Protein AF-0000000067831156 (afdb_homodimer)

Radius of gyration: 24.81 Å; Cα contacts (8 Å, |Δi|>4): 1187; chains: 2; bounding box: 51×74×68 Å

Solvent-accessible surface area (backbone atoms only — not comparable to full-atom values): 31066 Å² total; per-residue (Å²): 129,91,54,73,69,39,41,56,49,45,49,37,29,65,74,57,22,30,55,61,64,22,11,60,74,66,71,50,51,47,65,54,45,53,48,42,46,50,47,49,22,57,74,65,71,41,67,35,61,41,82,51,98,86,30,43,42,70,29,74,58,21,50,55,46,46,48,52,42,52,50,48,51,41,44,59,65,26,41,50,45,71,66,54,65,56,50,100,61,75,52,56,47,76,44,34,35,30,25,41,52,52,57,36,24,53,44,47,24,37,53,48,22,54,43,28,72,77,41,70,48,34,30,45,32,43,37,59,41,77,46,80,61,54,52,59,72,64,79,31,57,32,35,47,34,69,54,80,76,62,54,82,63,52,46,71,42,80,44,44,53,36,25,31,32,35,28,25,13,64,71,28,32,75,76,70,53,75,62,86,49,78,77,49,51,64,81,40,45,25,42,46,64,36,75,89,69,47,61,40,71,81,68,54,53,51,61,78,74,42,79,79,74,35,66,46,37,24,22,69,35,58,57,20,44,50,34,15,17,45,58,27,43,20,32,30,73,39,44,41,48,49,46,72,76,38,88,53,46,39,78,41,55,61,88,76,40,75,43,78,45,47,31,23,40,33,29,44,59,73,47,52,76,28,56,48,48,38,53,51,51,50,50,51,43,50,46,41,56,74,39,36,58,60,25,59,46,135,127,91,54,71,69,41,41,56,50,45,50,37,30,66,74,58,22,30,54,61,63,22,11,60,73,66,73,49,51,47,66,54,44,52,49,42,46,50,48,48,22,57,75,65,72,42,67,35,60,42,82,50,99,84,30,45,40,70,30,74,57,21,52,54,46,46,47,52,42,51,49,48,52,41,42,58,67,27,41,51,45,71,66,55,63,54,52,99,60,77,52,55,46,78,44,34,35,31,23,39,53,52,57,37,24,54,44,48,24,37,53,48,23,54,44,28,71,76,39,70,48,34,29,45,33,43,36,60,40,76,44,79,60,56,53,59,74,64,79,30,57,32,35,46,33,70,53,80,74,62,54,83,64,52,45,72,44,79,44,44,54,35,26,31,31,36,28,26,11,64,72,30,33,73,76,71,52,75,60,86,50,76,77,49,52,63,80,41,44,25,41,46,65,37,74,89,68,46,62,38,70,81,68,54,53,53,62,78,75,43,80,81,75,36,67,45,37,24,21,69,34,58,57,20,45,51,34,14,17,44,57,27,45,21,33,29,74,40,43,41,50,50,47,72,76,37,86,52,47,39,77,40,53,61,86,77,40,74,43,77,46,47,30,24,40,35,30,42,59,72,46,51,77,27,57,48,49,40,51,52,51,49,51,51,42,50,46,41,56,73,39,36,59,60,25,58,45,134

Nearest PDB structures (foldseek):
  3szp-assembly1_A-2  TM=6.060E-01  e=1.513E-19  Vibrio cholerae
  3t1b-assembly1_A  TM=5.863E-01  e=1.112E-18  Vibrio cholerae
  6g1d-assembly1_D  TM=5.502E-01  e=1.345E-17  Corynebacterium glutamicum
  2esn-assembly1_C  TM=6.326E-01  e=1.843E-16  Pseudomonas aeruginosa
  7d98-assembly1_Q  TM=5.222E-01  e=3.657E-16  Cupriavidus necator

Organism: Methylorubrum extorquens (strain ATCC 14718 / DSM 1338 / JCM 2805 / NCIMB 9133 / AM1) (NCBI:txid272630)

Structure (mmCIF, N/CA/C/O backbone):
data_AF-0000000067831156-model_v1
#
loop_
_entity.id
_entity.type
_entity.pdbx_description
1 polymer 'Transcriptional regulator, LysR family'
#
loop_
_atom_site.group_PDB
_atom_site.id
_atom_site.type_symbol
_atom_site.label_atom_id
_atom_site.label_alt_id
_atom_site.label_comp_id
_atom_site.label_asym_id
_atom_site.label_entity_id
_atom_site.label_seq_id
_atom_site.pdbx_PDB_ins_code
_atom_site.Cartn_x
_atom_site.Cartn_y
_atom_site.Cartn_z
_atom_site.occupancy
_atom_site.B_iso_or_equiv
_atom_site.auth_seq_id
_atom_site.auth_comp_id
_atom_site.auth_asym_id
_atom_site.auth_atom_id
_atom_site.pdbx_PDB_model_num
ATOM 1 N N . MET A 1 1 ? 10.484 8.875 42.75 1 37.94 1 MET A N 1
ATOM 2 C CA . MET A 1 1 ? 9.758 9.93 42.031 1 37.94 1 MET A CA 1
ATOM 3 C C . MET A 1 1 ? 9.758 9.664 40.531 1 37.94 1 MET A C 1
ATOM 5 O O . MET A 1 1 ? 10.773 9.281 39.969 1 37.94 1 MET A O 1
ATOM 9 N N . PHE A 1 2 ? 8.602 9.383 40.031 1 47.5 2 PHE A N 1
ATOM 10 C CA . PHE A 1 2 ? 8.406 9.188 38.625 1 47.5 2 PHE A CA 1
ATOM 11 C C . PHE A 1 2 ? 8.922 10.391 37.844 1 47.5 2 PHE A C 1
ATOM 13 O O . PHE A 1 2 ? 8.586 11.531 38.156 1 47.5 2 PHE A O 1
ATOM 20 N N . ASP A 1 3 ? 10.102 10.297 37.219 1 56.25 3 ASP A N 1
ATOM 21 C CA . ASP A 1 3 ? 10.656 11.344 36.344 1 56.25 3 ASP A CA 1
ATOM 22 C C . ASP A 1 3 ? 10.023 11.289 34.938 1 56.25 3 ASP A C 1
ATOM 24 O O . ASP A 1 3 ? 10.117 10.281 34.25 1 56.25 3 ASP A O 1
ATOM 28 N N . TRP A 1 4 ? 9.328 12.328 34.688 1 58.19 4 TRP A N 1
ATOM 29 C CA . TRP A 1 4 ? 8.586 12.461 33.438 1 58.19 4 TRP A CA 1
ATOM 30 C C . TRP A 1 4 ? 9.5 12.297 32.25 1 58.19 4 TRP A C 1
ATOM 32 O O . TRP A 1 4 ? 9.07 11.82 31.188 1 58.19 4 TRP A O 1
ATOM 42 N N . ASN A 1 5 ? 10.727 12.602 32.469 1 64.38 5 ASN A N 1
ATOM 43 C CA . ASN A 1 5 ? 11.695 12.438 31.375 1 64.38 5 ASN A CA 1
ATOM 44 C C . ASN A 1 5 ? 11.898 10.961 31.031 1 64.38 5 ASN A C 1
ATOM 46 O O . ASN A 1 5 ? 12.18 10.625 29.875 1 64.38 5 ASN A O 1
ATOM 50 N N . ASP A 1 6 ? 11.633 10.203 32.062 1 75.62 6 ASP A N 1
ATOM 51 C CA . ASP A 1 6 ? 11.812 8.773 31.828 1 75.62 6 ASP A CA 1
ATOM 52 C C . ASP A 1 6 ? 10.742 8.227 30.891 1 75.62 6 ASP A C 1
ATOM 54 O O . ASP A 1 6 ? 10.977 7.254 30.172 1 75.62 6 ASP A O 1
ATOM 58 N N . LEU A 1 7 ? 9.648 8.891 30.812 1 75.75 7 LEU A N 1
ATOM 59 C CA . LEU A 1 7 ? 8.562 8.453 29.953 1 75.75 7 LEU A CA 1
ATOM 60 C C . LEU A 1 7 ? 8.922 8.656 28.484 1 75.75 7 LEU A C 1
ATOM 62 O O . LEU A 1 7 ? 8.531 7.859 27.625 1 75.75 7 LEU A O 1
ATOM 66 N N . THR A 1 8 ? 9.695 9.695 28.281 1 77.81 8 THR A N 1
ATOM 67 C CA . THR A 1 8 ? 10.148 9.938 26.922 1 77.81 8 THR A CA 1
ATOM 68 C C . THR A 1 8 ? 11.047 8.797 26.438 1 77.81 8 THR A C 1
ATOM 70 O O . THR A 1 8 ? 10.938 8.359 25.297 1 77.81 8 THR A O 1
ATOM 73 N N . PHE A 1 9 ? 11.906 8.328 27.328 1 83 9 PHE A N 1
ATOM 74 C CA . PHE A 1 9 ? 12.781 7.207 27.016 1 83 9 PHE A CA 1
ATOM 75 C C . PHE A 1 9 ? 11.969 5.941 26.781 1 83 9 PHE A C 1
ATOM 77 O O . PHE A 1 9 ? 12.234 5.199 25.828 1 83 9 PHE A O 1
ATOM 84 N N . PHE A 1 10 ? 11 5.723 27.641 1 85.69 10 PHE A N 1
ATOM 85 C CA . PHE A 1 10 ? 10.102 4.574 27.547 1 85.69 10 PHE A CA 1
ATOM 86 C C . PHE A 1 10 ? 9.383 4.574 26.203 1 85.69 10 PHE A C 1
ATOM 88 O O . PHE A 1 10 ? 9.375 3.566 25.484 1 85.69 10 PHE A O 1
ATOM 95 N N . LEU A 1 11 ? 8.859 5.707 25.922 1 81.19 11 LEU A N 1
ATOM 96 C CA . LEU A 1 11 ? 8.07 5.828 24.703 1 81.19 11 LEU A CA 1
ATOM 97 C C . LEU A 1 11 ? 8.922 5.551 23.469 1 81.19 11 LEU A C 1
ATOM 99 O O . LEU A 1 11 ? 8.516 4.805 22.578 1 81.19 11 LEU A O 1
ATOM 103 N N . GLU A 1 12 ? 10.086 6.09 23.422 1 80 12 GLU A N 1
ATOM 104 C CA . GLU A 1 12 ? 10.961 5.934 22.25 1 80 12 GLU A CA 1
ATOM 105 C C . GLU A 1 12 ? 11.43 4.488 22.109 1 80 12 GLU A C 1
ATOM 107 O O . GLU A 1 12 ? 11.477 3.955 21 1 80 12 GLU A O 1
ATOM 112 N N . LEU A 1 13 ? 11.711 3.906 23.234 1 86 13 LEU A N 1
ATOM 113 C CA . LEU A 1 13 ? 12.117 2.506 23.156 1 86 13 LEU A CA 1
ATOM 114 C C . LEU A 1 13 ? 10.945 1.622 22.734 1 86 13 LEU A C 1
ATOM 116 O O . LEU A 1 13 ? 11.125 0.675 21.969 1 86 13 LEU A O 1
ATOM 120 N N . ALA A 1 14 ? 9.82 1.888 23.266 1 83.44 14 ALA A N 1
ATOM 121 C CA . ALA A 1 14 ? 8.633 1.117 22.922 1 83.44 14 ALA A CA 1
ATOM 122 C C . ALA A 1 14 ? 8.312 1.226 21.438 1 83.44 14 ALA A C 1
ATOM 124 O O . ALA A 1 14 ? 7.934 0.238 20.812 1 83.44 14 ALA A O 1
ATOM 125 N N . ARG A 1 15 ? 8.469 2.391 20.969 1 74.69 15 ARG A N 1
ATOM 126 C CA . ARG A 1 15 ? 8.156 2.678 19.578 1 74.69 15 ARG A CA 1
ATOM 127 C C . ARG A 1 15 ? 9.148 1.993 18.641 1 74.69 15 ARG A C 1
ATOM 129 O O . ARG A 1 15 ? 8.766 1.483 17.578 1 74.69 15 ARG A O 1
ATOM 136 N N . HIS A 1 16 ? 10.367 1.982 19 1 73.62 16 HIS A N 1
ATOM 137 C CA . HIS A 1 16 ? 11.43 1.53 18.109 1 73.62 16 HIS A CA 1
ATOM 138 C C . HIS A 1 16 ? 11.789 0.072 18.375 1 73.62 16 HIS A C 1
ATOM 140 O O . HIS A 1 16 ? 12.32 -0.608 17.5 1 73.62 16 HIS A O 1
ATOM 146 N N . GLY A 1 17 ? 11.469 -0.408 19.609 1 77.81 17 GLY A N 1
ATOM 147 C CA . GLY A 1 17 ? 11.711 -1.787 20 1 77.81 17 GLY A CA 1
ATOM 148 C C . GLY A 1 17 ? 13.18 -2.123 20.125 1 77.81 17 GLY A C 1
ATOM 149 O O . GLY A 1 17 ? 13.547 -3.273 20.375 1 77.81 17 GLY A O 1
ATOM 150 N N . ARG A 1 18 ? 14.102 -1.123 19.719 1 83.69 18 ARG A N 1
ATOM 151 C CA . ARG A 1 18 ? 15.539 -1.302 19.812 1 83.69 18 ARG A CA 1
ATOM 152 C C . ARG A 1 18 ? 16.188 -0.103 20.5 1 83.69 18 ARG A C 1
ATOM 154 O O . ARG A 1 18 ? 15.711 1.024 20.391 1 83.69 18 ARG A O 1
ATOM 161 N N . LEU A 1 19 ? 17.344 -0.341 21.141 1 85.75 19 LEU A N 1
ATOM 162 C CA . LEU A 1 19 ? 18 0.695 21.922 1 85.75 19 LEU A CA 1
ATOM 163 C C . LEU A 1 19 ? 18.625 1.753 21.016 1 85.75 19 LEU A C 1
ATOM 165 O O . LEU A 1 19 ? 18.469 2.953 21.25 1 85.75 19 LEU A O 1
ATOM 169 N N . MET A 1 20 ? 19.203 1.301 19.938 1 81.5 20 MET A N 1
ATOM 170 C CA . MET A 1 20 ? 19.984 2.232 19.125 1 81.5 20 MET A CA 1
ATOM 171 C C . MET A 1 20 ? 19.078 3.254 18.453 1 81.5 20 MET A C 1
ATOM 173 O O . MET A 1 20 ? 19.312 4.457 18.547 1 81.5 20 MET A O 1
ATOM 177 N N . PRO A 1 21 ? 18.031 2.846 17.844 1 79.31 21 PRO A N 1
ATOM 178 C CA . PRO A 1 21 ? 17.156 3.854 17.234 1 79.31 21 PRO A CA 1
ATOM 179 C C . PRO A 1 21 ? 16.516 4.773 18.266 1 79.31 21 PRO A C 1
ATOM 181 O O . PRO A 1 21 ? 16.359 5.973 18.016 1 79.31 21 PRO A O 1
ATOM 184 N N . ALA A 1 22 ? 16.188 4.242 19.312 1 81.38 22 ALA A N 1
ATOM 185 C CA . ALA A 1 22 ? 15.633 5.055 20.391 1 81.38 22 ALA A CA 1
ATOM 186 C C . ALA A 1 22 ? 16.641 6.082 20.891 1 81.38 22 ALA A C 1
ATOM 188 O O . ALA A 1 22 ? 16.312 7.254 21.078 1 81.38 22 ALA A O 1
ATOM 189 N N . ALA A 1 23 ? 17.844 5.66 21.031 1 85.44 23 ALA A N 1
ATOM 190 C CA . ALA A 1 23 ? 18.906 6.531 21.5 1 85.44 23 ALA A CA 1
ATOM 191 C C . ALA A 1 23 ? 19.172 7.656 20.5 1 85.44 23 ALA A C 1
ATOM 193 O O . ALA A 1 23 ? 19.359 8.812 20.891 1 85.44 23 ALA A O 1
ATOM 194 N N . ARG A 1 24 ? 19.172 7.312 19.312 1 76.94 24 ARG A N 1
ATOM 195 C CA . ARG A 1 24 ? 19.391 8.297 18.266 1 76.94 24 ARG A CA 1
ATOM 196 C C . ARG A 1 24 ? 18.312 9.375 18.281 1 76.94 24 ARG A C 1
ATOM 198 O O . ARG A 1 24 ? 18.609 10.57 18.188 1 76.94 24 ARG A O 1
ATOM 205 N N . ARG A 1 25 ? 17.188 8.961 18.531 1 72.19 25 ARG A N 1
ATOM 206 C CA . ARG A 1 25 ? 16.047 9.883 18.562 1 72.19 25 ARG A CA 1
ATOM 207 C C . ARG A 1 25 ? 16.109 10.789 19.781 1 72.19 25 ARG A C 1
ATOM 209 O O . ARG A 1 25 ? 15.734 11.961 19.719 1 72.19 25 ARG A O 1
ATOM 216 N N . LEU A 1 26 ? 16.625 10.273 20.75 1 74.31 26 LEU A N 1
ATOM 217 C CA . LEU A 1 26 ? 16.656 10.984 22.016 1 74.31 26 LEU A CA 1
ATOM 218 C C . LEU A 1 26 ? 17.969 11.727 22.188 1 74.31 26 LEU A C 1
ATOM 220 O O . LEU A 1 26 ? 18.156 12.477 23.141 1 74.31 26 LEU A O 1
ATOM 224 N N . LYS A 1 27 ? 18.812 11.516 21.109 1 77.19 27 LYS A N 1
ATOM 225 C CA . LYS A 1 27 ? 20.125 12.148 21.109 1 77.19 27 LYS A CA 1
ATOM 226 C C . LYS A 1 27 ? 20.891 11.82 22.391 1 77.19 27 LYS A C 1
ATOM 228 O O . LYS A 1 27 ? 21.469 12.711 23.031 1 77.19 27 LYS A O 1
ATOM 233 N N . VAL A 1 28 ? 20.844 10.555 22.797 1 82.06 28 VAL A N 1
ATOM 234 C CA . VAL A 1 28 ? 21.578 10.039 23.953 1 82.06 28 VAL A CA 1
ATOM 235 C C . VAL A 1 28 ? 22.234 8.711 23.594 1 82.06 28 VAL A C 1
ATOM 237 O O . VAL A 1 28 ? 22.078 8.219 22.469 1 82.06 28 VAL A O 1
ATOM 240 N N . ASP A 1 29 ? 23.062 8.25 24.453 1 84.38 29 ASP A N 1
ATOM 241 C CA . ASP A 1 29 ? 23.703 6.957 24.234 1 84.38 29 ASP A CA 1
ATOM 242 C C . ASP A 1 29 ? 22.766 5.809 24.594 1 84.38 29 ASP A C 1
ATOM 244 O O . ASP A 1 29 ? 21.859 5.973 25.422 1 84.38 29 ASP A O 1
ATOM 248 N N . ASN A 1 30 ? 23.031 4.68 24 1 89.19 30 ASN A N 1
ATOM 249 C CA . ASN A 1 30 ? 22.266 3.469 24.266 1 89.19 30 ASN A CA 1
ATOM 250 C C . ASN A 1 30 ? 22.234 3.146 25.766 1 89.19 30 ASN A C 1
ATOM 252 O O . ASN A 1 30 ? 21.219 2.715 26.297 1 89.19 30 ASN A O 1
ATOM 256 N N . THR A 1 31 ? 23.359 3.357 26.359 1 89.44 31 THR A N 1
ATOM 257 C CA . THR A 1 31 ? 23.469 3.049 27.781 1 89.44 31 THR A CA 1
ATOM 258 C C . THR A 1 31 ? 22.547 3.934 28.594 1 89.44 31 THR A C 1
ATOM 260 O O . THR A 1 31 ? 21.969 3.486 29.594 1 89.44 31 THR A O 1
ATOM 263 N N . THR A 1 32 ? 22.422 5.129 28.141 1 85.44 32 THR A N 1
ATOM 264 C CA . THR A 1 32 ? 21.516 6.059 28.812 1 85.44 32 THR A CA 1
ATOM 265 C C . THR A 1 32 ? 20.078 5.582 28.703 1 85.44 32 THR A C 1
ATOM 267 O O . THR A 1 32 ? 19.328 5.602 29.672 1 85.44 32 THR A O 1
ATOM 270 N N . VAL A 1 33 ? 19.75 5.164 27.531 1 88.5 33 VAL A N 1
ATOM 271 C CA . VAL A 1 33 ? 18.391 4.68 27.312 1 88.5 33 VAL A CA 1
ATOM 272 C C . VAL A 1 33 ? 18.125 3.479 28.219 1 88.5 33 VAL A C 1
ATOM 274 O O . VAL A 1 33 ? 17.109 3.434 28.906 1 88.5 33 VAL A O 1
ATOM 277 N N . SER A 1 34 ? 19.047 2.553 28.234 1 90.5 34 SER A N 1
ATOM 278 C CA . SER A 1 34 ? 18.891 1.336 29.016 1 90.5 34 SER A CA 1
ATOM 279 C C . SER A 1 34 ? 18.797 1.653 30.516 1 90.5 34 SER A C 1
ATOM 281 O O . SER A 1 34 ? 17.969 1.079 31.219 1 90.5 34 SER A O 1
ATOM 283 N N . ARG A 1 35 ? 19.625 2.486 30.953 1 87.38 35 ARG A N 1
ATOM 284 C CA . ARG A 1 35 ? 19.641 2.869 32.344 1 87.38 35 ARG A CA 1
ATOM 285 C C . ARG A 1 35 ? 18.344 3.535 32.781 1 87.38 35 ARG A C 1
ATOM 287 O O . ARG A 1 35 ? 17.781 3.219 33.812 1 87.38 35 ARG A O 1
ATOM 294 N N . ARG A 1 36 ? 17.922 4.457 31.938 1 86.25 36 ARG A N 1
ATOM 295 C CA . ARG A 1 36 ? 16.703 5.188 32.25 1 86.25 36 ARG A CA 1
ATOM 296 C C . ARG A 1 36 ? 15.492 4.254 32.25 1 86.25 36 ARG A C 1
ATOM 298 O O . ARG A 1 36 ? 14.594 4.41 33.062 1 86.25 36 ARG A O 1
ATOM 305 N N . ILE A 1 37 ? 15.508 3.316 31.344 1 89.5 37 ILE A N 1
ATOM 306 C CA . ILE A 1 37 ? 14.438 2.328 31.312 1 89.5 37 ILE A CA 1
ATOM 307 C C . ILE A 1 37 ? 14.477 1.478 32.562 1 89.5 37 ILE A C 1
ATOM 309 O O . ILE A 1 37 ? 13.438 1.228 33.188 1 89.5 37 ILE A O 1
ATOM 313 N N . ALA A 1 38 ? 15.656 1.069 32.938 1 88.38 38 ALA A N 1
ATOM 314 C CA . ALA A 1 38 ? 15.82 0.282 34.156 1 88.38 38 ALA A CA 1
ATOM 315 C C . ALA A 1 38 ? 15.359 1.063 35.406 1 88.38 38 ALA A C 1
ATOM 317 O O . ALA A 1 38 ? 14.719 0.505 36.281 1 88.38 38 ALA A O 1
ATOM 318 N N . GLU A 1 39 ? 15.703 2.273 35.406 1 83.31 39 GLU A N 1
ATOM 319 C CA . GLU A 1 39 ? 15.289 3.139 36.5 1 83.31 39 GLU A CA 1
ATOM 320 C C . GLU A 1 39 ? 13.766 3.271 36.562 1 83.31 39 GLU A C 1
ATOM 322 O O . GLU A 1 39 ? 13.172 3.227 37.625 1 83.31 39 GLU A O 1
ATOM 327 N N . LEU A 1 40 ? 13.18 3.498 35.438 1 84.06 40 LEU A N 1
ATOM 328 C CA . LEU A 1 40 ? 11.727 3.598 35.344 1 84.06 40 LEU A CA 1
ATOM 329 C C . LEU A 1 40 ? 11.062 2.318 35.844 1 84.06 40 LEU A C 1
ATOM 331 O O . LEU A 1 40 ? 10.117 2.373 36.625 1 84.06 40 LEU A O 1
ATOM 335 N N . GLU A 1 41 ? 11.594 1.194 35.406 1 87.81 41 GLU A N 1
ATOM 336 C CA . GLU A 1 41 ? 11.062 -0.102 35.812 1 87.81 41 GLU A CA 1
ATOM 337 C C . GLU A 1 41 ? 11.242 -0.327 37.312 1 87.81 41 GLU A C 1
ATOM 339 O O . GLU A 1 41 ? 10.344 -0.835 37.969 1 87.81 41 GLU A O 1
ATOM 344 N N . ARG A 1 42 ? 12.359 0.049 37.812 1 84.12 42 ARG A N 1
ATOM 345 C CA . ARG A 1 42 ? 12.625 -0.045 39.25 1 84.12 42 ARG A CA 1
ATOM 346 C C . ARG A 1 42 ? 11.672 0.844 40.031 1 84.12 42 ARG A C 1
ATOM 348 O O . ARG A 1 42 ? 11.117 0.416 41.062 1 84.12 42 ARG A O 1
ATOM 355 N N . GLY A 1 43 ? 11.562 2.033 39.594 1 78.19 43 GLY A N 1
ATOM 356 C CA . GLY A 1 43 ? 10.664 2.969 40.25 1 78.19 43 GLY A CA 1
ATOM 357 C C . GLY A 1 43 ? 9.227 2.488 40.312 1 78.19 43 GLY A C 1
ATOM 358 O O . GLY A 1 43 ? 8.508 2.756 41.25 1 78.19 43 GLY A O 1
ATOM 359 N N . LEU A 1 44 ? 8.836 1.813 39.219 1 78.44 44 LEU A N 1
ATOM 360 C CA . LEU A 1 44 ? 7.473 1.312 39.125 1 78.44 44 LEU A CA 1
ATOM 361 C C . LEU A 1 44 ? 7.367 -0.105 39.688 1 78.44 44 LEU A C 1
ATOM 363 O O . LEU A 1 44 ? 6.27 -0.653 39.781 1 78.44 44 LEU A O 1
ATOM 367 N N . ASP A 1 45 ? 8.461 -0.594 40.031 1 82.44 45 ASP A N 1
ATOM 368 C CA . ASP A 1 45 ? 8.562 -1.969 40.531 1 82.44 45 ASP A CA 1
ATOM 369 C C . ASP A 1 45 ? 7.875 -2.939 39.562 1 82.44 45 ASP A C 1
ATOM 371 O O . ASP A 1 45 ? 7.098 -3.795 40 1 82.44 45 ASP A O 1
ATOM 375 N N . THR A 1 46 ? 8.023 -2.707 38.344 1 83.06 46 THR A N 1
ATOM 376 C CA . THR A 1 46 ? 7.41 -3.512 37.281 1 83.06 46 THR A CA 1
ATOM 377 C C . THR A 1 46 ? 8.289 -3.525 36.031 1 83.06 46 THR A C 1
ATOM 379 O O . THR A 1 46 ? 8.922 -2.521 35.719 1 83.06 46 THR A O 1
ATOM 382 N N . LYS A 1 47 ? 8.336 -4.668 35.375 1 88.75 47 LYS A N 1
ATOM 383 C CA . LYS A 1 47 ? 9.023 -4.746 34.094 1 88.75 47 LYS A CA 1
ATOM 384 C C . LYS A 1 47 ? 8.109 -4.273 32.969 1 88.75 47 LYS A C 1
ATOM 386 O O . LYS A 1 47 ? 6.953 -4.688 32.875 1 88.75 47 LYS A O 1
ATOM 391 N N . LEU A 1 48 ? 8.68 -3.338 32.219 1 88.81 48 LEU A N 1
ATOM 392 C CA . LEU A 1 48 ? 7.91 -2.754 31.125 1 88.81 48 LEU A CA 1
ATOM 393 C C . LEU A 1 48 ? 8.305 -3.373 29.781 1 88.81 48 LEU A C 1
ATOM 395 O O . LEU A 1 48 ? 7.523 -3.35 28.828 1 88.81 48 LEU A O 1
ATOM 399 N N . PHE A 1 49 ? 9.531 -3.812 29.719 1 90.12 49 PHE A N 1
ATOM 400 C CA . PHE A 1 49 ? 10.055 -4.422 28.5 1 90.12 49 PHE A CA 1
ATOM 401 C C . PHE A 1 49 ? 10.586 -5.82 28.781 1 90.12 49 PHE A C 1
ATOM 403 O O . PHE A 1 49 ? 11.062 -6.102 29.875 1 90.12 49 PHE A O 1
ATOM 410 N N . GLN A 1 50 ? 10.367 -6.66 27.766 1 85.56 50 GLN A N 1
ATOM 411 C CA . GLN A 1 50 ? 11.055 -7.945 27.734 1 85.56 50 GLN A CA 1
ATOM 412 C C . GLN A 1 50 ? 12.125 -7.957 26.641 1 85.56 50 GLN A C 1
ATOM 414 O O . GLN A 1 50 ? 11.867 -7.555 25.5 1 85.56 50 GLN A O 1
ATOM 419 N N . ARG A 1 51 ? 13.328 -8.234 27.031 1 81.31 51 ARG A N 1
ATOM 420 C CA . ARG A 1 51 ? 14.43 -8.297 26.078 1 81.31 51 ARG A CA 1
ATOM 421 C C . ARG A 1 51 ? 14.359 -9.586 25.25 1 81.31 51 ARG A C 1
ATOM 423 O O . ARG A 1 51 ? 14.164 -10.664 25.812 1 81.31 51 ARG A O 1
ATOM 430 N N . CYS A 1 52 ? 14.289 -9.422 24.031 1 73.62 52 CYS A N 1
ATOM 431 C CA . CYS A 1 52 ? 14.328 -10.547 23.094 1 73.62 52 CYS A CA 1
ATOM 432 C C . CYS A 1 52 ? 15.562 -10.461 22.203 1 73.62 52 CYS A C 1
ATOM 434 O O . CYS A 1 52 ? 16.359 -9.523 22.312 1 73.62 52 CYS A O 1
ATOM 436 N N . SER A 1 53 ? 15.844 -11.484 21.344 1 66.88 53 SER A N 1
ATOM 437 C CA . SER A 1 53 ? 17.016 -11.531 20.484 1 66.88 53 SER A CA 1
ATOM 438 C C . SER A 1 53 ? 17.062 -10.344 19.531 1 66.88 53 SER A C 1
ATOM 440 O O . SER A 1 53 ? 18.141 -9.836 19.203 1 66.88 53 SER A O 1
ATOM 442 N N . ASP A 1 54 ? 15.93 -9.898 19.281 1 62.53 54 ASP A N 1
ATOM 443 C CA . ASP A 1 54 ? 15.906 -8.875 18.234 1 62.53 54 ASP A CA 1
ATOM 444 C C . ASP A 1 54 ? 15.492 -7.52 18.812 1 62.53 54 ASP A C 1
ATOM 446 O O . ASP A 1 54 ? 15.164 -6.598 18.062 1 62.53 54 ASP A O 1
ATOM 450 N N . GLY A 1 55 ? 15.508 -7.426 20.109 1 78.31 55 GLY A N 1
ATOM 451 C CA . GLY A 1 55 ? 15.18 -6.121 20.656 1 78.31 55 GLY A CA 1
ATOM 452 C C . GLY A 1 55 ? 14.32 -6.203 21.906 1 78.31 55 GLY A C 1
ATOM 453 O O . GLY A 1 55 ? 14.516 -7.086 22.75 1 78.31 55 GLY A O 1
ATOM 454 N N . PHE A 1 56 ? 13.617 -5.16 22.125 1 84.19 56 PHE A N 1
ATOM 455 C CA . PHE A 1 56 ? 12.766 -5.004 23.297 1 84.19 56 PHE A CA 1
ATOM 456 C C . PHE A 1 56 ? 11.297 -5.094 22.922 1 84.19 56 PHE A C 1
ATOM 458 O O . PHE A 1 56 ? 10.867 -4.496 21.922 1 84.19 56 PHE A O 1
ATOM 465 N N . LEU A 1 57 ? 10.602 -5.938 23.609 1 80.94 57 LEU A N 1
ATOM 466 C CA . LEU A 1 57 ? 9.156 -6.016 23.469 1 80.94 57 LEU A CA 1
ATOM 467 C C . LEU A 1 57 ? 8.461 -5.539 24.734 1 80.94 57 LEU A C 1
ATOM 469 O O . LEU A 1 57 ? 8.938 -5.809 25.844 1 80.94 57 LEU A O 1
ATOM 473 N N . LEU A 1 58 ? 7.324 -4.891 24.578 1 81.12 58 LEU A N 1
ATOM 474 C CA . LEU A 1 58 ? 6.551 -4.418 25.719 1 81.12 58 LEU A CA 1
ATOM 475 C C . LEU A 1 58 ? 5.922 -5.586 26.469 1 81.12 58 LEU A C 1
ATOM 477 O O . LEU A 1 58 ? 5.43 -6.535 25.859 1 81.12 58 LEU A O 1
ATOM 481 N N . THR A 1 59 ? 6.043 -5.484 27.844 1 79.81 59 THR A N 1
ATOM 482 C CA . THR A 1 59 ? 5.238 -6.344 28.703 1 79.81 59 THR A CA 1
ATOM 483 C C . THR A 1 59 ? 3.793 -5.855 28.75 1 79.81 59 THR A C 1
ATOM 485 O O . THR A 1 59 ? 3.455 -4.836 28.141 1 79.81 59 THR A O 1
ATOM 488 N N . GLU A 1 60 ? 2.967 -6.609 29.453 1 71.25 60 GLU A N 1
ATOM 489 C CA . GLU A 1 60 ? 1.6 -6.148 29.672 1 71.25 60 GLU A CA 1
ATOM 490 C C . GLU A 1 60 ? 1.582 -4.785 30.359 1 71.25 60 GLU A C 1
ATOM 492 O O . GLU A 1 60 ? 0.836 -3.891 29.969 1 71.25 60 GLU A O 1
ATOM 497 N N . ALA A 1 61 ? 2.354 -4.746 31.297 1 76.88 61 ALA A N 1
ATOM 498 C CA . ALA A 1 61 ? 2.484 -3.477 32 1 76.88 61 ALA A CA 1
ATOM 499 C C . ALA A 1 61 ? 3.061 -2.395 31.109 1 76.88 61 ALA A C 1
ATOM 501 O O . ALA A 1 61 ? 2.656 -1.232 31.172 1 76.88 61 ALA A O 1
ATOM 502 N N . GLY A 1 62 ? 3.992 -2.828 30.281 1 80.31 62 GLY A N 1
ATOM 503 C CA . GLY A 1 62 ? 4.547 -1.902 29.297 1 80.31 62 GLY A CA 1
ATOM 504 C C . GLY A 1 62 ? 3.508 -1.341 28.359 1 80.31 62 GLY A C 1
ATOM 505 O O . GLY A 1 62 ? 3.508 -0.143 28.062 1 80.31 62 GLY A O 1
ATOM 506 N N . HIS A 1 63 ? 2.666 -2.148 27.969 1 75.62 63 HIS A N 1
ATOM 507 C CA . HIS A 1 63 ? 1.6 -1.711 27.078 1 75.62 63 HIS A CA 1
ATOM 508 C C . HIS A 1 63 ? 0.667 -0.726 27.766 1 75.62 63 HIS A C 1
ATOM 510 O O . HIS A 1 63 ? 0.259 0.275 27.172 1 75.62 63 HIS A O 1
ATOM 516 N N . LYS A 1 64 ? 0.406 -0.989 29.031 1 68.81 64 LYS A N 1
ATOM 517 C CA . LYS A 1 64 ? -0.439 -0.084 29.797 1 68.81 64 LYS A CA 1
ATOM 518 C C . LYS A 1 64 ? 0.227 1.278 29.969 1 68.81 64 LYS A C 1
ATOM 520 O O . LYS A 1 64 ? -0.414 2.316 29.797 1 68.81 64 LYS A O 1
ATOM 525 N N . LEU A 1 65 ? 1.494 1.251 30.312 1 75.38 65 LEU A N 1
ATOM 526 C CA . LEU A 1 65 ? 2.211 2.51 30.484 1 75.38 65 LEU A CA 1
ATOM 527 C C . LEU A 1 65 ? 2.338 3.25 29.156 1 75.38 65 LEU A C 1
ATOM 529 O O . LEU A 1 65 ? 2.318 4.484 29.125 1 75.38 65 LEU A O 1
ATOM 533 N N . PHE A 1 66 ? 2.5 2.4 28.188 1 76.31 66 PHE A N 1
ATOM 534 C CA . PHE A 1 66 ? 2.643 3.006 26.875 1 76.31 66 PHE A CA 1
ATOM 535 C C . PHE A 1 66 ? 1.433 3.871 26.531 1 76.31 66 PHE A C 1
ATOM 537 O O . PHE A 1 66 ? 1.581 5.008 26.078 1 76.31 66 PHE A O 1
ATOM 544 N N . VAL A 1 67 ? 0.335 3.457 26.906 1 62.56 67 VAL A N 1
ATOM 545 C CA . VAL A 1 67 ? -0.909 4.176 26.656 1 62.56 67 VAL A CA 1
ATOM 546 C C . VAL A 1 67 ? -0.93 5.473 27.453 1 62.56 67 VAL A C 1
ATOM 548 O O . VAL A 1 67 ? -1.245 6.539 26.922 1 62.56 67 VAL A O 1
ATOM 551 N N . ILE A 1 68 ? -0.512 5.355 28.625 1 62.97 68 ILE A N 1
ATOM 552 C CA . ILE A 1 68 ? -0.505 6.496 29.531 1 62.97 68 ILE A CA 1
ATOM 553 C C . ILE A 1 68 ? 0.563 7.496 29.094 1 62.97 68 ILE A C 1
ATOM 555 O O . ILE A 1 68 ? 0.305 8.695 29.016 1 62.97 68 ILE A O 1
ATOM 559 N N . ALA A 1 69 ? 1.73 6.988 28.844 1 70.88 69 ALA A N 1
ATOM 560 C CA . ALA A 1 69 ? 2.859 7.84 28.484 1 70.88 69 ALA A CA 1
ATOM 561 C C . ALA A 1 69 ? 2.588 8.578 27.172 1 70.88 69 ALA A C 1
ATOM 563 O O . ALA A 1 69 ? 2.928 9.758 27.031 1 70.88 69 ALA A O 1
ATOM 564 N N . GLU A 1 70 ? 2.035 7.836 26.359 1 63.19 70 GLU A N 1
ATOM 565 C CA . GLU A 1 70 ? 1.676 8.453 25.094 1 63.19 70 GLU A CA 1
ATOM 566 C C . GLU A 1 70 ? 0.684 9.594 25.281 1 63.19 70 GLU A C 1
ATOM 568 O O . GLU A 1 70 ? 0.818 10.648 24.672 1 63.19 70 GLU A O 1
ATOM 573 N N . ALA A 1 71 ? -0.229 9.477 26.172 1 59.03 71 ALA A N 1
ATOM 574 C CA . ALA A 1 71 ? -1.211 10.508 26.5 1 59.03 71 ALA A CA 1
ATOM 575 C C . ALA A 1 71 ? -0.539 11.727 27.125 1 59.03 71 ALA A C 1
ATOM 577 O O . ALA A 1 71 ? -0.887 12.867 26.797 1 59.03 71 ALA A O 1
ATOM 578 N N . ILE A 1 72 ? 0.364 11.453 27.906 1 58.03 72 ILE A N 1
ATOM 579 C CA . ILE A 1 72 ? 1.095 12.523 28.578 1 58.03 72 ILE A CA 1
ATOM 580 C C . ILE A 1 72 ? 1.917 13.305 27.547 1 58.03 72 ILE A C 1
ATOM 582 O O . ILE A 1 72 ? 1.906 14.539 27.547 1 58.03 72 ILE A O 1
ATOM 586 N N . GLU A 1 73 ? 2.549 12.555 26.766 1 59.59 73 GLU A N 1
ATOM 587 C CA . GLU A 1 73 ? 3.359 13.211 25.734 1 59.59 73 GLU A CA 1
ATOM 588 C C . GLU A 1 73 ? 2.504 14.102 24.844 1 59.59 73 GLU A C 1
ATOM 590 O O . GLU A 1 73 ? 2.885 15.234 24.531 1 59.59 73 GLU A O 1
ATOM 595 N N . GLN A 1 74 ? 1.488 13.625 24.656 1 55 74 GLN A N 1
ATOM 596 C CA . GLN A 1 74 ? 0.558 14.367 23.812 1 55 74 GLN A CA 1
ATOM 597 C C . GLN A 1 74 ? 0.079 15.641 24.5 1 55 74 GLN A C 1
ATOM 599 O O . GLN A 1 74 ? 0.002 16.703 23.875 1 55 74 GLN A O 1
ATOM 604 N N . LYS A 1 75 ? -0.234 15.484 25.719 1 54.47 75 LYS A N 1
ATOM 605 C CA . LYS A 1 75 ? -0.662 16.656 26.5 1 54.47 75 LYS A CA 1
ATOM 606 C C . LYS A 1 75 ? 0.468 17.672 26.625 1 54.47 75 LYS A C 1
ATOM 608 O O . LYS A 1 75 ? 0.235 18.875 26.562 1 54.47 75 LYS A O 1
ATOM 613 N N . MET A 1 76 ? 1.604 17.188 26.766 1 54.38 76 MET A N 1
ATOM 614 C CA . MET A 1 76 ? 2.758 18.078 26.875 1 54.38 76 MET A CA 1
ATOM 615 C C . MET A 1 76 ? 2.979 18.844 25.578 1 54.38 76 MET A C 1
ATOM 617 O O . MET A 1 76 ? 3.334 20.031 25.609 1 54.38 76 MET A O 1
ATOM 621 N N . LEU A 1 77 ? 2.688 18.156 24.547 1 53.75 77 LEU A N 1
ATOM 622 C CA . LEU A 1 77 ? 2.9 18.766 23.234 1 53.75 77 LEU A CA 1
ATOM 623 C C . LEU A 1 77 ? 1.837 19.812 22.953 1 53.75 77 LEU A C 1
ATOM 625 O O . LEU A 1 77 ? 2.07 20.75 22.172 1 53.75 77 LEU A O 1
ATOM 629 N N . SER A 1 78 ? 0.763 19.625 23.641 1 52.22 78 SER A N 1
ATOM 630 C CA . SER A 1 78 ? -0.333 20.562 23.422 1 52.22 78 SER A CA 1
ATOM 631 C C . SER A 1 78 ? -0.166 21.812 24.281 1 52.22 78 SER A C 1
ATOM 633 O O . SER A 1 78 ? -0.856 22.812 24.062 1 52.22 78 SER A O 1
ATOM 635 N N . VAL A 1 79 ? 0.631 21.734 25.281 1 49 79 VAL A N 1
ATOM 636 C CA . VAL A 1 79 ? 0.767 22.766 26.297 1 49 79 VAL A CA 1
ATOM 637 C C . VAL A 1 79 ? 1.072 24.109 25.625 1 49 79 VAL A C 1
ATOM 639 O O . VAL A 1 79 ? 0.434 25.125 25.922 1 49 79 VAL A O 1
ATOM 642 N N . PRO A 1 80 ? 2.041 24.047 24.734 1 46.84 80 PRO A N 1
ATOM 643 C CA . PRO A 1 80 ? 2.281 25.375 24.156 1 46.84 80 PRO A CA 1
ATOM 644 C C . PRO A 1 80 ? 1.053 25.953 23.453 1 46.84 80 PRO A C 1
ATOM 646 O O . PRO A 1 80 ? 0.767 27.141 23.578 1 46.84 80 PRO A O 1
ATOM 649 N N . ASP A 1 81 ? 0.421 25.078 22.75 1 47.59 81 ASP A N 1
ATOM 650 C CA . ASP A 1 81 ? -0.758 25.531 22.016 1 47.59 81 ASP A CA 1
ATOM 651 C C . ASP A 1 81 ? -1.847 26.016 22.984 1 47.59 81 ASP A C 1
ATOM 653 O O . ASP A 1 81 ? -2.496 27.031 22.734 1 47.59 81 ASP A O 1
ATOM 657 N N . GLU A 1 82 ? -2.035 25.219 23.984 1 46.12 82 GLU A N 1
ATOM 658 C CA . GLU A 1 82 ? -3.084 25.531 24.953 1 46.12 82 GLU A CA 1
ATOM 659 C C . GLU A 1 82 ? -2.762 26.828 25.703 1 46.12 82 GLU A C 1
ATOM 661 O O . GLU A 1 82 ? -3.668 27.547 26.125 1 46.12 82 GLU A O 1
ATOM 666 N N . LEU A 1 83 ? -1.545 26.906 26.016 1 44.12 83 LEU A N 1
ATOM 667 C CA . LEU A 1 83 ? -1.167 28.125 26.719 1 44.12 83 LEU A CA 1
ATOM 668 C C . LEU A 1 83 ? -1.163 29.312 25.781 1 44.12 83 LEU A C 1
ATOM 670 O O . LEU A 1 83 ? -0.856 30.438 26.203 1 44.12 83 LEU A O 1
ATOM 674 N N . GLY A 1 84 ? -1.892 29.188 24.672 1 45.25 84 GLY A N 1
ATOM 675 C CA . GLY A 1 84 ? -1.999 30.328 23.781 1 45.25 84 GLY A CA 1
ATOM 676 C C . GLY A 1 84 ? -0.654 30.844 23.312 1 45.25 84 GLY A C 1
ATOM 677 O O . GLY A 1 84 ? -0.536 32 22.906 1 45.25 84 GLY A O 1
ATOM 678 N N . LEU A 1 85 ? 0.25 30.281 23.828 1 42.19 85 LEU A N 1
ATOM 679 C CA . LEU A 1 85 ? 1.578 30.719 23.406 1 42.19 85 LEU A CA 1
ATOM 680 C C . LEU A 1 85 ? 1.786 30.453 21.922 1 42.19 85 LEU A C 1
ATOM 682 O O . LEU A 1 85 ? 2.9 30.594 21.406 1 42.19 85 LEU A O 1
ATOM 686 N N . SER A 1 86 ? 0.881 29.672 21.312 1 43.72 86 SER A N 1
ATOM 687 C CA . SER A 1 86 ? 0.901 29.656 19.844 1 43.72 86 SER A CA 1
ATOM 688 C C . SER A 1 86 ? 0.676 31.047 19.266 1 43.72 86 SER A C 1
ATOM 690 O O . SER A 1 86 ? -0.432 31.594 19.344 1 43.72 86 SER A O 1
ATOM 692 N N . ASP A 1 87 ? 1.374 31.953 19.625 1 41.81 87 ASP A N 1
ATOM 693 C CA . ASP A 1 87 ? 1.338 33.25 18.953 1 41.81 87 ASP A CA 1
ATOM 694 C C . ASP A 1 87 ? 0.795 33.125 17.531 1 41.81 87 ASP A C 1
ATOM 696 O O . ASP A 1 87 ? 0.821 32.031 16.953 1 41.81 87 ASP A O 1
ATOM 700 N N . GLY A 1 88 ? 0.113 34.219 16.812 1 50.16 88 GLY A N 1
ATOM 701 C CA . GLY A 1 88 ? -0.159 34.594 15.43 1 50.16 88 GLY A CA 1
ATOM 702 C C . GLY A 1 88 ? 0.579 33.75 14.43 1 50.16 88 GLY A C 1
ATOM 703 O O . GLY A 1 88 ? 0.601 34.031 13.234 1 50.16 88 GLY A O 1
ATOM 704 N N . ALA A 1 89 ? 1.407 32.969 14.906 1 54.81 89 ALA A N 1
ATOM 705 C CA . ALA A 1 89 ? 2.334 32.281 14 1 54.81 89 ALA A CA 1
ATOM 706 C C . ALA A 1 89 ? 1.663 31.094 13.32 1 54.81 89 ALA A C 1
ATOM 708 O O . ALA A 1 89 ? 0.763 30.469 13.891 1 54.81 89 ALA A O 1
ATOM 709 N N . GLU A 1 90 ? 1.648 30.984 12.062 1 70.38 90 GLU A N 1
ATOM 710 C CA . GLU A 1 90 ? 1.179 29.922 11.18 1 70.38 90 GLU A CA 1
ATOM 711 C C . GLU A 1 90 ? 1.515 28.547 11.758 1 70.38 90 GLU A C 1
ATOM 713 O O . GLU A 1 90 ? 2.609 28.328 12.281 1 70.38 90 GLU A O 1
ATOM 718 N N . PRO A 1 91 ? 0.433 27.625 11.992 1 79.06 91 PRO A N 1
ATOM 719 C CA . PRO A 1 91 ? 0.683 26.281 12.5 1 79.06 91 PRO A CA 1
ATOM 720 C C . PRO A 1 91 ? 1.863 25.594 11.805 1 79.06 91 PRO A C 1
ATOM 722 O O . PRO A 1 91 ? 2.076 25.797 10.609 1 79.06 91 PRO A O 1
ATOM 725 N N . ALA A 1 92 ? 2.633 25.047 12.633 1 80.69 92 ALA A N 1
ATOM 726 C CA . ALA A 1 92 ? 3.805 24.359 12.094 1 80.69 92 ALA A CA 1
ATOM 727 C C . ALA A 1 92 ? 4.039 23.031 12.797 1 80.69 92 ALA A C 1
ATOM 729 O O . ALA A 1 92 ? 3.561 22.812 13.914 1 80.69 92 ALA A O 1
ATOM 730 N N . GLY A 1 93 ? 4.605 22.078 12.07 1 87.75 93 GLY A N 1
ATOM 731 C CA . GLY A 1 93 ? 4.98 20.797 12.656 1 87.75 93 GLY A CA 1
ATOM 732 C C . GLY A 1 93 ? 4.539 19.609 11.82 1 87.75 93 GLY A C 1
ATOM 733 O O . GLY A 1 93 ? 4.121 19.766 10.672 1 87.75 93 GLY A O 1
ATOM 734 N N . ARG A 1 94 ? 4.711 18.469 12.445 1 88.38 94 ARG A N 1
ATOM 735 C CA . ARG A 1 94 ? 4.367 17.234 11.766 1 88.38 94 ARG A CA 1
ATOM 736 C C . ARG A 1 94 ? 2.998 16.719 12.211 1 88.38 94 ARG A C 1
ATOM 738 O O . ARG A 1 94 ? 2.654 16.797 13.391 1 88.38 94 ARG A O 1
ATOM 745 N N . VAL A 1 95 ? 2.252 16.312 11.25 1 89.69 95 VAL A N 1
ATOM 746 C CA . VAL A 1 95 ? 0.966 15.688 11.531 1 89.69 95 VAL A CA 1
ATOM 747 C C . VAL A 1 95 ? 0.906 14.312 10.859 1 89.69 95 VAL A C 1
ATOM 749 O O . VAL A 1 95 ? 1.013 14.211 9.633 1 89.69 95 VAL A O 1
ATOM 752 N N . ARG A 1 96 ? 0.738 13.336 11.633 1 91.19 96 ARG A N 1
ATOM 753 C CA . ARG A 1 96 ? 0.639 11.984 11.094 1 91.19 96 ARG A CA 1
ATOM 754 C C . ARG A 1 96 ? -0.815 11.594 10.852 1 91.19 96 ARG A C 1
ATOM 756 O O . ARG A 1 96 ? -1.628 11.602 11.773 1 91.19 96 ARG A O 1
ATOM 763 N N . VAL A 1 97 ? -1.066 11.281 9.602 1 92.31 97 VAL A N 1
ATOM 764 C CA . VAL A 1 97 ? -2.395 10.836 9.188 1 92.31 97 VAL A CA 1
ATOM 765 C C . VAL A 1 97 ? -2.352 9.367 8.789 1 92.31 97 VAL A C 1
ATOM 767 O O . VAL A 1 97 ? -1.575 8.977 7.914 1 92.31 97 VAL A O 1
ATOM 770 N N . ALA A 1 98 ? -3.162 8.547 9.43 1 90.5 98 ALA A N 1
ATOM 771 C CA . ALA A 1 98 ? -3.273 7.137 9.07 1 90.5 98 ALA A CA 1
ATOM 772 C C . ALA A 1 98 ? -4.527 6.879 8.242 1 90.5 98 ALA A C 1
ATOM 774 O O . ALA A 1 98 ? -5.594 7.434 8.531 1 90.5 98 ALA A O 1
ATOM 775 N N . SER A 1 99 ? -4.332 6.137 7.223 1 90.5 99 SER A N 1
ATOM 776 C CA . SER A 1 99 ? -5.469 5.758 6.387 1 90.5 99 SER A CA 1
ATOM 777 C C . SER A 1 99 ? -5.211 4.438 5.668 1 90.5 99 SER A C 1
ATOM 779 O O . SER A 1 99 ? -4.188 3.793 5.895 1 90.5 99 SER A O 1
ATOM 781 N N . MET A 1 100 ? -6.246 3.996 4.953 1 87.31 100 MET A N 1
ATOM 782 C CA . MET A 1 100 ? -6.113 2.793 4.137 1 87.31 100 MET A CA 1
ATOM 783 C C . MET A 1 100 ? -5.352 3.09 2.848 1 87.31 100 MET A C 1
ATOM 785 O O . MET A 1 100 ? -5.355 4.223 2.367 1 87.31 100 MET A O 1
ATOM 789 N N . GLU A 1 101 ? -4.762 2.086 2.287 1 86.31 101 GLU A N 1
ATOM 790 C CA . GLU A 1 101 ? -3.861 2.23 1.148 1 86.31 101 GLU A CA 1
ATOM 791 C C . GLU A 1 101 ? -4.543 2.967 -0.003 1 86.31 101 GLU A C 1
ATOM 793 O O . GLU A 1 101 ? -3.99 3.928 -0.543 1 86.31 101 GLU A O 1
ATOM 798 N N . GLY A 1 102 ? -5.73 2.561 -0.335 1 89.81 102 GLY A N 1
ATOM 799 C CA . GLY A 1 102 ? -6.387 3.084 -1.523 1 89.81 102 GLY A CA 1
ATOM 800 C C . GLY A 1 102 ? -6.594 4.586 -1.478 1 89.81 102 GLY A C 1
ATOM 801 O O . GLY A 1 102 ? -6.066 5.316 -2.318 1 89.81 102 GLY A O 1
ATOM 802 N N . ILE A 1 103 ? -7.254 5.031 -0.44 1 92.62 103 ILE A N 1
ATOM 803 C CA . ILE A 1 103 ? -7.59 6.449 -0.402 1 92.62 103 ILE A CA 1
ATOM 804 C C . ILE A 1 103 ? -6.328 7.273 -0.137 1 92.62 103 ILE A C 1
ATOM 806 O O . ILE A 1 103 ? -6.191 8.391 -0.644 1 92.62 103 ILE A O 1
ATOM 810 N N . ALA A 1 104 ? -5.418 6.719 0.583 1 93.69 104 ALA A N 1
ATOM 811 C CA . ALA A 1 104 ? -4.16 7.406 0.856 1 93.69 104 ALA A CA 1
ATOM 812 C C . ALA A 1 104 ? -3.354 7.605 -0.424 1 93.69 104 ALA A C 1
ATOM 814 O O . ALA A 1 104 ? -2.926 8.719 -0.729 1 93.69 104 ALA A O 1
ATOM 815 N N . ALA A 1 105 ? -3.248 6.57 -1.172 1 92.69 105 ALA A N 1
ATOM 816 C CA . ALA A 1 105 ? -2.348 6.57 -2.322 1 92.69 105 ALA A CA 1
ATOM 817 C C . ALA A 1 105 ? -2.99 7.258 -3.523 1 92.69 105 ALA A C 1
ATOM 819 O O . ALA A 1 105 ? -2.328 8.008 -4.246 1 92.69 105 ALA A O 1
ATOM 820 N N . PHE A 1 106 ? -4.273 7.121 -3.734 1 93.81 106 PHE A N 1
ATOM 821 C CA . PHE A 1 106 ? -4.871 7.496 -5.012 1 93.81 106 PHE A CA 1
ATOM 822 C C . PHE A 1 106 ? -5.605 8.82 -4.898 1 93.81 106 PHE A C 1
ATOM 824 O O . PHE A 1 106 ? -6.023 9.398 -5.906 1 93.81 106 PHE A O 1
ATOM 831 N N . TYR A 1 107 ? -5.758 9.32 -3.635 1 95.94 107 TYR A N 1
ATOM 832 C CA . TYR A 1 107 ? -6.566 10.523 -3.479 1 95.94 107 TYR A CA 1
ATOM 833 C C . TYR A 1 107 ? -5.914 11.5 -2.504 1 95.94 107 TYR A C 1
ATOM 835 O O . TYR A 1 107 ? -5.48 12.586 -2.896 1 95.94 107 TYR A O 1
ATOM 843 N N . LEU A 1 108 ? -5.633 11.07 -1.288 1 97.38 108 LEU A N 1
ATOM 844 C CA . LEU A 1 108 ? -5.168 11.969 -0.241 1 97.38 108 LEU A CA 1
ATOM 845 C C . LEU A 1 108 ? -3.77 12.492 -0.554 1 97.38 108 LEU A C 1
ATOM 847 O O . LEU A 1 108 ? -3.451 13.648 -0.254 1 97.38 108 LEU A O 1
ATOM 851 N N . SER A 1 109 ? -2.949 11.672 -1.085 1 96.38 109 SER A N 1
ATOM 852 C CA . SER A 1 109 ? -1.566 12.055 -1.355 1 96.38 109 SER A CA 1
ATOM 853 C C . SER A 1 109 ? -1.497 13.273 -2.271 1 96.38 109 SER A C 1
ATOM 855 O O . SER A 1 109 ? -0.754 14.219 -2.002 1 96.38 109 SER A O 1
ATOM 857 N N . ALA A 1 110 ? -2.254 13.297 -3.332 1 95.75 110 ALA A N 1
ATOM 858 C CA . ALA A 1 110 ? -2.291 14.43 -4.254 1 95.75 110 ALA A CA 1
ATOM 859 C C . ALA A 1 110 ? -2.832 15.68 -3.566 1 95.75 110 ALA A C 1
ATOM 861 O O . ALA A 1 110 ? -2.338 16.781 -3.801 1 95.75 110 ALA A O 1
ATOM 862 N N . LYS A 1 111 ? -3.805 15.445 -2.762 1 96.56 111 LYS A N 1
ATOM 863 C CA . LYS A 1 111 ? -4.43 16.578 -2.084 1 96.56 111 LYS A CA 1
ATOM 864 C C . LYS A 1 111 ? -3.51 17.156 -1.014 1 96.56 111 LYS A C 1
ATOM 866 O O . LYS A 1 111 ? -3.496 18.375 -0.787 1 96.56 111 LYS A O 1
ATOM 871 N N . PHE A 1 112 ? -2.713 16.281 -0.404 1 96.31 112 PHE A N 1
ATOM 872 C CA . PHE A 1 112 ? -1.76 16.766 0.588 1 96.31 112 PHE A CA 1
ATOM 873 C C . PHE A 1 112 ? -0.608 17.516 -0.084 1 96.31 112 PHE A C 1
ATOM 875 O O . PHE A 1 112 ? 0.041 18.359 0.537 1 96.31 112 PHE A O 1
ATOM 882 N N . ALA A 1 113 ? -0.334 17.172 -1.343 1 93.56 113 ALA A N 1
ATOM 883 C CA . ALA A 1 113 ? 0.619 17.984 -2.102 1 93.56 113 ALA A CA 1
ATOM 884 C C . ALA A 1 113 ? 0.145 19.422 -2.219 1 93.56 113 ALA A C 1
ATOM 886 O O . ALA A 1 113 ? 0.931 20.359 -2.041 1 93.56 113 ALA A O 1
ATOM 887 N N . GLU A 1 114 ? -1.142 19.578 -2.449 1 90.81 114 GLU A N 1
ATOM 888 C CA . GLU A 1 114 ? -1.741 20.906 -2.51 1 90.81 114 GLU A CA 1
ATOM 889 C C . GLU A 1 114 ? -1.706 21.594 -1.145 1 90.81 114 GLU A C 1
ATOM 891 O O . GLU A 1 114 ? -1.424 22.781 -1.051 1 90.81 114 GLU A O 1
ATOM 896 N N . PHE A 1 115 ? -1.954 20.812 -0.165 1 94.19 115 PHE A N 1
ATOM 897 C CA . PHE A 1 115 ? -1.948 21.328 1.201 1 94.19 115 PHE A CA 1
ATOM 898 C C . PHE A 1 115 ? -0.566 21.844 1.579 1 94.19 115 PHE A C 1
ATOM 900 O O . PHE A 1 115 ? -0.444 22.891 2.236 1 94.19 115 PHE A O 1
ATOM 907 N N . ALA A 1 116 ? 0.435 21.094 1.151 1 91.62 116 ALA A N 1
ATOM 908 C CA . ALA A 1 116 ? 1.808 21.453 1.482 1 91.62 116 ALA A CA 1
ATOM 909 C C . ALA A 1 116 ? 2.166 22.812 0.882 1 91.62 116 ALA A C 1
ATOM 911 O O . ALA A 1 116 ? 2.928 23.578 1.477 1 91.62 116 ALA A O 1
ATOM 912 N N . ALA A 1 117 ? 1.639 23.141 -0.22 1 86.12 117 ALA A N 1
ATOM 913 C CA . ALA A 1 117 ? 1.867 24.422 -0.86 1 86.12 117 ALA A CA 1
ATOM 914 C C . ALA A 1 117 ? 1.15 25.547 -0.111 1 86.12 117 ALA A C 1
ATOM 916 O O . ALA A 1 117 ? 1.68 26.656 0.022 1 86.12 117 ALA A O 1
ATOM 917 N N . ALA A 1 118 ? -0.021 25.25 0.426 1 86.5 118 ALA A N 1
ATOM 918 C CA . ALA A 1 118 ? -0.855 26.234 1.104 1 86.5 118 ALA A CA 1
ATOM 919 C C . ALA A 1 118 ? -0.39 26.453 2.539 1 86.5 118 ALA A C 1
ATOM 921 O O . ALA A 1 118 ? -0.523 27.547 3.082 1 86.5 118 ALA A O 1
ATOM 922 N N . MET A 1 119 ? 0.11 25.391 3.119 1 90.19 119 MET A N 1
ATOM 923 C CA . MET A 1 119 ? 0.551 25.438 4.512 1 90.19 119 MET A CA 1
ATOM 924 C C . MET A 1 119 ? 1.941 24.828 4.66 1 90.19 119 MET A C 1
ATOM 926 O O . MET A 1 119 ? 2.098 23.766 5.285 1 90.19 119 MET A O 1
ATOM 930 N N . PRO A 1 120 ? 2.943 25.531 4.258 1 87.19 120 PRO A N 1
ATOM 931 C CA . PRO A 1 120 ? 4.297 24.984 4.199 1 87.19 120 PRO A CA 1
ATOM 932 C C . PRO A 1 120 ? 4.879 24.703 5.582 1 87.19 120 PRO A C 1
ATOM 934 O O . PRO A 1 120 ? 5.871 23.969 5.703 1 87.19 120 PRO A O 1
ATOM 937 N N . GLY A 1 121 ? 4.277 25.234 6.578 1 87.94 121 GLY A N 1
ATOM 938 C CA . GLY A 1 121 ? 4.762 25 7.93 1 87.94 121 GLY A CA 1
ATOM 939 C C . GLY A 1 121 ? 4.402 23.625 8.469 1 87.94 121 GLY A C 1
ATOM 940 O O . GLY A 1 121 ? 4.953 23.188 9.484 1 87.94 121 GLY A O 1
ATOM 941 N N . ILE A 1 122 ? 3.518 22.938 7.812 1 91.38 122 ILE A N 1
ATOM 942 C CA . ILE A 1 122 ? 3.051 21.641 8.273 1 91.38 122 ILE A CA 1
ATOM 943 C C . ILE A 1 122 ? 3.57 20.547 7.34 1 91.38 122 ILE A C 1
ATOM 945 O O . ILE A 1 122 ? 3.445 20.656 6.117 1 91.38 122 ILE A O 1
ATOM 949 N N . VAL A 1 123 ? 4.172 19.547 7.914 1 91.94 123 VAL A N 1
ATOM 950 C CA . VAL A 1 123 ? 4.57 18.359 7.16 1 91.94 123 VAL A CA 1
ATOM 951 C C . VAL A 1 123 ? 3.645 17.203 7.5 1 91.94 123 VAL A C 1
ATOM 953 O O . VAL A 1 123 ? 3.619 16.734 8.641 1 91.94 123 VAL A O 1
ATOM 956 N N . VAL A 1 124 ? 2.934 16.75 6.496 1 95.31 124 VAL A N 1
ATOM 957 C CA . VAL A 1 124 ? 2.041 15.609 6.695 1 95.31 124 VAL A CA 1
ATOM 958 C C . VAL A 1 124 ? 2.814 14.312 6.504 1 95.31 124 VAL A C 1
ATOM 960 O O . VAL A 1 124 ? 3.557 14.156 5.531 1 95.31 124 VAL A O 1
ATOM 963 N N . GLU A 1 125 ? 2.711 13.391 7.441 1 92.25 125 GLU A N 1
ATOM 964 C CA . GLU A 1 125 ? 3.133 12 7.328 1 92.25 125 GLU A CA 1
ATOM 965 C C . GLU A 1 125 ? 1.94 11.078 7.094 1 92.25 125 GLU A C 1
ATOM 967 O O . GLU A 1 125 ? 1.185 10.789 8.023 1 92.25 125 GLU A O 1
ATOM 972 N N . LEU A 1 126 ? 1.796 10.68 5.871 1 93 126 LEU A N 1
ATOM 973 C CA . LEU A 1 126 ? 0.678 9.812 5.5 1 93 126 LEU A CA 1
ATOM 974 C C . LEU A 1 126 ? 1.06 8.344 5.621 1 93 126 LEU A C 1
ATOM 976 O O . LEU A 1 126 ? 1.83 7.828 4.809 1 93 126 LEU A O 1
ATOM 980 N N . VAL A 1 127 ? 0.438 7.652 6.574 1 88.31 127 VAL A N 1
ATOM 981 C CA . VAL A 1 127 ? 0.761 6.258 6.855 1 88.31 127 VAL A CA 1
ATOM 982 C C . VAL A 1 127 ? -0.401 5.363 6.43 1 88.31 127 VAL A C 1
ATOM 984 O O . VAL A 1 127 ? -1.56 5.648 6.742 1 88.31 127 VAL A O 1
ATOM 987 N N . THR A 1 128 ? -0.063 4.328 5.664 1 84.94 128 THR A N 1
ATOM 988 C CA . THR A 1 128 ? -1.094 3.389 5.238 1 84.94 128 THR A CA 1
ATOM 989 C C . THR A 1 128 ? -1.118 2.166 6.152 1 84.94 128 THR A C 1
ATOM 991 O O . THR A 1 128 ? -0.067 1.673 6.566 1 84.94 128 THR A O 1
ATOM 994 N N . GLU A 1 129 ? -2.318 1.8 6.504 1 71.69 129 GLU A N 1
ATOM 995 C CA . GLU A 1 129 ? -2.5 0.66 7.398 1 71.69 129 GLU A CA 1
ATOM 996 C C . GLU A 1 129 ? -3.383 -0.408 6.758 1 71.69 129 GLU A C 1
ATOM 998 O O . GLU A 1 129 ? -4.289 -0.09 5.984 1 71.69 129 GLU A O 1
ATOM 1003 N N . ARG A 1 130 ? -2.984 -1.678 7.078 1 63.53 130 ARG A N 1
ATOM 1004 C CA . ARG A 1 130 ? -3.795 -2.789 6.59 1 63.53 130 ARG A CA 1
ATOM 1005 C C . ARG A 1 130 ? -4.957 -3.076 7.535 1 63.53 130 ARG A C 1
ATOM 1007 O O . ARG A 1 130 ? -5.973 -3.639 7.121 1 63.53 130 ARG A O 1
ATOM 1014 N N . HIS A 1 131 ? -4.664 -2.795 8.781 1 56.22 131 HIS A N 1
ATOM 1015 C CA . HIS A 1 131 ? -5.672 -3.055 9.805 1 56.22 131 HIS A CA 1
ATOM 1016 C C . HIS A 1 131 ? -6.266 -1.756 10.336 1 56.22 131 HIS A C 1
ATOM 1018 O O . HIS A 1 131 ? -5.688 -0.683 10.156 1 56.22 131 HIS A O 1
ATOM 1024 N N . LEU A 1 132 ? -7.652 -1.983 10.742 1 47.81 132 LEU A N 1
ATOM 1025 C CA . LEU A 1 132 ? -8.219 -0.83 11.43 1 47.81 132 LEU A CA 1
ATOM 1026 C C . LEU A 1 132 ? -7.285 -0.333 12.523 1 47.81 132 LEU A C 1
ATOM 1028 O O . LEU A 1 132 ? -6.777 -1.127 13.32 1 47.81 132 L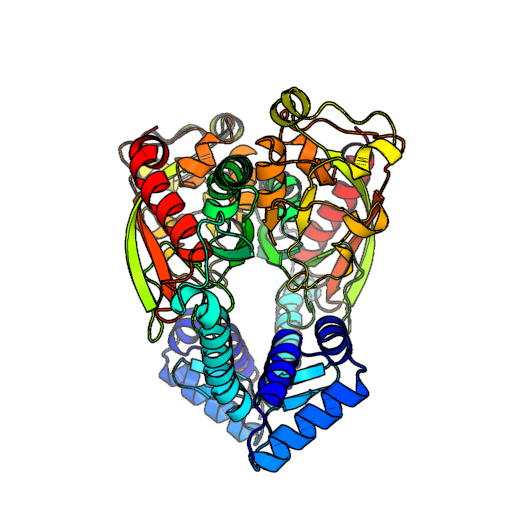EU A O 1
ATOM 1032 N N . ILE A 1 133 ? -6.695 0.81 12.234 1 44.03 133 ILE A N 1
ATOM 1033 C CA . ILE A 1 133 ? -5.699 1.404 13.117 1 44.03 133 ILE A CA 1
ATOM 1034 C C . ILE A 1 133 ? -6.281 1.551 14.523 1 44.03 133 ILE A C 1
ATOM 1036 O O . ILE A 1 133 ? -7.43 1.972 14.688 1 44.03 133 ILE A O 1
ATOM 1040 N N . ASN A 1 134 ? -5.688 0.792 15.445 1 43.53 134 ASN A N 1
ATOM 1041 C CA . ASN A 1 134 ? -5.945 1.228 16.812 1 43.53 134 ASN A CA 1
ATOM 1042 C C . ASN A 1 134 ? -5.316 2.588 17.094 1 43.53 134 ASN A C 1
ATOM 1044 O O . ASN A 1 134 ? -4.102 2.691 17.266 1 43.53 134 ASN A O 1
ATOM 1048 N N . LEU A 1 135 ? -6.066 3.654 16.75 1 42.59 135 LEU A N 1
ATOM 1049 C CA . LEU A 1 135 ? -5.609 5.016 17 1 42.59 135 LEU A CA 1
ATOM 1050 C C . LEU A 1 135 ? -5.098 5.152 18.438 1 42.59 135 LEU A C 1
ATOM 1052 O O . LEU A 1 135 ? -4.387 6.105 18.75 1 42.59 135 LEU A O 1
ATOM 1056 N N . THR A 1 136 ? -5.523 4.203 19.234 1 41.88 136 THR A N 1
ATOM 1057 C CA . THR A 1 136 ? -5.125 4.363 20.641 1 41.88 136 THR A CA 1
ATOM 1058 C C . THR A 1 136 ? -3.621 4.156 20.797 1 41.88 136 THR A C 1
ATOM 1060 O O . THR A 1 136 ? -3.021 4.645 21.75 1 41.88 136 THR A O 1
ATOM 1063 N N . LYS A 1 137 ? -3.119 3.361 19.891 1 46.31 137 LYS A N 1
ATOM 1064 C CA . LYS A 1 137 ? -1.705 3.072 20.109 1 46.31 137 LYS A CA 1
ATOM 1065 C C . LYS A 1 137 ? -0.822 4.133 19.453 1 46.31 137 LYS A C 1
ATOM 1067 O O . LYS A 1 137 ? 0.368 3.902 19.219 1 46.31 137 LYS A O 1
ATOM 1072 N N . ARG A 1 138 ? -1.452 5.445 19.375 1 51.12 138 ARG A N 1
ATOM 1073 C CA . ARG A 1 138 ? -0.858 6.711 18.969 1 51.12 138 ARG A CA 1
ATOM 1074 C C . ARG A 1 138 ? 0.006 6.531 17.719 1 51.12 138 ARG A C 1
ATOM 1076 O O . ARG A 1 138 ? 1.071 7.141 17.609 1 51.12 138 ARG A O 1
ATOM 1083 N N . GLU A 1 139 ? -0.355 5.648 16.922 1 64.94 139 GLU A N 1
ATOM 1084 C CA . GLU A 1 139 ? 0.347 5.379 15.672 1 64.94 139 GLU A CA 1
ATOM 1085 C C . GLU A 1 139 ? 0.036 6.445 14.625 1 64.94 139 GLU A C 1
ATOM 1087 O O . GLU A 1 139 ? 0.842 6.691 13.727 1 64.94 139 GLU A O 1
ATOM 1092 N N . ALA A 1 140 ? -1.013 7.293 15.039 1 82 140 ALA A N 1
ATOM 1093 C CA . ALA A 1 140 ? -1.4 8.367 14.125 1 82 140 ALA A CA 1
ATOM 1094 C C . ALA A 1 140 ? -2.133 9.477 14.875 1 82 140 ALA A C 1
ATOM 1096 O O . ALA A 1 140 ? -2.75 9.234 15.914 1 82 140 ALA A O 1
ATOM 1097 N N . ASP A 1 141 ? -1.963 10.75 14.508 1 85.12 141 ASP A N 1
ATOM 1098 C CA . ASP A 1 141 ? -2.678 11.898 15.055 1 85.12 141 ASP A CA 1
ATOM 1099 C C . ASP A 1 141 ? -4.117 11.945 14.555 1 85.12 141 ASP A C 1
ATOM 1101 O O . ASP A 1 141 ? -5.035 12.281 15.305 1 85.12 141 ASP A O 1
ATOM 1105 N N . ILE A 1 142 ? -4.227 11.719 13.336 1 90.69 142 ILE A N 1
ATOM 1106 C CA . ILE A 1 142 ? -5.516 11.734 12.656 1 90.69 142 ILE A CA 1
ATOM 1107 C C . ILE A 1 142 ? -5.719 10.422 11.906 1 90.69 142 ILE A C 1
ATOM 1109 O O . ILE A 1 142 ? -4.773 9.867 11.336 1 90.69 142 ILE A O 1
ATOM 1113 N N . SER A 1 143 ? -6.93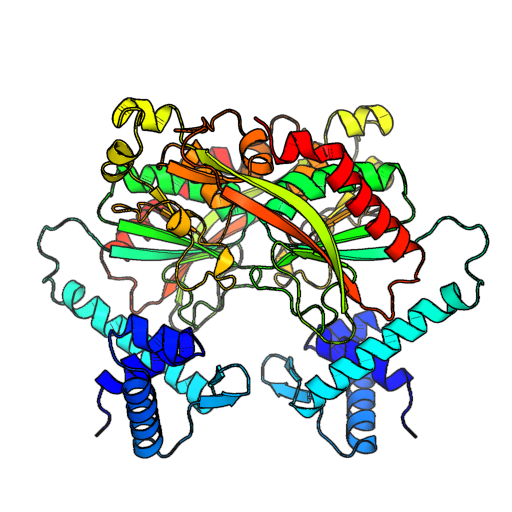4 9.914 11.93 1 91.19 143 SER A N 1
ATOM 1114 C CA . SER A 1 143 ? -7.254 8.734 11.125 1 91.19 143 SER A CA 1
ATOM 1115 C C . SER A 1 143 ? -8.359 9.039 10.125 1 91.19 143 SER A C 1
ATOM 1117 O O . SER A 1 143 ? -9.312 9.766 10.438 1 91.19 143 SER A O 1
ATOM 1119 N N . VAL A 1 144 ? -8.164 8.609 8.898 1 91.88 144 VAL A N 1
ATOM 1120 C CA . VAL A 1 144 ? -9.195 8.578 7.871 1 91.88 144 VAL A CA 1
ATOM 1121 C C . VAL A 1 144 ? -9.578 7.125 7.57 1 91.88 144 VAL A C 1
ATOM 1123 O O . VAL A 1 144 ? -8.734 6.336 7.133 1 91.88 144 VAL A O 1
ATOM 1126 N N . SER A 1 145 ? -10.844 6.793 7.828 1 88.38 145 SER A N 1
ATOM 1127 C CA . SER A 1 145 ? -11.25 5.398 7.703 1 88.38 145 SER A CA 1
ATOM 1128 C C . SER A 1 145 ? -12.648 5.285 7.105 1 88.38 145 SER A C 1
ATOM 1130 O O . SER A 1 145 ? -13.359 6.285 6.973 1 88.38 145 SER A O 1
ATOM 1132 N N . PHE A 1 146 ? -12.898 4.02 6.75 1 86.75 146 PHE A N 1
ATOM 1133 C CA . PHE A 1 146 ? -14.227 3.783 6.215 1 86.75 146 PHE A CA 1
ATOM 1134 C C . PHE A 1 146 ? -15.141 3.172 7.277 1 86.75 146 PHE A C 1
ATOM 1136 O O . PHE A 1 146 ? -16.297 2.861 7.004 1 86.75 146 PHE A O 1
ATOM 1143 N N . VAL A 1 147 ? -14.625 2.869 8.359 1 81.38 147 VAL A N 1
ATOM 1144 C CA . VAL A 1 147 ? -15.367 2.449 9.555 1 81.38 147 VAL A CA 1
ATOM 1145 C C . VAL A 1 147 ? -15.023 3.371 10.719 1 81.38 147 VAL A C 1
ATOM 1147 O O . VAL A 1 147 ? -13.898 3.854 10.836 1 81.38 147 VAL A O 1
ATOM 1150 N N . PRO A 1 148 ? -16 3.611 11.5 1 80.81 148 PRO A N 1
ATOM 1151 C CA . PRO A 1 148 ? -15.672 4.445 12.656 1 80.81 148 PRO A CA 1
ATOM 1152 C C . PRO A 1 148 ? -14.586 3.832 13.531 1 80.81 148 PRO A C 1
ATOM 1154 O O . PRO A 1 148 ? -14.75 2.717 14.039 1 80.81 148 PRO A O 1
ATOM 1157 N N . PRO A 1 149 ? -13.5 4.52 13.594 1 75.81 149 PRO A N 1
ATOM 1158 C CA . PRO A 1 149 ? -12.453 3.975 14.477 1 75.81 149 PRO A CA 1
ATOM 1159 C C . PRO A 1 149 ? -12.922 3.84 15.922 1 75.81 149 PRO A C 1
ATOM 1161 O O . PRO A 1 149 ? -13.758 4.617 16.375 1 75.81 149 PRO A O 1
ATOM 1164 N N . GLN A 1 150 ? -12.383 2.818 16.484 1 71.62 150 GLN A N 1
ATOM 1165 C CA . GLN A 1 150 ? -12.766 2.555 17.859 1 71.62 150 GLN A CA 1
ATOM 1166 C C . GLN A 1 150 ? -11.609 2.826 18.812 1 71.62 150 GLN A C 1
ATOM 1168 O O . GLN A 1 150 ? -10.445 2.715 18.438 1 71.62 150 GLN A O 1
ATOM 1173 N N . GLY A 1 151 ? -11.859 3.324 19.875 1 70.31 151 GLY A N 1
ATOM 1174 C CA . GLY A 1 151 ? -10.859 3.559 20.906 1 70.31 151 GLY A CA 1
ATOM 1175 C C . GLY A 1 151 ? -11.266 4.621 21.906 1 70.31 151 GLY A C 1
ATOM 1176 O O . GLY A 1 151 ? -12.148 5.438 21.625 1 70.31 151 GLY A O 1
ATOM 1177 N N . PRO A 1 152 ? -10.734 4.426 23.047 1 67.81 152 PRO A N 1
ATOM 1178 C CA . PRO A 1 152 ? -11.078 5.418 24.062 1 67.81 152 PRO A CA 1
ATOM 1179 C C . PRO A 1 152 ? -10.602 6.824 23.703 1 67.81 152 PRO A C 1
ATOM 1181 O O . PRO A 1 152 ? -9.555 6.988 23.094 1 67.81 152 PRO A O 1
ATOM 1184 N N . ARG A 1 153 ? -11.461 7.879 23.984 1 72.81 153 ARG A N 1
ATOM 1185 C CA . ARG A 1 153 ? -11.148 9.305 23.906 1 72.81 153 ARG A CA 1
ATOM 1186 C C . ARG A 1 153 ? -10.875 9.719 22.469 1 72.81 153 ARG A C 1
ATOM 1188 O O . ARG A 1 153 ? -9.945 10.492 22.203 1 72.81 153 ARG A O 1
ATOM 1195 N N . LEU A 1 154 ? -11.492 8.953 21.625 1 82.69 154 LEU A N 1
ATOM 1196 C CA . LEU A 1 154 ? -11.43 9.375 20.234 1 82.69 154 LEU A CA 1
ATOM 1197 C C . LEU A 1 154 ? -12.633 10.234 19.859 1 82.69 154 LEU A C 1
ATOM 1199 O O . LEU A 1 154 ? -13.766 9.922 20.25 1 82.69 154 LEU A O 1
ATOM 1203 N N . GLN A 1 155 ? -12.359 11.367 19.312 1 83.81 155 GLN A N 1
ATOM 1204 C CA . GLN A 1 155 ? -13.398 12.109 18.609 1 83.81 155 GLN A CA 1
ATOM 1205 C C . GLN A 1 155 ? -13.547 11.625 17.172 1 83.81 155 GLN A C 1
ATOM 1207 O O . GLN A 1 155 ? -12.617 11.734 16.359 1 83.81 155 GLN A O 1
ATOM 1212 N N . VAL A 1 156 ? -14.656 11.07 16.875 1 90.75 156 VAL A N 1
ATOM 1213 C CA . VAL A 1 156 ? -14.914 10.492 15.555 1 90.75 156 VAL A CA 1
ATOM 1214 C C . VAL A 1 156 ? -16.047 11.258 14.867 1 90.75 156 VAL A C 1
ATOM 1216 O O . VAL A 1 156 ? -17.078 11.531 15.477 1 90.75 156 VAL A O 1
ATOM 1219 N N . ARG A 1 157 ? -15.867 11.672 13.625 1 91.19 157 ARG A N 1
ATOM 1220 C CA . ARG A 1 157 ? -16.875 12.391 12.844 1 91.19 157 ARG A CA 1
ATOM 1221 C C . ARG A 1 157 ? -16.984 11.82 11.438 1 91.19 157 ARG A C 1
ATOM 1223 O O . ARG A 1 157 ? -15.984 11.492 10.805 1 91.19 157 ARG A O 1
ATOM 1230 N N . ARG A 1 158 ? -18.203 11.68 11.055 1 94 158 ARG A N 1
ATOM 1231 C CA . ARG A 1 158 ? -18.453 11.359 9.648 1 94 158 ARG A CA 1
ATOM 1232 C C . ARG A 1 158 ? -18.203 12.578 8.758 1 94 158 ARG A C 1
ATOM 1234 O O . ARG A 1 158 ? -18.75 13.656 9 1 94 158 ARG A O 1
ATOM 1241 N N . VAL A 1 159 ? -17.406 12.406 7.703 1 94.88 159 VAL A N 1
ATOM 1242 C CA . VAL A 1 159 ? -17 13.594 6.961 1 94.88 159 VAL A CA 1
ATOM 1243 C C . VAL A 1 159 ? -17.391 13.445 5.492 1 94.88 159 VAL A C 1
ATOM 1245 O O . VAL A 1 159 ? -17.188 14.367 4.695 1 94.88 159 VAL A O 1
ATOM 1248 N N . GLY A 1 160 ? -17.859 12.266 5.082 1 94.81 160 GLY A N 1
ATOM 1249 C CA . GLY A 1 160 ? -18.234 12.078 3.688 1 94.81 160 GLY A CA 1
ATOM 1250 C C . GLY A 1 160 ? -18.5 10.625 3.334 1 94.81 160 GLY A C 1
ATOM 1251 O O . GLY A 1 160 ? -18.766 9.805 4.215 1 94.81 160 GLY A O 1
ATOM 1252 N N . GLU A 1 161 ? -18.562 10.406 2.049 1 95.38 161 GLU A N 1
ATOM 1253 C CA . GLU A 1 161 ? -18.75 9.07 1.491 1 95.38 161 GLU A CA 1
ATOM 1254 C C . GLU A 1 161 ? -18.141 8.961 0.103 1 95.38 161 GLU A C 1
ATOM 1256 O O . GLU A 1 161 ? -17.781 9.969 -0.505 1 95.38 161 GLU A O 1
ATOM 1261 N N . PHE A 1 162 ? -17.922 7.781 -0.313 1 95 162 PHE A N 1
ATOM 1262 C CA . PHE A 1 162 ? -17.438 7.551 -1.663 1 95 162 PHE A CA 1
ATOM 1263 C C . PHE A 1 162 ? -18.078 6.312 -2.275 1 95 162 PHE A C 1
ATOM 1265 O O . PHE A 1 162 ? -18.562 5.434 -1.553 1 95 162 PHE A O 1
ATOM 1272 N N . ARG A 1 163 ? -18.109 6.293 -3.584 1 95.44 163 ARG A N 1
ATOM 1273 C CA . ARG A 1 163 ? -18.75 5.23 -4.344 1 95.44 163 ARG A CA 1
ATOM 1274 C C . ARG A 1 163 ? -17.719 4.266 -4.926 1 95.44 163 ARG A C 1
ATOM 1276 O O . ARG A 1 163 ? -16.656 4.688 -5.367 1 95.44 163 ARG A O 1
ATOM 1283 N N . LEU A 1 164 ? -18.062 2.969 -4.855 1 95.38 164 LEU A N 1
ATOM 1284 C CA . LEU A 1 164 ? -17.344 1.934 -5.59 1 95.38 164 LEU A CA 1
ATOM 1285 C C . LEU A 1 164 ? -18.172 1.408 -6.75 1 95.38 164 LEU A C 1
ATOM 1287 O O . LEU A 1 164 ? -19.406 1.442 -6.699 1 95.38 164 LEU A O 1
ATOM 1291 N N . ALA A 1 165 ? -17.484 0.907 -7.727 1 95.25 165 ALA A N 1
ATOM 1292 C CA . ALA A 1 165 ? -18.141 0.288 -8.883 1 95.25 165 ALA A CA 1
ATOM 1293 C C . ALA A 1 165 ? -17.281 -0.848 -9.445 1 95.25 165 ALA A C 1
ATOM 1295 O O . ALA A 1 165 ? -16.125 -1.019 -9.055 1 95.25 165 ALA A O 1
ATOM 1296 N N . LEU A 1 166 ? -17.938 -1.625 -10.234 1 95.75 166 LEU A N 1
ATOM 1297 C CA . LEU A 1 166 ? -17.234 -2.684 -10.945 1 95.75 166 LEU A CA 1
ATOM 1298 C C . LEU A 1 166 ? -16.516 -2.135 -12.18 1 95.75 166 LEU A C 1
ATOM 1300 O O . LEU A 1 166 ? -17.094 -1.335 -12.922 1 95.75 166 LEU A O 1
ATOM 1304 N N . PHE A 1 167 ? -15.219 -2.59 -12.336 1 97.38 167 PHE A N 1
ATOM 1305 C CA . PHE A 1 167 ? -14.43 -2.139 -13.484 1 97.38 167 PHE A CA 1
ATOM 1306 C C . PHE A 1 167 ? -13.781 -3.32 -14.188 1 97.38 167 PHE A C 1
ATOM 1308 O O . PHE A 1 167 ? -13.484 -4.34 -13.562 1 97.38 167 PHE A O 1
ATOM 1315 N N . GLY A 1 168 ? -13.594 -3.219 -15.422 1 97.56 168 GLY A N 1
ATOM 1316 C CA . GLY A 1 168 ? -12.766 -4.059 -16.266 1 97.56 168 GLY A CA 1
ATOM 1317 C C . GLY A 1 168 ? -11.93 -3.27 -17.25 1 97.56 168 GLY A C 1
ATOM 1318 O O . GLY A 1 168 ? -11.773 -2.055 -17.109 1 97.56 168 GLY A O 1
ATOM 1319 N N . ALA A 1 169 ? -11.273 -3.965 -18.141 1 98.06 169 ALA A N 1
ATOM 1320 C CA . ALA A 1 169 ? -10.438 -3.324 -19.156 1 98.06 169 ALA A CA 1
ATOM 1321 C C . ALA A 1 169 ? -10.758 -3.871 -20.547 1 98.06 169 ALA A C 1
ATOM 1323 O O . ALA A 1 169 ? -11.281 -4.977 -20.688 1 98.06 169 ALA A O 1
ATOM 1324 N N . GLU A 1 170 ? -10.398 -3.076 -21.547 1 97.12 170 GLU A N 1
ATOM 1325 C CA . GLU A 1 170 ? -10.672 -3.463 -22.922 1 97.12 170 GLU A CA 1
ATOM 1326 C C . GLU A 1 170 ? -10.008 -4.793 -23.266 1 97.12 170 GLU A C 1
ATOM 1328 O O . GLU A 1 170 ? -10.594 -5.621 -23.969 1 97.12 170 GLU A O 1
ATOM 1333 N N . ARG A 1 171 ? -8.852 -4.934 -22.797 1 94.94 171 ARG A N 1
ATOM 1334 C CA . ARG A 1 171 ? -8.125 -6.176 -23.047 1 94.94 171 ARG A CA 1
ATOM 1335 C C . ARG A 1 171 ? -8.914 -7.383 -22.547 1 94.94 171 ARG A C 1
ATOM 1337 O O . ARG A 1 171 ? -8.906 -8.438 -23.188 1 94.94 171 ARG A O 1
ATOM 1344 N N . TYR A 1 172 ? -9.547 -7.262 -21.5 1 96.56 172 TYR A N 1
ATOM 1345 C CA . TYR A 1 172 ? -10.367 -8.336 -20.953 1 96.56 172 TYR A CA 1
ATOM 1346 C C . TYR A 1 172 ? -11.633 -8.539 -21.781 1 96.56 172 TYR A C 1
ATOM 1348 O O . TYR A 1 172 ? -11.977 -9.664 -22.141 1 96.56 172 TYR A O 1
ATOM 1356 N N . PHE A 1 173 ? -12.258 -7.453 -22.109 1 97.12 173 PHE A N 1
ATOM 1357 C CA . PHE A 1 173 ? -13.539 -7.52 -22.812 1 97.12 173 PHE A CA 1
ATOM 1358 C C . PHE A 1 173 ? -13.359 -8.055 -24.219 1 97.12 173 PHE A C 1
ATOM 1360 O O . PHE A 1 173 ? -14.266 -8.68 -24.781 1 97.12 173 PHE A O 1
ATOM 1367 N N . ALA A 1 174 ? -12.195 -7.855 -24.75 1 95.5 174 ALA A N 1
ATOM 1368 C CA . ALA A 1 174 ? -11.914 -8.336 -26.109 1 95.5 174 ALA A CA 1
ATOM 1369 C C . ALA A 1 174 ? -11.992 -9.852 -26.172 1 95.5 174 ALA A C 1
ATOM 1371 O O . ALA A 1 174 ? -12.336 -10.414 -27.219 1 95.5 174 ALA A O 1
ATOM 1372 N N . THR A 1 175 ? -11.75 -10.492 -25.109 1 92.25 175 THR A N 1
ATOM 1373 C CA . THR A 1 175 ? -11.688 -11.945 -25.125 1 92.25 175 THR A CA 1
ATOM 1374 C C . THR A 1 175 ? -12.898 -12.547 -24.406 1 92.25 175 THR A C 1
ATOM 1376 O O . THR A 1 175 ? -13.359 -13.633 -24.766 1 92.25 175 THR A O 1
ATOM 1379 N N . HIS A 1 176 ? -13.484 -11.844 -23.438 1 95.12 176 HIS A N 1
ATOM 1380 C CA . HIS A 1 176 ? -14.492 -12.461 -22.594 1 95.12 176 HIS A CA 1
ATOM 1381 C C . HIS A 1 176 ? -15.852 -11.805 -22.781 1 95.12 176 HIS A C 1
ATOM 1383 O O . HIS A 1 176 ? -16.859 -12.281 -22.25 1 95.12 176 HIS A O 1
ATOM 1389 N N . GLY A 1 177 ? -15.914 -10.68 -23.594 1 96 177 GLY A N 1
ATOM 1390 C CA . GLY A 1 177 ? -17.141 -9.922 -23.734 1 96 177 GLY A CA 1
ATOM 1391 C C . GLY A 1 177 ? -17.438 -9.023 -22.562 1 96 177 GLY A C 1
ATOM 1392 O O . GLY A 1 177 ? -16.844 -9.188 -21.484 1 96 177 GLY A O 1
ATOM 1393 N N . ARG A 1 178 ? -18.297 -8.055 -22.734 1 95.81 178 ARG A N 1
ATOM 1394 C CA . ARG A 1 178 ? -18.734 -7.137 -21.688 1 95.81 178 ARG A CA 1
ATOM 1395 C C . ARG A 1 178 ? -20.062 -7.578 -21.094 1 95.81 178 ARG A C 1
ATOM 1397 O O . ARG A 1 178 ? -21.031 -7.812 -21.812 1 95.81 178 ARG A O 1
ATOM 1404 N N . PRO A 1 179 ? -20.062 -7.711 -19.812 1 95.62 179 PRO A N 1
ATOM 1405 C CA . PRO A 1 179 ? -21.359 -8.047 -19.219 1 95.62 179 PRO A CA 1
ATOM 1406 C C . PRO A 1 179 ? -22.391 -6.938 -19.391 1 95.62 179 PRO A C 1
ATOM 1408 O O . PRO A 1 179 ? -22.062 -5.758 -19.234 1 95.62 179 PRO A O 1
ATOM 1411 N N . THR A 1 180 ? -23.656 -7.344 -19.656 1 94.06 180 THR A N 1
ATOM 1412 C CA . THR A 1 180 ? -24.703 -6.363 -19.875 1 94.06 180 THR A CA 1
ATOM 1413 C C . THR A 1 180 ? -25.781 -6.48 -18.797 1 94.06 180 THR A C 1
ATOM 1415 O O . THR A 1 180 ? -26.594 -5.574 -18.625 1 94.06 180 THR A O 1
ATOM 1418 N N . THR A 1 181 ? -25.781 -7.59 -18.125 1 93.38 181 THR A N 1
ATOM 1419 C CA . THR A 1 181 ? -26.672 -7.797 -17 1 93.38 181 THR A CA 1
ATOM 1420 C C . THR A 1 181 ? -25.922 -8.352 -15.797 1 93.38 181 THR A C 1
ATOM 1422 O O . THR A 1 181 ? -24.812 -8.852 -15.93 1 93.38 181 THR A O 1
ATOM 1425 N N . ARG A 1 182 ? -26.531 -8.312 -14.664 1 91.12 182 ARG A N 1
ATOM 1426 C CA . ARG A 1 182 ? -25.938 -8.859 -13.453 1 91.12 182 ARG A CA 1
ATOM 1427 C C . ARG A 1 182 ? -25.719 -10.367 -13.578 1 91.12 182 ARG A C 1
ATOM 1429 O O . ARG A 1 182 ? -24.75 -10.906 -13.047 1 91.12 182 ARG A O 1
ATOM 1436 N N . ALA A 1 183 ? -26.594 -11.039 -14.195 1 91.69 183 ALA A N 1
ATOM 1437 C CA . ALA A 1 183 ? -26.516 -12.484 -14.375 1 91.69 183 ALA A CA 1
ATOM 1438 C C . ALA A 1 183 ? -25.281 -12.859 -15.195 1 91.69 183 ALA A C 1
ATOM 1440 O O . ALA A 1 183 ? -24.672 -13.906 -14.969 1 91.69 183 ALA A O 1
ATOM 1441 N N . ASP A 1 184 ? -24.891 -11.93 -16.125 1 93.62 184 ASP A N 1
ATOM 1442 C CA . ASP A 1 184 ? -23.719 -12.172 -16.953 1 93.62 184 ASP A CA 1
ATOM 1443 C C . ASP A 1 184 ? -22.453 -12.273 -16.109 1 93.62 184 ASP A C 1
ATOM 1445 O O . ASP A 1 184 ? -21.469 -12.875 -16.531 1 93.62 184 ASP A O 1
ATOM 1449 N N . LEU A 1 185 ? -22.438 -11.727 -14.906 1 93.06 185 LEU A N 1
ATOM 1450 C CA . LEU A 1 185 ? -21.25 -11.617 -14.078 1 93.06 185 LEU A CA 1
ATOM 1451 C C . LEU A 1 185 ? -20.781 -12.992 -13.609 1 93.06 185 LEU A C 1
ATOM 1453 O O . LEU A 1 185 ? -19.609 -13.188 -13.32 1 93.06 185 LEU A O 1
ATOM 1457 N N . GLN A 1 186 ? -21.672 -13.953 -13.57 1 90.06 186 GLN A N 1
ATOM 1458 C CA . GLN A 1 186 ? -21.344 -15.289 -13.07 1 90.06 186 GLN A CA 1
ATOM 1459 C C . GLN A 1 186 ? -20.312 -15.977 -13.969 1 90.06 186 GLN A C 1
ATOM 1461 O O . GLN A 1 186 ? -19.594 -16.859 -13.516 1 90.06 186 GLN A O 1
ATOM 1466 N N . ASP A 1 187 ? -20.188 -15.523 -15.195 1 91.81 187 ASP A N 1
ATOM 1467 C CA . ASP A 1 187 ? -19.312 -16.172 -16.156 1 91.81 187 ASP A CA 1
ATOM 1468 C C . ASP A 1 187 ? -18 -15.414 -16.328 1 91.81 187 ASP A C 1
ATOM 1470 O O . ASP A 1 187 ? -17.234 -15.688 -17.25 1 91.81 187 ASP A O 1
ATOM 1474 N N . HIS A 1 188 ? -17.781 -14.461 -15.5 1 95.31 188 HIS A N 1
ATOM 1475 C CA . HIS A 1 188 ? -16.594 -13.625 -15.664 1 95.31 188 HIS A CA 1
ATOM 1476 C C . HIS A 1 188 ? -15.578 -13.891 -14.562 1 95.31 188 HIS A C 1
ATOM 1478 O O . HIS A 1 188 ? -15.914 -14.484 -13.539 1 95.31 188 HIS A O 1
ATOM 1484 N N . ASP A 1 189 ? -14.32 -13.516 -14.883 1 94.81 189 ASP A N 1
ATOM 1485 C CA . ASP A 1 189 ? -13.219 -13.602 -13.93 1 94.81 189 ASP A CA 1
ATOM 1486 C C . ASP A 1 189 ? -13.164 -12.359 -13.039 1 94.81 189 ASP A C 1
ATOM 1488 O O . ASP A 1 189 ? -13.508 -11.258 -13.477 1 94.81 189 ASP A O 1
ATOM 1492 N N . PHE A 1 190 ? -12.641 -12.609 -11.812 1 94.44 190 PHE A N 1
ATOM 1493 C CA . PHE A 1 190 ? -12.625 -11.492 -10.867 1 94.44 190 PHE A CA 1
ATOM 1494 C C . PHE A 1 190 ? -11.266 -11.367 -10.195 1 94.44 190 PHE A C 1
ATOM 1496 O O . PHE A 1 190 ? -10.531 -12.352 -10.07 1 94.44 190 PHE A O 1
ATOM 1503 N N . VAL A 1 191 ? -10.93 -10.164 -9.922 1 94 191 VAL A N 1
ATOM 1504 C CA . VAL A 1 191 ? -9.836 -9.805 -9.023 1 94 191 VAL A CA 1
ATOM 1505 C C . VAL A 1 191 ? -10.391 -9.422 -7.656 1 94 191 VAL A C 1
ATOM 1507 O O . VAL A 1 191 ? -11.352 -8.648 -7.562 1 94 191 VAL A O 1
ATOM 1510 N N . ASP A 1 192 ? -9.797 -9.977 -6.566 1 89.19 192 ASP A N 1
ATOM 1511 C CA . ASP A 1 192 ? -10.375 -9.742 -5.25 1 89.19 192 ASP A CA 1
ATOM 1512 C C . ASP A 1 192 ? -9.289 -9.703 -4.176 1 89.19 192 ASP A C 1
ATOM 1514 O O . ASP A 1 192 ? -8.102 -9.852 -4.477 1 89.19 192 ASP A O 1
ATOM 1518 N N . TYR A 1 193 ? -9.719 -9.367 -2.947 1 86.25 193 TYR A N 1
ATOM 1519 C CA . TYR A 1 193 ? -8.805 -9.344 -1.811 1 86.25 193 TYR A CA 1
ATOM 1520 C C . TYR A 1 193 ? -8.492 -10.758 -1.335 1 86.25 193 TYR A C 1
ATOM 1522 O O . TYR A 1 193 ? -9.273 -11.68 -1.558 1 86.25 193 TYR A O 1
ATOM 1530 N N . VAL A 1 194 ? -7.25 -10.812 -0.722 1 77.75 194 VAL A N 1
ATOM 1531 C CA . VAL A 1 194 ? -6.891 -12.062 -0.052 1 77.75 194 VAL A CA 1
ATOM 1532 C C . VAL A 1 194 ? -7.758 -12.25 1.188 1 77.75 194 VAL A C 1
ATOM 1534 O O . VAL A 1 194 ? -7.746 -11.422 2.098 1 77.75 194 VAL A O 1
ATOM 1537 N N . ASP A 1 195 ? -8.539 -13.25 1.225 1 62.78 195 ASP A N 1
ATOM 1538 C CA . ASP A 1 195 ? -9.625 -13.477 2.18 1 62.78 195 ASP A CA 1
ATOM 1539 C C . ASP A 1 195 ? -9.102 -13.438 3.615 1 62.78 195 ASP A C 1
ATOM 1541 O O . ASP A 1 195 ? -9.703 -12.805 4.48 1 62.78 195 ASP A O 1
ATOM 1545 N N . ASP A 1 196 ? -8.109 -14.094 3.832 1 52.84 196 ASP A N 1
ATOM 1546 C CA . ASP A 1 196 ? -7.715 -14.328 5.219 1 52.84 196 ASP A CA 1
ATOM 1547 C C . ASP A 1 196 ? -6.844 -13.188 5.738 1 52.84 196 ASP A C 1
ATOM 1549 O O . ASP A 1 196 ? -6.434 -13.195 6.902 1 52.84 196 ASP A O 1
ATOM 1553 N N . LEU A 1 197 ? -6.551 -12.312 4.918 1 52.31 197 LEU A N 1
ATOM 1554 C CA . LEU A 1 197 ? -5.688 -11.219 5.355 1 52.31 197 LEU A CA 1
ATOM 1555 C C . LEU A 1 197 ? -6.426 -9.891 5.293 1 52.31 197 LEU A C 1
ATOM 1557 O O . LEU A 1 197 ? -5.809 -8.828 5.395 1 52.31 197 LEU A O 1
ATOM 1561 N N . VAL A 1 198 ? -7.668 -10.039 4.953 1 48 198 VAL A N 1
ATOM 1562 C CA . VAL A 1 198 ? -8.445 -8.805 4.984 1 48 198 VAL A CA 1
ATOM 1563 C C . VAL A 1 198 ? -8.742 -8.422 6.434 1 48 198 VAL A C 1
ATOM 1565 O O . VAL A 1 198 ? -9.5 -9.109 7.125 1 48 198 VAL A O 1
ATOM 1568 N N . ALA A 1 199 ? -7.762 -7.941 7.039 1 45.12 199 ALA A N 1
ATOM 1569 C CA . ALA A 1 199 ? -7.996 -7.527 8.422 1 45.12 199 ALA A CA 1
ATOM 1570 C C . ALA A 1 199 ? -9.312 -6.762 8.547 1 45.12 199 ALA A C 1
ATOM 1572 O O . ALA A 1 199 ? -9.953 -6.789 9.594 1 45.12 199 ALA A O 1
ATOM 1573 N N . ILE A 1 200 ? -9.656 -5.945 7.551 1 46.06 200 ILE A N 1
ATOM 1574 C CA . ILE A 1 200 ? -10.859 -5.137 7.703 1 46.06 200 ILE A CA 1
ATOM 1575 C C . ILE A 1 200 ? -12.031 -5.816 7 1 46.06 200 ILE A C 1
ATOM 1577 O O . ILE A 1 200 ? -12.086 -5.863 5.766 1 46.06 200 ILE A O 1
ATOM 1581 N N . GLU A 1 201 ? -12.672 -6.762 7.633 1 48.91 201 GLU A N 1
ATOM 1582 C CA . GLU A 1 201 ? -13.875 -7.418 7.137 1 48.91 201 GLU A CA 1
ATOM 1583 C C . GLU A 1 201 ? -14.609 -6.535 6.133 1 48.91 201 GLU A C 1
ATOM 1585 O O . GLU A 1 201 ? -15.117 -7.023 5.121 1 48.91 201 GLU A O 1
ATOM 1590 N N . PRO A 1 202 ? -14.648 -5.281 6.422 1 48.03 202 PRO A N 1
ATOM 1591 C CA . PRO A 1 202 ? -15.531 -4.477 5.57 1 48.03 202 PRO A CA 1
ATOM 1592 C C . PRO A 1 202 ? -14.93 -4.203 4.191 1 48.03 202 PRO A C 1
ATOM 1594 O O . PRO A 1 202 ? -15.57 -3.57 3.352 1 48.03 202 PRO A O 1
ATOM 1597 N N . VAL A 1 203 ? -13.758 -4.812 3.871 1 54.12 203 VAL A N 1
ATOM 1598 C CA . VAL A 1 203 ? -13.297 -4.414 2.545 1 54.12 203 VAL A CA 1
ATOM 1599 C C . VAL A 1 203 ? -13.633 -5.508 1.532 1 54.12 203 VAL A C 1
ATOM 1601 O O . VAL A 1 203 ? -13.359 -5.363 0.339 1 54.12 203 VAL A O 1
ATOM 1604 N N . HIS A 1 204 ? -14.328 -6.508 2.057 1 62.97 204 HIS A N 1
ATOM 1605 C CA . HIS A 1 204 ? -14.766 -7.453 1.036 1 62.97 204 HIS A CA 1
ATOM 1606 C C . HIS A 1 204 ? -16.031 -6.977 0.348 1 62.97 204 HIS A C 1
ATOM 1608 O O . HIS A 1 204 ? -17.062 -7.664 0.384 1 62.97 204 HIS A O 1
ATOM 1614 N N . TRP A 1 205 ? -15.883 -5.945 -0.284 1 70.12 205 TRP A N 1
ATOM 1615 C CA . TRP A 1 205 ? -17.016 -5.215 -0.824 1 70.12 205 TRP A CA 1
ATOM 1616 C C . TRP A 1 205 ? -17.656 -5.977 -1.979 1 70.12 205 TRP A C 1
ATOM 1618 O O . TRP A 1 205 ? -18.875 -5.906 -2.184 1 70.12 205 TRP A O 1
ATOM 1628 N N . LEU A 1 206 ? -16.719 -6.785 -2.549 1 73.88 206 LEU A N 1
ATOM 1629 C CA . LEU A 1 206 ? -17.219 -7.52 -3.705 1 73.88 206 LEU A CA 1
ATOM 1630 C C . LEU A 1 206 ? -18.312 -8.508 -3.289 1 73.88 206 LEU A C 1
ATOM 1632 O O . LEU A 1 206 ? -19.281 -8.711 -4.02 1 73.88 206 LEU A O 1
ATOM 1636 N N . LEU A 1 207 ? -18.203 -8.953 -2.086 1 70.56 207 LEU A N 1
ATOM 1637 C CA . LEU A 1 207 ? -19.109 -9.984 -1.614 1 70.56 207 LEU A CA 1
ATOM 1638 C C . LEU A 1 207 ? -20.484 -9.391 -1.32 1 70.56 207 LEU A C 1
ATOM 1640 O O . LEU A 1 207 ? -21.484 -10.109 -1.293 1 70.56 207 LEU A O 1
ATOM 1644 N N . GLU A 1 208 ? -20.5 -8.148 -1.096 1 72.69 208 GLU A N 1
ATOM 1645 C CA . GLU A 1 208 ? -21.781 -7.465 -0.9 1 72.69 208 GLU A CA 1
ATOM 1646 C C . GLU A 1 208 ? -22.547 -7.363 -2.209 1 72.69 208 GLU A C 1
ATOM 1648 O O . GLU A 1 208 ? -23.766 -7.152 -2.203 1 72.69 208 GLU A O 1
ATOM 1653 N N . VAL A 1 209 ? -21.781 -7.508 -3.322 1 75.94 209 VAL A N 1
ATOM 1654 C CA . VAL A 1 209 ? -22.375 -7.32 -4.637 1 75.94 209 VAL A CA 1
ATOM 1655 C C . VAL A 1 209 ? -22.625 -8.68 -5.289 1 75.94 209 VAL A C 1
ATOM 1657 O O . VAL A 1 209 ? -23.703 -8.914 -5.852 1 75.94 209 VAL A O 1
ATOM 1660 N N . LEU A 1 210 ? -21.594 -9.461 -5.207 1 78.44 210 LEU A N 1
ATOM 1661 C CA . LEU A 1 210 ? -21.688 -10.781 -5.812 1 78.44 210 LEU A CA 1
ATOM 1662 C C . LEU A 1 210 ? -20.688 -11.742 -5.176 1 78.44 210 LEU A C 1
ATOM 1664 O O . LEU A 1 210 ? -19.719 -11.305 -4.539 1 78.44 210 LEU A O 1
ATOM 1668 N N . LYS A 1 211 ? -21.078 -13.008 -5.281 1 80.81 211 LYS A N 1
ATOM 1669 C CA . LYS A 1 211 ? -20.094 -14.055 -4.98 1 80.81 211 LYS A CA 1
ATOM 1670 C C . LYS A 1 211 ? -19.375 -14.508 -6.242 1 80.81 211 LYS A C 1
ATOM 1672 O O . LYS A 1 211 ? -19.953 -15.195 -7.086 1 80.81 211 LYS A O 1
ATOM 1677 N N . PRO A 1 212 ? -18.125 -14.086 -6.293 1 83.06 212 PRO A N 1
ATOM 1678 C CA . PRO A 1 212 ? -17.438 -14.453 -7.539 1 83.06 212 PRO A CA 1
ATOM 1679 C C . PRO A 1 212 ? -17.188 -15.953 -7.656 1 83.06 212 PRO A C 1
ATOM 1681 O O . PRO A 1 212 ? -16.781 -16.594 -6.684 1 83.06 212 PRO A O 1
ATOM 1684 N N . THR A 1 213 ? -17.516 -16.438 -8.812 1 82.25 213 THR A N 1
ATOM 1685 C CA . THR A 1 213 ? -17.312 -17.859 -9.07 1 82.25 213 THR A CA 1
ATOM 1686 C C . THR A 1 213 ? -15.875 -18.156 -9.461 1 82.25 213 THR A C 1
ATOM 1688 O O . THR A 1 213 ? -15.375 -19.25 -9.242 1 82.25 213 THR A O 1
ATOM 1691 N N . ASN A 1 214 ? -15.297 -17.188 -10.062 1 90.62 214 ASN A N 1
ATOM 1692 C CA . ASN A 1 214 ? -13.938 -17.391 -10.555 1 90.62 214 ASN A CA 1
ATOM 1693 C C . ASN A 1 214 ? -13.031 -16.219 -10.203 1 90.62 214 ASN A C 1
ATOM 1695 O O . ASN A 1 214 ? -13.047 -15.18 -10.875 1 90.62 214 ASN A O 1
ATOM 1699 N N . VAL A 1 215 ? -12.258 -16.375 -9.203 1 91.25 215 VAL A N 1
ATOM 1700 C CA . VAL A 1 215 ? -11.242 -15.391 -8.852 1 91.25 215 VAL A CA 1
ATOM 1701 C C . VAL A 1 215 ? -9.883 -15.828 -9.383 1 91.25 215 VAL A C 1
ATOM 1703 O O . VAL A 1 215 ? -9.367 -16.875 -9 1 91.25 215 VAL A O 1
ATOM 1706 N N . VAL A 1 216 ? -9.289 -14.953 -10.211 1 93.56 216 VAL A N 1
ATOM 1707 C CA . VAL A 1 216 ? -8.094 -15.359 -10.93 1 93.56 216 VAL A CA 1
ATOM 1708 C C . VAL A 1 216 ? -6.859 -14.719 -10.297 1 93.56 216 VAL A C 1
ATOM 1710 O O . VAL A 1 216 ? -5.727 -15.094 -10.609 1 93.56 216 VAL A O 1
ATOM 1713 N N . PHE A 1 217 ? -7.086 -13.68 -9.469 1 93.88 217 PHE A N 1
ATOM 1714 C CA . PHE A 1 217 ? -6.012 -12.953 -8.805 1 93.88 217 PHE A CA 1
ATOM 1715 C C . PHE A 1 217 ? -6.504 -12.32 -7.508 1 93.88 217 PHE A C 1
ATOM 1717 O O . PHE A 1 217 ? -7.609 -11.781 -7.453 1 93.88 217 PHE A O 1
ATOM 1724 N N . ARG A 1 218 ? -5.668 -12.438 -6.5 1 91.31 218 ARG A N 1
ATOM 1725 C CA . ARG A 1 218 ? -5.988 -11.828 -5.215 1 91.31 218 ARG A CA 1
ATOM 1726 C C . ARG A 1 218 ? -4.82 -10.992 -4.695 1 91.31 218 ARG A C 1
ATOM 1728 O O . ARG A 1 218 ? -3.658 -11.352 -4.898 1 91.31 218 ARG A O 1
ATOM 1735 N N . SER A 1 219 ? -5.219 -9.898 -4.016 1 91.69 219 SER A N 1
ATOM 1736 C CA . SER A 1 219 ? -4.164 -9.094 -3.4 1 91.69 219 SER A CA 1
ATOM 1737 C C . SER A 1 219 ? -4.688 -8.336 -2.188 1 91.69 219 SER A C 1
ATOM 1739 O O . SER A 1 219 ? -5.855 -7.941 -2.15 1 91.69 219 SER A O 1
ATOM 1741 N N . THR A 1 220 ? -3.75 -8.094 -1.271 1 85.19 220 THR A N 1
ATOM 1742 C CA . THR A 1 220 ? -4.055 -7.238 -0.129 1 85.19 220 THR A CA 1
ATOM 1743 C C . THR A 1 220 ? -3.912 -5.766 -0.504 1 85.19 220 THR A C 1
ATOM 1745 O O . THR A 1 220 ? -4.316 -4.887 0.257 1 85.19 220 THR A O 1
ATOM 1748 N N . SER A 1 221 ? -3.379 -5.512 -1.609 1 88.44 221 SER A N 1
ATOM 1749 C CA . SER A 1 221 ? -3.125 -4.156 -2.086 1 88.44 221 SER A CA 1
ATOM 1750 C C . SER A 1 221 ? -4.176 -3.721 -3.102 1 88.44 221 SER A C 1
ATOM 1752 O O . SER A 1 221 ? -4.332 -4.352 -4.148 1 88.44 221 SER A O 1
ATOM 1754 N N . MET A 1 222 ? -4.855 -2.637 -2.768 1 90.44 222 MET A N 1
ATOM 1755 C CA . MET A 1 222 ? -5.812 -2.084 -3.719 1 90.44 222 MET A CA 1
ATOM 1756 C C . MET A 1 222 ? -5.117 -1.649 -5.004 1 90.44 222 MET A C 1
ATOM 1758 O O . MET A 1 222 ? -5.664 -1.808 -6.098 1 90.44 222 MET A O 1
ATOM 1762 N N . ALA A 1 223 ? -3.922 -1.097 -4.836 1 92.38 223 ALA A N 1
ATOM 1763 C CA . ALA A 1 223 ? -3.168 -0.661 -6.008 1 92.38 223 ALA A CA 1
ATOM 1764 C C . ALA A 1 223 ? -2.848 -1.84 -6.926 1 92.38 223 ALA A C 1
ATOM 1766 O O . ALA A 1 223 ? -2.941 -1.727 -8.148 1 92.38 223 ALA A O 1
ATOM 1767 N N . ALA A 1 224 ? -2.49 -2.936 -6.324 1 93.56 224 ALA A N 1
ATOM 1768 C CA . ALA A 1 224 ? -2.225 -4.141 -7.105 1 93.56 224 ALA A CA 1
ATOM 1769 C C . ALA A 1 224 ? -3.486 -4.625 -7.816 1 93.56 224 ALA A C 1
ATOM 1771 O O . ALA A 1 224 ? -3.434 -5.043 -8.977 1 93.56 224 ALA A O 1
ATOM 1772 N N . GLN A 1 225 ? -4.574 -4.578 -7.125 1 94.06 225 GLN A N 1
ATOM 1773 C CA . GLN A 1 225 ? -5.836 -4.988 -7.734 1 94.06 225 GLN A CA 1
ATOM 1774 C C . GLN A 1 225 ? -6.184 -4.105 -8.93 1 94.06 225 GLN A C 1
ATOM 1776 O O . GLN A 1 225 ? -6.566 -4.605 -9.984 1 94.06 225 GLN A O 1
ATOM 1781 N N . GLN A 1 226 ? -6.055 -2.82 -8.727 1 95.69 226 GLN A N 1
ATOM 1782 C CA . GLN A 1 226 ? -6.344 -1.902 -9.82 1 95.69 226 GLN A CA 1
ATOM 1783 C C . GLN A 1 226 ? -5.477 -2.205 -11.039 1 95.69 226 GLN A C 1
ATOM 1785 O O . GLN A 1 226 ? -5.973 -2.254 -12.164 1 95.69 226 GLN A O 1
ATOM 1790 N N . THR A 1 227 ? -4.191 -2.422 -10.836 1 96 227 THR A N 1
ATOM 1791 C CA . THR A 1 227 ? -3.248 -2.693 -11.914 1 96 227 THR A CA 1
ATOM 1792 C C . THR A 1 227 ? -3.602 -3.994 -12.625 1 96 227 THR A C 1
ATOM 1794 O O . THR A 1 227 ? -3.545 -4.07 -13.859 1 96 227 THR A O 1
ATOM 1797 N N . ALA A 1 228 ? -3.98 -4.984 -11.883 1 97 228 ALA A N 1
ATOM 1798 C CA . ALA A 1 228 ? -4.355 -6.27 -12.469 1 97 228 ALA A CA 1
ATOM 1799 C C . ALA A 1 228 ? -5.598 -6.129 -13.344 1 97 228 ALA A C 1
ATOM 1801 O O . ALA A 1 228 ? -5.641 -6.652 -14.461 1 97 228 ALA A O 1
ATOM 1802 N N . VAL A 1 229 ? -6.582 -5.41 -12.852 1 97.5 229 VAL A N 1
ATOM 1803 C CA . VAL A 1 229 ? -7.812 -5.199 -13.609 1 97.5 229 VAL A CA 1
ATOM 1804 C C . VAL A 1 229 ? -7.504 -4.43 -14.891 1 97.5 229 VAL A C 1
ATOM 1806 O O . VAL A 1 229 ? -7.961 -4.805 -15.969 1 97.5 229 VAL A O 1
ATOM 1809 N N . ALA A 1 230 ? -6.711 -3.406 -14.758 1 97.38 230 ALA A N 1
ATOM 1810 C CA . ALA A 1 230 ? -6.355 -2.576 -15.906 1 97.38 230 ALA A CA 1
ATOM 1811 C C . ALA A 1 230 ? -5.582 -3.383 -16.953 1 97.38 230 ALA A C 1
ATOM 1813 O O . ALA A 1 230 ? -5.672 -3.107 -18.141 1 97.38 230 ALA A O 1
ATOM 1814 N N . ALA A 1 231 ? -4.883 -4.375 -16.469 1 96 231 ALA A N 1
ATOM 1815 C CA . ALA A 1 231 ? -4.07 -5.207 -17.344 1 96 231 ALA A CA 1
ATOM 1816 C C . ALA A 1 231 ? -4.902 -6.316 -17.984 1 96 231 ALA A C 1
ATOM 1818 O O . ALA A 1 231 ? -4.398 -7.102 -18.781 1 96 231 ALA A O 1
ATOM 1819 N N . GLY A 1 232 ? -6.109 -6.422 -17.547 1 96.88 232 GLY A N 1
ATOM 1820 C CA . GLY A 1 232 ? -7.023 -7.336 -18.219 1 96.88 232 GLY A CA 1
ATOM 1821 C C . GLY A 1 232 ? -7.156 -8.664 -17.5 1 96.88 232 GLY A C 1
ATOM 1822 O O . GLY A 1 232 ? -7.48 -9.68 -18.125 1 96.88 232 GLY A O 1
ATOM 1823 N N . ALA A 1 233 ? -6.891 -8.68 -16.219 1 96.5 233 ALA A N 1
ATOM 1824 C CA . ALA A 1 233 ? -6.988 -9.93 -15.469 1 96.5 233 ALA A CA 1
ATOM 1825 C C . ALA A 1 233 ? -8.445 -10.344 -15.281 1 96.5 233 ALA A C 1
ATOM 1827 O O . ALA A 1 233 ? -8.75 -11.539 -15.203 1 96.5 233 ALA A O 1
ATOM 1828 N N . GLY A 1 234 ? -9.281 -9.422 -15.18 1 97.12 234 GLY A N 1
ATOM 1829 C CA . GLY A 1 234 ? -10.688 -9.633 -14.875 1 97.12 234 GLY A CA 1
ATOM 1830 C C . GLY A 1 234 ? -11.391 -8.383 -14.391 1 97.12 234 GLY A C 1
ATOM 1831 O O . GLY A 1 234 ? -10.93 -7.27 -14.648 1 97.12 234 GLY A O 1
ATOM 1832 N N . LEU A 1 235 ? -12.562 -8.617 -13.773 1 96.69 235 LEU A N 1
ATOM 1833 C CA . LEU A 1 235 ? -13.336 -7.523 -13.195 1 96.69 235 LEU A CA 1
ATOM 1834 C C . LEU A 1 235 ? -12.961 -7.301 -11.734 1 96.69 235 LEU A C 1
ATOM 1836 O O . LEU A 1 235 ? -12.602 -8.25 -11.023 1 96.69 235 LEU A O 1
ATOM 1840 N N . GLY A 1 236 ? -13 -6.082 -11.297 1 95.38 236 GLY A N 1
ATOM 1841 C CA . GLY A 1 236 ? -12.727 -5.746 -9.906 1 95.38 236 GLY A CA 1
ATOM 1842 C C . GLY A 1 236 ? -13.594 -4.617 -9.383 1 95.38 236 GLY A C 1
ATOM 1843 O O . GLY A 1 236 ? -14.016 -3.746 -10.148 1 95.38 236 GLY A O 1
ATOM 1844 N N . LEU A 1 237 ? -13.953 -4.676 -8.078 1 94.25 237 LEU A N 1
ATOM 1845 C CA . LEU A 1 237 ? -14.664 -3.598 -7.398 1 94.25 237 LEU A CA 1
ATOM 1846 C C . LEU A 1 237 ? -13.688 -2.557 -6.863 1 94.25 237 LEU A C 1
ATOM 1848 O O . LEU A 1 237 ? -12.875 -2.855 -5.988 1 94.25 237 LEU A O 1
ATOM 1852 N N . LEU A 1 238 ? -13.766 -1.339 -7.426 1 94.94 238 LEU A N 1
ATOM 1853 C CA . LEU A 1 238 ? -12.82 -0.288 -7.082 1 94.94 238 LEU A CA 1
ATOM 1854 C C . LEU A 1 238 ? -13.539 1.015 -6.758 1 94.94 238 LEU A C 1
ATOM 1856 O O . LEU A 1 238 ? -14.578 1.316 -7.348 1 94.94 238 LEU A O 1
ATOM 1860 N N . PRO A 1 239 ? -12.961 1.784 -5.812 1 95.44 239 PRO A N 1
ATOM 1861 C CA . PRO A 1 239 ? -13.5 3.133 -5.617 1 95.44 239 PRO A CA 1
ATOM 1862 C C . PRO A 1 239 ? -13.359 4.012 -6.855 1 95.44 239 PRO A C 1
ATOM 1864 O O . PRO A 1 239 ? -12.367 3.916 -7.574 1 95.44 239 PRO A O 1
ATOM 1867 N N . LEU A 1 240 ? -14.312 4.965 -7.059 1 96.75 240 LEU A N 1
ATOM 1868 C CA . LEU A 1 240 ? -14.266 5.867 -8.203 1 96.75 240 LEU A CA 1
ATOM 1869 C C . LEU A 1 240 ? -12.992 6.711 -8.18 1 96.75 240 LEU A C 1
ATOM 1871 O O . LEU A 1 240 ? -12.375 6.941 -9.219 1 96.75 240 LEU A O 1
ATOM 1875 N N . PHE A 1 241 ? -12.562 7.117 -6.996 1 95.62 241 PHE A N 1
ATOM 1876 C CA . PHE A 1 241 ? -11.406 7.996 -6.902 1 95.62 241 PHE A CA 1
ATOM 1877 C C . PHE A 1 241 ? -10.141 7.281 -7.363 1 95.62 241 PHE A C 1
ATOM 1879 O O . PHE A 1 241 ? -9.18 7.922 -7.793 1 95.62 241 PHE A O 1
ATOM 1886 N N . SER A 1 242 ? -10.117 6.016 -7.172 1 94.62 242 SER A N 1
ATOM 1887 C CA . SER A 1 242 ? -8.984 5.223 -7.648 1 94.62 242 SER A CA 1
ATOM 1888 C C . SER A 1 242 ? -9.086 4.969 -9.148 1 94.62 242 SER A C 1
ATOM 1890 O O . SER A 1 242 ? -8.125 5.203 -9.891 1 94.62 242 SER A O 1
ATOM 1892 N N . ALA A 1 243 ? -10.203 4.57 -9.609 1 96 243 ALA A N 1
ATOM 1893 C CA . ALA A 1 243 ? -10.406 4.199 -11.008 1 96 243 ALA A CA 1
ATOM 1894 C C . ALA A 1 243 ? -10.188 5.395 -11.93 1 96 243 ALA A C 1
ATOM 1896 O O . ALA A 1 243 ? -9.719 5.238 -13.062 1 96 243 ALA A O 1
ATOM 1897 N N . LYS A 1 244 ? -10.484 6.578 -11.453 1 95.38 244 LYS A N 1
ATOM 1898 C CA . LYS A 1 244 ? -10.375 7.793 -12.258 1 95.38 244 LYS A CA 1
ATOM 1899 C C . LYS A 1 244 ? -8.914 8.094 -12.594 1 95.38 244 LYS A C 1
ATOM 1901 O O . LYS A 1 244 ? -8.633 8.875 -13.508 1 95.38 244 LYS A O 1
ATOM 1906 N N . THR A 1 245 ? -7.996 7.461 -11.898 1 92 245 THR A N 1
ATOM 1907 C CA . THR A 1 245 ? -6.582 7.738 -12.125 1 92 245 THR A CA 1
ATOM 1908 C C . THR A 1 245 ? -6.035 6.883 -13.258 1 92 245 THR A C 1
ATOM 1910 O O . THR A 1 245 ? -4.906 7.09 -13.711 1 92 245 THR A O 1
ATOM 1913 N N . ASN A 1 246 ? -6.781 5.938 -13.766 1 93.94 246 ASN A N 1
ATOM 1914 C CA . ASN A 1 246 ? -6.34 5.012 -14.797 1 93.94 246 ASN A CA 1
ATOM 1915 C C . ASN A 1 246 ? -7.375 4.875 -15.914 1 93.94 246 ASN A C 1
ATOM 1917 O O . ASN A 1 246 ? -8.375 4.172 -15.758 1 93.94 246 ASN A O 1
ATOM 1921 N N . PRO A 1 247 ? -7.086 5.418 -17.047 1 93.56 247 PRO A N 1
ATOM 1922 C CA . PRO A 1 247 ? -8.07 5.453 -18.125 1 93.56 247 PRO A CA 1
ATOM 1923 C C . PRO A 1 247 ? -8.344 4.078 -18.734 1 93.56 247 PRO A C 1
ATOM 1925 O O . PRO A 1 247 ? -9.297 3.906 -19.484 1 93.56 247 PRO A O 1
ATOM 1928 N N . ALA A 1 248 ? -7.535 3.113 -18.422 1 95.38 248 ALA A N 1
ATOM 1929 C CA . ALA A 1 248 ? -7.75 1.765 -18.938 1 95.38 248 ALA A CA 1
ATOM 1930 C C . ALA A 1 248 ? -8.945 1.103 -18.25 1 95.38 248 ALA A C 1
ATOM 1932 O O . ALA A 1 248 ? -9.438 0.071 -18.719 1 95.38 248 ALA A O 1
ATOM 1933 N N . LEU A 1 249 ? -9.359 1.652 -17.125 1 97.56 249 LEU A N 1
ATOM 1934 C CA . LEU A 1 249 ? -10.453 1.068 -16.359 1 97.56 249 LEU A CA 1
ATOM 1935 C C . LEU A 1 249 ? -11.805 1.546 -16.891 1 97.56 249 LEU A C 1
ATOM 1937 O O . LEU A 1 249 ? -12.055 2.752 -16.969 1 97.56 249 LEU A O 1
ATOM 1941 N N . ILE A 1 250 ? -12.641 0.591 -17.203 1 97.62 250 ILE A N 1
ATOM 1942 C CA . ILE A 1 250 ? -13.953 0.859 -17.797 1 97.62 250 ILE A CA 1
ATOM 1943 C C . ILE A 1 250 ? -15.047 0.358 -16.859 1 97.62 250 ILE A C 1
ATOM 1945 O O . ILE A 1 250 ? -15.062 -0.818 -16.484 1 97.62 250 ILE A O 1
ATOM 1949 N N . PRO A 1 251 ? -16 1.256 -16.484 1 97.19 251 PRO A N 1
ATOM 1950 C CA . PRO A 1 251 ? -17.078 0.816 -15.594 1 97.19 251 PRO A CA 1
ATOM 1951 C C . PRO A 1 251 ? -18 -0.209 -16.25 1 97.19 251 PRO A C 1
ATOM 1953 O O . PRO A 1 251 ? -18.281 -0.117 -17.453 1 97.19 251 PRO A O 1
ATOM 1956 N N . VAL A 1 252 ? -18.391 -1.135 -15.438 1 95.81 252 VAL A N 1
ATOM 1957 C CA . VAL A 1 252 ? -19.297 -2.205 -15.844 1 95.81 252 VAL A CA 1
ATOM 1958 C C . VAL A 1 252 ? -20.562 -2.166 -14.984 1 95.81 252 VAL A C 1
ATOM 1960 O O . VAL A 1 252 ? -20.484 -2.137 -13.75 1 95.81 252 VAL A O 1
ATOM 1963 N N . LEU A 1 253 ? -21.734 -2.121 -15.664 1 95 253 LEU A N 1
ATOM 1964 C CA . LEU A 1 253 ? -23.016 -2.174 -14.977 1 95 253 LEU A CA 1
ATOM 1965 C C . LEU A 1 253 ? -23.078 -1.127 -13.867 1 95 253 LEU A C 1
ATOM 1967 O O . LEU A 1 253 ? -23.438 -1.445 -12.727 1 95 253 LEU A O 1
ATOM 1971 N N . ALA A 1 254 ? -22.703 0.081 -14.219 1 93.69 254 ALA A N 1
ATOM 1972 C CA . ALA A 1 254 ? -22.516 1.172 -13.266 1 93.69 254 ALA A CA 1
ATOM 1973 C C . ALA A 1 254 ? -23.812 1.493 -12.531 1 93.69 254 ALA A C 1
ATOM 1975 O O . ALA A 1 254 ? -23.781 1.917 -11.375 1 93.69 254 ALA A O 1
ATOM 1976 N N . ASP A 1 255 ? -24.891 1.279 -13.125 1 91.19 255 ASP A N 1
ATOM 1977 C CA . ASP A 1 255 ? -26.188 1.613 -12.516 1 91.19 255 ASP A CA 1
ATOM 1978 C C . ASP A 1 255 ? -26.719 0.451 -11.68 1 91.19 255 ASP A C 1
ATOM 1980 O O . ASP A 1 255 ? -27.531 0.652 -10.781 1 91.19 255 ASP A O 1
ATOM 1984 N N . ASP A 1 256 ? -26.203 -0.69 -11.914 1 89.56 256 ASP A N 1
ATOM 1985 C CA . ASP A 1 256 ? -26.719 -1.892 -11.258 1 89.56 256 ASP A CA 1
ATOM 1986 C C . ASP A 1 256 ? -25.891 -2.236 -10.023 1 89.56 256 ASP A C 1
ATOM 1988 O O . ASP A 1 256 ? -26.406 -2.82 -9.062 1 89.56 256 ASP A O 1
ATOM 1992 N N . VAL A 1 257 ? -24.656 -1.968 -10.172 1 89.06 257 VAL A N 1
ATOM 1993 C CA . VAL A 1 257 ? -23.75 -2.27 -9.078 1 89.06 257 VAL A CA 1
ATOM 1994 C C . VAL A 1 257 ? -23.281 -0.971 -8.422 1 89.06 257 VAL A C 1
ATOM 1996 O O . VAL A 1 257 ? -22.391 -0.296 -8.938 1 89.06 257 VAL A O 1
ATOM 1999 N N . VAL A 1 258 ? -23.938 -0.668 -7.328 1 88.06 258 VAL A N 1
ATOM 2000 C CA . VAL A 1 258 ? -23.641 0.564 -6.609 1 88.06 258 VAL A CA 1
ATOM 2001 C C . VAL A 1 258 ? -23.297 0.243 -5.156 1 88.06 258 VAL A C 1
ATOM 2003 O O . VAL A 1 258 ? -24.125 -0.278 -4.414 1 88.06 258 VAL A O 1
ATOM 2006 N N . VAL A 1 259 ? -22.047 0.499 -4.832 1 91.31 259 VAL A N 1
ATOM 2007 C CA . VAL A 1 259 ? -21.594 0.319 -3.455 1 91.31 259 VAL A CA 1
ATOM 2008 C C . VAL A 1 259 ? -21.109 1.652 -2.891 1 91.31 259 VAL A C 1
ATOM 2010 O O . VAL A 1 259 ? -20.359 2.373 -3.549 1 91.31 259 VAL A O 1
ATOM 2013 N N . GLN A 1 260 ? -21.594 1.943 -1.688 1 91.56 260 GLN A N 1
ATOM 2014 C CA . GLN A 1 260 ? -21.219 3.186 -1.026 1 91.56 260 GLN A CA 1
ATOM 2015 C C . GLN A 1 260 ? -20.562 2.91 0.326 1 91.56 260 GLN A C 1
ATOM 2017 O O . GLN A 1 260 ? -20.953 1.979 1.032 1 91.56 260 GLN A O 1
ATOM 2022 N N . ARG A 1 261 ? -19.547 3.746 0.608 1 91.25 261 ARG A N 1
ATOM 2023 C CA . ARG A 1 261 ? -18.906 3.697 1.913 1 91.25 261 ARG A CA 1
ATOM 2024 C C . ARG A 1 261 ? -18.812 5.09 2.529 1 91.25 261 ARG A C 1
ATOM 2026 O O . ARG A 1 261 ? -18.656 6.082 1.814 1 91.25 261 ARG A O 1
ATOM 2033 N N . GLU A 1 262 ? -18.859 5.012 3.824 1 91.75 262 GLU A N 1
ATOM 2034 C CA . GLU A 1 262 ? -18.719 6.277 4.543 1 91.75 262 GLU A CA 1
ATOM 2035 C C . GLU A 1 262 ? -17.266 6.566 4.891 1 91.75 262 GLU A C 1
ATOM 2037 O O . GLU A 1 262 ? -16.438 5.652 4.934 1 91.75 262 GLU A O 1
ATOM 2042 N N . LEU A 1 263 ? -17.031 7.859 5.094 1 93.75 263 LEU A N 1
ATOM 2043 C CA . LEU A 1 263 ? -15.711 8.32 5.504 1 93.75 263 LEU A CA 1
ATOM 2044 C C . LEU A 1 263 ? -15.758 8.93 6.898 1 93.75 263 LEU A C 1
ATOM 2046 O O . LEU A 1 263 ? -16.609 9.766 7.184 1 93.75 263 LEU A O 1
ATOM 2050 N N . TYR A 1 264 ? -14.797 8.461 7.688 1 91.81 264 TYR A N 1
ATOM 2051 C CA . TYR A 1 264 ? -14.727 8.953 9.055 1 91.81 264 TYR A CA 1
ATOM 2052 C C . TYR A 1 264 ? -13.352 9.555 9.352 1 91.81 264 TYR A C 1
ATOM 2054 O O . TYR A 1 264 ? -12.336 9.016 8.914 1 91.81 264 TYR A O 1
ATOM 2062 N N . LEU A 1 265 ? -13.414 10.625 10.094 1 92.69 265 LEU A N 1
ATOM 2063 C CA . LEU A 1 265 ? -12.219 11.219 10.672 1 92.69 265 LEU A CA 1
ATOM 2064 C C . LEU A 1 265 ? -12.156 10.984 12.172 1 92.69 265 LEU A C 1
ATOM 2066 O O . LEU A 1 265 ? -13.148 11.195 12.875 1 92.69 265 LEU A O 1
ATOM 2070 N N . GLY A 1 266 ? -11.039 10.445 12.625 1 90.56 266 GLY A N 1
ATOM 2071 C CA . GLY A 1 266 ? -10.812 10.266 14.047 1 90.56 266 GLY A CA 1
ATOM 2072 C C . GLY A 1 266 ? -9.602 11.016 14.562 1 90.56 266 GLY A C 1
ATOM 2073 O O . GLY A 1 266 ? -8.562 11.047 13.898 1 90.56 266 GLY A O 1
ATOM 2074 N N . VAL A 1 267 ? -9.789 11.688 15.68 1 86.56 267 VAL A N 1
ATOM 2075 C CA . VAL A 1 267 ? -8.703 12.383 16.359 1 86.56 267 VAL A CA 1
ATOM 2076 C C . VAL A 1 267 ? -8.773 12.117 17.859 1 86.56 267 VAL A C 1
ATOM 2078 O O . VAL A 1 267 ? -9.859 12.086 18.438 1 86.56 267 VAL A O 1
ATOM 2081 N N . HIS A 1 268 ? -7.602 11.867 18.359 1 80.06 268 HIS A N 1
ATOM 2082 C CA . HIS A 1 268 ? -7.602 11.742 19.812 1 80.06 268 HIS A CA 1
ATOM 2083 C C . HIS A 1 268 ? -8.023 13.047 20.469 1 80.06 268 HIS A C 1
ATOM 2085 O O . HIS A 1 268 ? -7.59 14.133 20.062 1 80.06 268 HIS A O 1
ATOM 2091 N N . GLU A 1 269 ? -8.742 12.992 21.547 1 74.44 269 GLU A N 1
ATOM 2092 C CA . GLU A 1 269 ? -9.336 14.148 22.219 1 74.44 269 GLU A CA 1
ATOM 2093 C C . GLU A 1 269 ? -8.266 15.07 22.781 1 74.44 269 GLU A C 1
ATOM 2095 O O . GLU A 1 269 ? -8.445 16.297 22.828 1 74.44 269 GLU A O 1
ATOM 2100 N N . ASP A 1 270 ? -7.191 14.461 23.109 1 68.38 270 ASP A N 1
ATOM 2101 C CA . ASP A 1 270 ? -6.156 15.211 23.812 1 68.38 270 ASP A CA 1
ATOM 2102 C C . ASP A 1 270 ? -5.43 16.172 22.859 1 68.38 270 ASP A C 1
ATOM 2104 O O . ASP A 1 270 ? -4.852 17.172 23.297 1 68.38 270 ASP A O 1
ATOM 2108 N N . ILE A 1 271 ? -5.492 15.844 21.562 1 72.38 271 ILE A N 1
ATOM 2109 C CA . ILE A 1 271 ? -4.648 16.625 20.672 1 72.38 271 ILE A CA 1
ATOM 2110 C C . ILE A 1 271 ? -5.523 17.391 19.672 1 72.38 271 ILE A C 1
ATOM 2112 O O . ILE A 1 271 ? -5.016 18.156 18.859 1 72.38 271 ILE A O 1
ATOM 2116 N N . GLU A 1 272 ? -6.723 17.234 19.828 1 73 272 GLU A N 1
ATOM 2117 C CA . GLU A 1 272 ? -7.641 17.812 18.844 1 73 272 GLU A CA 1
ATOM 2118 C C . GLU A 1 272 ? -7.535 19.328 18.797 1 73 272 GLU A C 1
ATOM 2120 O O . GLU A 1 272 ? -7.859 19.953 17.797 1 73 272 GLU A O 1
ATOM 2125 N N . TYR A 1 273 ? -6.926 19.969 19.797 1 69.06 273 TYR A N 1
ATOM 2126 C CA . TYR A 1 273 ? -6.914 21.422 19.891 1 69.06 273 TYR A CA 1
ATOM 2127 C C . TYR A 1 273 ? -5.59 21.984 19.375 1 69.06 273 TYR A C 1
ATOM 2129 O O . TYR A 1 273 ? -5.461 23.203 19.188 1 69.06 273 TYR A O 1
ATOM 2137 N N . ALA A 1 274 ? -4.66 21.109 19.109 1 77.5 274 ALA A N 1
ATOM 2138 C CA . ALA A 1 274 ? -3.396 21.594 18.547 1 77.5 274 ALA A CA 1
ATOM 2139 C C . ALA A 1 274 ? -3.602 22.219 17.172 1 77.5 274 ALA A C 1
ATOM 2141 O O . ALA A 1 274 ? -4.316 21.672 16.328 1 77.5 274 ALA A O 1
ATOM 2142 N N . GLY A 1 275 ? -3.008 23.391 16.891 1 80.06 275 GLY A N 1
ATOM 2143 C CA . GLY A 1 275 ? -3.193 24.156 15.672 1 80.06 275 GLY A CA 1
ATOM 2144 C C . GLY A 1 275 ? -2.947 23.344 14.414 1 80.06 275 GLY A C 1
ATOM 2145 O O . GLY A 1 275 ? -3.736 23.406 13.469 1 80.06 275 GLY A O 1
ATOM 2146 N N . ARG A 1 276 ? -1.852 22.594 14.414 1 87.5 276 ARG A N 1
ATOM 2147 C CA . ARG A 1 276 ? -1.509 21.812 13.234 1 87.5 276 ARG A CA 1
ATOM 2148 C C . ARG A 1 276 ? -2.533 20.703 12.984 1 87.5 276 ARG A C 1
ATOM 2150 O O . ARG A 1 276 ? -2.865 20.406 11.844 1 87.5 276 ARG A O 1
ATOM 2157 N N . ILE A 1 277 ? -3.061 20.125 14.086 1 89.69 277 ILE A N 1
ATOM 2158 C CA . ILE A 1 277 ? -4.055 19.062 13.969 1 89.69 277 ILE A CA 1
ATOM 2159 C C . ILE A 1 277 ? -5.367 19.641 13.453 1 89.69 277 ILE A C 1
ATOM 2161 O O . ILE A 1 277 ? -5.98 19.078 12.539 1 89.69 277 ILE A O 1
ATOM 2165 N N . ARG A 1 278 ? -5.723 20.719 13.969 1 86.5 278 ARG A N 1
ATOM 2166 C CA . ARG A 1 278 ? -6.945 21.391 13.531 1 86.5 278 ARG A CA 1
ATOM 2167 C C . ARG A 1 278 ? -6.852 21.797 12.07 1 86.5 278 ARG A C 1
ATOM 2169 O O . ARG A 1 278 ? -7.82 21.672 11.32 1 86.5 278 ARG A O 1
ATOM 2176 N N . ALA A 1 279 ? -5.695 22.297 11.688 1 89.94 279 ALA A N 1
ATOM 2177 C CA . ALA A 1 279 ? -5.5 22.719 10.305 1 89.94 279 ALA A CA 1
ATOM 2178 C C . ALA A 1 279 ? -5.699 21.547 9.344 1 89.94 279 ALA A C 1
ATOM 2180 O O . ALA A 1 279 ? -6.41 21.672 8.344 1 89.94 279 ALA A O 1
ATOM 2181 N N . VAL A 1 280 ? -5.137 20.422 9.68 1 95.12 280 VAL A N 1
ATOM 2182 C CA . VAL A 1 280 ? -5.215 19.25 8.82 1 95.12 280 VAL A CA 1
ATOM 2183 C C . VAL A 1 280 ? -6.629 18.672 8.852 1 95.12 280 VAL A C 1
ATOM 2185 O O . VAL A 1 280 ? -7.176 18.281 7.816 1 95.12 280 VAL A O 1
ATOM 2188 N N . THR A 1 281 ? -7.234 18.672 10.047 1 93.12 281 THR A N 1
ATOM 2189 C CA . THR A 1 281 ? -8.594 18.141 10.164 1 93.12 281 THR A CA 1
ATOM 2190 C C . THR A 1 281 ? -9.578 19 9.383 1 93.12 281 THR A C 1
ATOM 2192 O O . THR A 1 281 ? -10.453 18.469 8.695 1 93.12 281 THR A O 1
ATOM 2195 N N . ARG A 1 282 ? -9.422 20.25 9.477 1 90.38 282 ARG A N 1
ATOM 2196 C CA . ARG A 1 282 ? -10.281 21.156 8.727 1 90.38 282 ARG A CA 1
ATOM 2197 C C . ARG A 1 282 ? -10.086 20.984 7.223 1 90.38 282 ARG A C 1
ATOM 2199 O O . ARG A 1 282 ? -11.055 20.938 6.461 1 90.38 282 ARG A O 1
ATOM 2206 N N . PHE A 1 283 ? -8.898 20.922 6.789 1 95.19 283 PHE A N 1
ATOM 2207 C CA . PHE A 1 283 ? -8.586 20.688 5.383 1 95.19 283 PHE A CA 1
ATOM 2208 C C . PHE A 1 283 ? -9.273 19.422 4.871 1 95.19 283 PHE A C 1
ATOM 2210 O O . PHE A 1 283 ? -9.914 19.453 3.82 1 95.19 283 PHE A O 1
ATOM 2217 N N . LEU A 1 284 ? -9.18 18.344 5.613 1 97 284 LEU A N 1
ATOM 2218 C CA . LEU A 1 284 ? -9.742 17.047 5.207 1 97 284 LEU A CA 1
ATOM 2219 C C . LEU A 1 284 ? -11.266 17.109 5.152 1 97 284 LEU A C 1
ATOM 2221 O O . LEU A 1 284 ? -11.875 16.625 4.195 1 97 284 LEU A O 1
ATOM 2225 N N . ALA A 1 285 ? -11.82 17.703 6.207 1 92.81 285 ALA A N 1
ATOM 2226 C CA . ALA A 1 285 ? -13.273 17.812 6.227 1 92.81 285 ALA A CA 1
ATOM 2227 C C . ALA A 1 285 ? -13.781 18.641 5.043 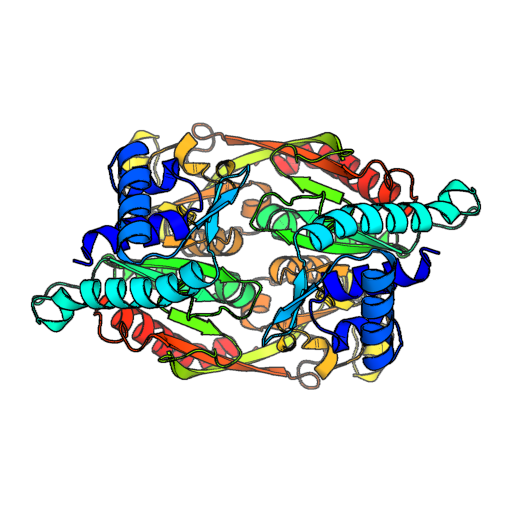1 92.81 285 ALA A C 1
ATOM 2229 O O . ALA A 1 285 ? -14.742 18.25 4.375 1 92.81 285 ALA A O 1
ATOM 2230 N N . ASP A 1 286 ? -13.117 19.75 4.777 1 92.38 286 ASP A N 1
ATOM 2231 C CA . ASP A 1 286 ? -13.477 20.609 3.652 1 92.38 286 ASP A CA 1
ATOM 2232 C C . ASP A 1 286 ? -13.289 19.875 2.324 1 92.38 286 ASP A C 1
ATOM 2234 O O . ASP A 1 286 ? -14.125 19.984 1.425 1 92.38 286 ASP A O 1
ATOM 2238 N N . LEU A 1 287 ? -12.211 19.172 2.199 1 96 287 LEU A N 1
ATOM 2239 C CA . LEU A 1 287 ? -11.859 18.438 0.991 1 96 287 LEU A CA 1
ATOM 2240 C C . LEU A 1 287 ? -12.961 17.453 0.62 1 96 287 LEU A C 1
ATOM 2242 O O . LEU A 1 287 ? -13.438 17.453 -0.516 1 96 287 LEU A O 1
ATOM 2246 N N . PHE A 1 288 ? -13.398 16.641 1.569 1 96.25 288 PHE A N 1
ATOM 2247 C CA . PHE A 1 288 ? -14.367 15.586 1.303 1 96.25 288 PHE A CA 1
ATOM 2248 C C . PHE A 1 288 ? -15.727 16.172 0.951 1 96.25 288 PHE A C 1
ATOM 2250 O O . PHE A 1 288 ? -16.469 15.602 0.151 1 96.25 288 PHE A O 1
ATOM 2257 N N . SER A 1 289 ? -15.977 17.297 1.587 1 91.94 289 SER A N 1
ATOM 2258 C CA . SER A 1 289 ? -17.219 17.984 1.251 1 91.94 289 SER A CA 1
ATOM 2259 C C . SER A 1 289 ? -17.141 18.594 -0.151 1 91.94 289 SER A C 1
ATOM 2261 O O . SER A 1 289 ? -18.047 18.375 -0.965 1 91.94 289 SER A O 1
ATOM 2263 N N . LYS A 1 290 ? -16.094 19.234 -0.51 1 93.38 290 LYS A N 1
ATOM 2264 C CA . LYS A 1 290 ? -15.93 19.938 -1.784 1 93.38 290 LYS A CA 1
ATOM 2265 C C . LYS A 1 290 ? -15.82 18.938 -2.939 1 93.38 290 LYS A C 1
ATOM 2267 O O . LYS A 1 290 ? -16.266 19.219 -4.051 1 93.38 290 LYS A O 1
ATOM 2272 N N . GLU A 1 291 ? -15.25 17.797 -2.664 1 96.69 291 GLU A N 1
ATOM 2273 C CA . GLU A 1 291 ? -14.969 16.844 -3.74 1 96.69 291 GLU A CA 1
ATOM 2274 C C . GLU A 1 291 ? -15.945 15.672 -3.709 1 96.69 291 GLU A C 1
ATOM 2276 O O . GLU A 1 291 ? -15.648 14.594 -4.227 1 96.69 291 GLU A O 1
ATOM 2281 N N . ALA A 1 292 ? -17.125 15.922 -3.145 1 95.94 292 ALA A N 1
ATOM 2282 C CA . ALA A 1 292 ? -18.156 14.883 -3.07 1 95.94 292 ALA A CA 1
ATOM 2283 C C . ALA A 1 292 ? -18.5 14.367 -4.461 1 95.94 292 ALA A C 1
ATOM 2285 O O . ALA A 1 292 ? -18.688 13.164 -4.652 1 95.94 292 ALA A O 1
ATOM 2286 N N . ALA A 1 293 ? -18.562 15.273 -5.406 1 96.81 293 ALA A N 1
ATOM 2287 C CA . ALA A 1 293 ? -18.906 14.852 -6.762 1 96.81 293 ALA A CA 1
ATOM 2288 C C . ALA A 1 293 ? -17.812 13.961 -7.352 1 96.81 293 ALA A C 1
ATOM 2290 O O . ALA A 1 293 ? -18.109 12.953 -7.992 1 96.81 293 ALA A O 1
ATOM 2291 N N . TYR A 1 294 ? -16.594 14.32 -7.18 1 97 294 TYR A N 1
ATOM 2292 C CA . TYR A 1 294 ? -15.469 13.523 -7.676 1 97 294 TYR A CA 1
ATOM 2293 C C . TYR A 1 294 ? -15.469 12.133 -7.059 1 97 294 TYR A C 1
ATOM 2295 O O . TYR A 1 294 ? -15.18 11.148 -7.738 1 97 294 TYR A O 1
ATOM 2303 N N . LEU A 1 295 ? -15.852 12.062 -5.785 1 97.12 295 LEU A N 1
ATOM 2304 C CA . LEU A 1 295 ? -15.781 10.82 -5.027 1 97.12 295 LEU A CA 1
ATOM 2305 C C . LEU A 1 295 ? -16.969 9.914 -5.344 1 97.12 295 LEU A C 1
ATOM 2307 O O . LEU A 1 295 ? -16.922 8.711 -5.105 1 97.12 295 LEU A O 1
ATOM 2311 N N . ASN A 1 296 ? -18.094 10.477 -5.922 1 96.62 296 ASN A N 1
ATOM 2312 C CA . ASN A 1 296 ? -19.328 9.695 -5.934 1 96.62 296 ASN A CA 1
ATOM 2313 C C . ASN A 1 296 ? -19.938 9.648 -7.328 1 96.62 296 ASN A C 1
ATOM 2315 O O . ASN A 1 296 ? -20.891 8.898 -7.57 1 96.62 296 ASN A O 1
ATOM 2319 N N . ARG A 1 297 ? -19.359 10.477 -8.195 1 95.94 297 ARG A N 1
ATOM 2320 C CA . ARG A 1 297 ? -19.922 10.523 -9.547 1 95.94 297 ARG A CA 1
ATOM 2321 C C . ARG A 1 297 ? -18.875 10.164 -10.586 1 95.94 297 ARG A C 1
ATOM 2323 O O . ARG A 1 297 ? -17.688 10.445 -10.406 1 95.94 297 ARG A O 1
ATOM 2330 N N . PHE A 1 298 ? -19.359 9.539 -11.688 1 94.62 298 PHE A N 1
ATOM 2331 C CA . PHE A 1 298 ? -18.453 9.203 -12.781 1 94.62 298 PHE A CA 1
ATOM 2332 C C . PHE A 1 298 ? -17.984 10.453 -13.508 1 94.62 298 PHE A C 1
ATOM 2334 O O . PHE A 1 298 ? -18.734 11.438 -13.609 1 94.62 298 PHE A O 1
ATOM 2341 N N . MET B 1 1 ? -0.676 -39.25 22.375 1 37.84 1 MET B N 1
ATOM 2342 C CA . MET B 1 1 ? -0.255 -39.312 20.984 1 37.84 1 MET B CA 1
ATOM 2343 C C . MET B 1 1 ? -0.591 -38.031 20.25 1 37.84 1 MET B C 1
ATOM 2345 O O . MET B 1 1 ? -1.678 -37.469 20.422 1 37.84 1 MET B O 1
ATOM 2349 N N . PHE B 1 2 ? 0.421 -37.344 19.875 1 47.62 2 PHE B N 1
ATOM 2350 C CA . PHE B 1 2 ? 0.268 -36.125 19.078 1 47.62 2 PHE B CA 1
ATOM 2351 C C . PHE B 1 2 ? -0.548 -36.406 17.828 1 47.62 2 PHE B C 1
ATOM 2353 O O . PHE B 1 2 ? -0.257 -37.344 17.078 1 47.62 2 PHE B O 1
ATOM 2360 N N . ASP B 1 3 ? -1.829 -36 17.797 1 55.97 3 ASP B N 1
ATOM 2361 C CA . ASP B 1 3 ? -2.686 -36.125 16.625 1 55.97 3 ASP B CA 1
ATOM 2362 C C . ASP B 1 3 ? -2.416 -35 15.633 1 55.97 3 ASP B C 1
ATOM 2364 O O . ASP B 1 3 ? -2.564 -33.812 15.977 1 55.97 3 ASP B O 1
ATOM 2368 N N . TRP B 1 4 ? -1.918 -35.406 14.539 1 58.03 4 TRP B N 1
ATOM 2369 C CA . TRP B 1 4 ? -1.53 -34.469 13.477 1 58.03 4 TRP B CA 1
ATOM 2370 C C . TRP B 1 4 ? -2.699 -33.562 13.078 1 58.03 4 TRP B C 1
ATOM 2372 O O . TRP B 1 4 ? -2.5 -32.438 12.656 1 58.03 4 TRP B O 1
ATOM 2382 N N . ASN B 1 5 ? -3.859 -34.094 13.258 1 64.31 5 ASN B N 1
ATOM 2383 C CA . ASN B 1 5 ? -5.043 -33.281 12.945 1 64.31 5 ASN B CA 1
ATOM 2384 C C . ASN B 1 5 ? -5.168 -32.094 13.875 1 64.31 5 ASN B C 1
ATOM 2386 O O . ASN B 1 5 ? -5.688 -31.047 13.477 1 64.31 5 ASN B O 1
ATOM 2390 N N . ASP B 1 6 ? -4.574 -32.312 15.016 1 75.62 6 ASP B N 1
ATOM 2391 C CA . ASP B 1 6 ? -4.645 -31.219 15.977 1 75.62 6 ASP B CA 1
ATOM 2392 C C . ASP B 1 6 ? -3.781 -30.031 15.539 1 75.62 6 ASP B C 1
ATOM 2394 O O . ASP B 1 6 ? -4.078 -28.891 15.867 1 75.62 6 ASP B O 1
ATOM 2398 N N . LEU B 1 7 ? -2.82 -30.297 14.75 1 75.62 7 LEU B N 1
ATOM 2399 C CA . LEU B 1 7 ? -1.938 -29.234 14.266 1 75.62 7 LEU B CA 1
ATOM 2400 C C . LEU B 1 7 ? -2.666 -28.328 13.281 1 75.62 7 LEU B C 1
ATOM 2402 O O . LEU B 1 7 ? -2.414 -27.109 13.242 1 75.62 7 LEU B O 1
ATOM 2406 N N . THR B 1 8 ? -3.562 -28.953 12.562 1 77.81 8 THR B N 1
ATOM 2407 C CA . THR B 1 8 ? -4.359 -28.156 11.633 1 77.81 8 THR B CA 1
ATOM 2408 C C . THR B 1 8 ? -5.227 -27.156 12.391 1 77.81 8 THR B C 1
ATOM 2410 O O . THR B 1 8 ? -5.355 -26 11.977 1 77.81 8 THR B O 1
ATOM 2413 N N . PHE B 1 9 ? -5.789 -27.609 13.508 1 82.81 9 PHE B N 1
ATOM 2414 C CA . PHE B 1 9 ? -6.594 -26.734 14.352 1 82.81 9 PHE B CA 1
ATOM 2415 C C . PHE B 1 9 ? -5.738 -25.625 14.945 1 82.81 9 PHE B C 1
ATOM 2417 O O . PHE B 1 9 ? -6.148 -24.453 14.961 1 82.81 9 PHE B O 1
ATOM 2424 N N . PHE B 1 10 ? -4.559 -26 15.422 1 85.69 10 PHE B N 1
ATOM 2425 C CA . PHE B 1 10 ? -3.604 -25.062 15.984 1 85.69 10 PHE B CA 1
ATOM 2426 C C . PHE B 1 10 ? -3.238 -23.984 14.969 1 85.69 10 PHE B C 1
ATOM 2428 O O . PHE B 1 10 ? -3.301 -22.781 15.273 1 85.69 10 PHE B O 1
ATOM 2435 N N . LEU B 1 11 ? -2.92 -24.469 13.836 1 81.31 11 LEU B N 1
ATOM 2436 C CA . LEU B 1 11 ? -2.475 -23.547 12.789 1 81.31 11 LEU B CA 1
ATOM 2437 C C . LEU B 1 11 ? -3.574 -22.562 12.43 1 81.31 11 LEU B C 1
ATOM 2439 O O . LEU B 1 11 ? -3.322 -21.359 12.328 1 81.31 11 LEU B O 1
ATOM 2443 N N . GLU B 1 12 ? -4.766 -23.016 12.273 1 80.06 12 GLU B N 1
ATOM 2444 C CA . GLU B 1 12 ? -5.875 -22.156 11.867 1 80.06 12 GLU B CA 1
ATOM 2445 C C . GLU B 1 12 ? -6.215 -21.141 12.961 1 80.06 12 GLU B C 1
ATOM 2447 O O . GLU B 1 12 ? -6.488 -19.969 12.672 1 80.06 12 GLU B O 1
ATOM 2452 N N . LEU B 1 13 ? -6.145 -21.609 14.156 1 86.12 13 LEU B N 1
ATOM 2453 C CA . LEU B 1 13 ? -6.41 -20.688 15.25 1 86.12 13 LEU B CA 1
ATOM 2454 C C . LEU B 1 13 ? -5.293 -19.641 15.359 1 86.12 13 LEU B C 1
ATOM 2456 O O . LEU B 1 13 ? -5.555 -18.469 15.625 1 86.12 13 LEU B O 1
ATOM 2460 N N . ALA B 1 14 ? -4.109 -20.078 15.227 1 83.62 14 ALA B N 1
ATOM 2461 C CA . ALA B 1 14 ? -2.963 -19.172 15.289 1 83.62 14 ALA B CA 1
ATOM 2462 C C . ALA B 1 14 ? -3.039 -18.109 14.203 1 83.62 14 ALA B C 1
ATOM 2464 O O . ALA B 1 14 ? -2.729 -16.938 14.445 1 83.62 14 ALA B O 1
ATOM 2465 N N . ARG B 1 15 ? -3.428 -18.562 13.086 1 75 15 ARG B N 1
ATOM 2466 C CA . ARG B 1 15 ? -3.498 -17.672 11.922 1 75 15 ARG B CA 1
ATOM 2467 C C . ARG B 1 15 ? -4.613 -16.656 12.078 1 75 15 ARG B C 1
ATOM 2469 O O . ARG B 1 15 ? -4.449 -15.492 11.703 1 75 15 ARG B O 1
ATOM 2476 N N . HIS B 1 16 ? -5.699 -17.047 12.602 1 74.12 16 HIS B N 1
ATOM 2477 C CA . HIS B 1 16 ? -6.898 -16.219 12.625 1 74.12 16 HIS B CA 1
ATOM 2478 C C . HIS B 1 16 ? -7.027 -15.484 13.961 1 74.12 16 HIS B C 1
ATOM 2480 O O . HIS B 1 16 ? -7.695 -14.453 14.047 1 74.12 16 HIS B O 1
ATOM 2486 N N . GLY B 1 17 ? -6.379 -16.031 15.016 1 78.06 17 GLY B N 1
ATOM 2487 C CA . GLY B 1 17 ? -6.371 -15.438 16.344 1 78.06 17 GLY B CA 1
ATOM 2488 C C . GLY B 1 17 ? -7.727 -15.484 17.016 1 78.06 17 GLY B C 1
ATOM 2489 O O . GLY B 1 17 ? -7.891 -14.953 18.125 1 78.06 17 GLY B O 1
ATOM 2490 N N . ARG B 1 18 ? -8.805 -15.969 16.25 1 84 18 ARG B N 1
ATOM 2491 C CA . ARG B 1 18 ? -10.156 -16.094 16.797 1 84 18 ARG B CA 1
ATOM 2492 C C . ARG B 1 18 ? -10.734 -17.469 16.5 1 84 18 ARG B C 1
ATOM 2494 O O . ARG B 1 18 ? -10.414 -18.078 15.469 1 84 18 ARG B O 1
ATOM 2501 N N . LEU B 1 19 ? -11.656 -17.938 17.344 1 85.81 19 LEU B N 1
ATOM 2502 C CA . LEU B 1 19 ? -12.211 -19.281 17.234 1 85.81 19 LEU B CA 1
ATOM 2503 C C . LEU B 1 19 ? -13.141 -19.391 16.031 1 85.81 19 LEU B C 1
ATOM 2505 O O . LEU B 1 19 ? -13.047 -20.344 15.25 1 85.81 19 LEU B O 1
ATOM 2509 N N . MET B 1 20 ? -13.93 -18.359 15.828 1 81.69 20 MET B N 1
ATOM 2510 C CA . MET B 1 20 ? -14.977 -18.469 14.812 1 81.69 20 MET B CA 1
ATOM 2511 C C . MET B 1 20 ? -14.375 -18.531 13.414 1 81.69 20 MET B C 1
ATOM 2513 O O . MET B 1 20 ? -14.711 -19.438 12.633 1 81.69 20 MET B O 1
ATOM 2517 N N . PRO B 1 21 ? -13.484 -17.672 13.086 1 79.62 21 PRO B N 1
ATOM 2518 C CA . PRO B 1 21 ? -12.898 -17.797 11.75 1 79.62 21 PRO B CA 1
ATOM 2519 C C . PRO B 1 21 ? -12.117 -19.094 11.562 1 79.62 21 PRO B C 1
ATOM 2521 O O . PRO B 1 21 ? -12.148 -19.688 10.477 1 79.62 21 PRO B O 1
ATOM 2524 N N . ALA B 1 22 ? -11.484 -19.484 12.531 1 81.44 22 ALA B N 1
ATOM 2525 C CA . ALA B 1 22 ? -10.758 -20.75 12.469 1 81.44 22 ALA B CA 1
ATOM 2526 C C . ALA B 1 22 ? -11.719 -21.922 12.266 1 81.44 22 ALA B C 1
ATOM 2528 O O . ALA B 1 22 ? -11.461 -22.797 11.445 1 81.44 22 ALA B O 1
ATOM 2529 N N . ALA B 1 23 ? -12.789 -21.875 12.953 1 85.44 23 ALA B N 1
ATOM 2530 C CA . ALA B 1 23 ? -13.797 -22.938 12.859 1 85.44 23 ALA B CA 1
ATOM 2531 C C . ALA B 1 23 ? -14.414 -22.984 11.469 1 85.44 23 ALA B C 1
ATOM 2533 O O . ALA B 1 23 ? -14.609 -24.062 10.898 1 85.44 23 ALA B O 1
ATOM 2534 N N . ARG B 1 24 ? -14.672 -21.875 10.977 1 77.44 24 ARG B N 1
ATOM 2535 C CA . ARG B 1 24 ? -15.25 -21.781 9.641 1 77.44 24 ARG B CA 1
ATOM 2536 C C . ARG B 1 24 ? -14.312 -22.375 8.594 1 77.44 24 ARG B C 1
ATOM 2538 O O . ARG B 1 24 ? -14.75 -23.141 7.723 1 77.44 24 ARG B O 1
ATOM 2545 N N . ARG B 1 25 ? -13.125 -22.156 8.781 1 72.75 25 ARG B N 1
ATOM 2546 C CA . ARG B 1 25 ? -12.125 -22.656 7.84 1 72.75 25 ARG B CA 1
ATOM 2547 C C . ARG B 1 25 ? -11.969 -24.172 7.953 1 72.75 25 ARG B C 1
ATOM 2549 O O . ARG B 1 25 ? -11.742 -24.844 6.953 1 72.75 25 ARG B O 1
ATOM 2556 N N . LEU B 1 26 ? -12.164 -24.594 9.062 1 74.56 26 LEU B N 1
ATOM 2557 C CA . LEU B 1 26 ? -11.953 -26.016 9.336 1 74.56 26 LEU B CA 1
ATOM 2558 C C . LEU B 1 26 ? -13.258 -26.781 9.211 1 74.56 26 LEU B C 1
ATOM 2560 O O . LEU B 1 26 ? -13.266 -28.016 9.305 1 74.56 26 LEU B O 1
ATOM 2564 N N . LYS B 1 27 ? -14.32 -25.953 8.891 1 77.38 27 LYS B N 1
ATOM 2565 C CA . LYS B 1 27 ? -15.656 -26.531 8.742 1 77.38 27 LYS B CA 1
ATOM 2566 C C . LYS B 1 27 ? -16.031 -27.359 9.969 1 77.38 27 LYS B C 1
ATOM 2568 O O . LYS B 1 27 ? -16.516 -28.484 9.844 1 77.38 27 LYS B O 1
ATOM 2573 N N . VAL B 1 28 ? -15.75 -26.812 11.156 1 82.06 28 VAL B N 1
ATOM 2574 C CA . VAL B 1 28 ? -16.125 -27.406 12.438 1 82.06 28 VAL B CA 1
ATOM 2575 C C . VAL B 1 28 ? -16.719 -26.344 13.352 1 82.06 28 VAL B C 1
ATOM 2577 O O . VAL B 1 28 ? -16.781 -25.172 12.977 1 82.06 28 VAL B O 1
ATOM 2580 N N . ASP B 1 29 ? -17.25 -26.75 14.43 1 84.06 29 ASP B N 1
ATOM 2581 C CA . ASP B 1 29 ? -17.781 -25.812 15.414 1 84.06 29 ASP B CA 1
ATOM 2582 C C . ASP B 1 29 ? -16.672 -25.203 16.25 1 84.06 29 ASP B C 1
ATOM 2584 O O . ASP B 1 29 ? -15.609 -25.812 16.438 1 84.06 29 ASP B O 1
ATOM 2588 N N . ASN B 1 30 ? -16.969 -24.047 16.781 1 89.12 30 ASN B N 1
ATOM 2589 C CA . ASN B 1 30 ? -16.031 -23.359 17.672 1 89.12 30 ASN B CA 1
ATOM 2590 C C . ASN B 1 30 ? -15.602 -24.234 18.828 1 89.12 30 ASN B C 1
ATOM 2592 O O . ASN B 1 30 ? -14.438 -24.219 19.234 1 89.12 30 ASN B O 1
ATOM 2596 N N . THR B 1 31 ? -16.547 -24.953 19.328 1 89.19 31 THR B N 1
ATOM 2597 C CA . THR B 1 31 ? -16.281 -25.812 20.469 1 89.19 31 THR B CA 1
ATOM 2598 C C . THR B 1 31 ? -15.266 -26.891 20.109 1 89.19 31 THR B C 1
ATOM 2600 O O . THR B 1 31 ? -14.422 -27.25 20.938 1 89.19 31 THR B O 1
ATOM 2603 N N . THR B 1 32 ? -15.398 -27.344 18.922 1 85.44 32 THR B N 1
ATOM 2604 C CA . THR B 1 32 ? -14.453 -28.344 18.438 1 85.44 32 THR B CA 1
ATOM 2605 C C . THR B 1 32 ? -13.047 -27.781 18.359 1 85.44 32 THR B C 1
ATOM 2607 O O . THR B 1 32 ? -12.086 -28.422 18.781 1 85.44 32 THR B O 1
ATOM 2610 N N . VAL B 1 33 ? -12.977 -26.578 17.859 1 88.5 33 VAL B N 1
ATOM 2611 C CA . VAL B 1 33 ? -11.672 -25.953 17.766 1 88.5 33 VAL B CA 1
ATOM 2612 C C . VAL B 1 33 ? -11.062 -25.781 19.156 1 88.5 33 VAL B C 1
ATOM 2614 O O . VAL B 1 33 ? -9.906 -26.141 19.375 1 88.5 33 VAL B O 1
ATOM 2617 N N . SER B 1 34 ? -11.844 -25.281 20.062 1 90.31 34 SER B N 1
ATOM 2618 C CA . SER B 1 34 ? -11.383 -25.047 21.438 1 90.31 34 SER B CA 1
ATOM 2619 C C . SER B 1 34 ? -10.945 -26.344 22.109 1 90.31 34 SER B C 1
ATOM 2621 O O . SER B 1 34 ? -9.914 -26.391 22.781 1 90.31 34 SER B O 1
ATOM 2623 N N . ARG B 1 35 ? -11.719 -27.328 21.953 1 87.19 35 ARG B N 1
ATOM 2624 C CA . ARG B 1 35 ? -11.438 -28.625 22.562 1 87.19 35 ARG B CA 1
ATOM 2625 C C . ARG B 1 35 ? -10.141 -29.219 22.016 1 87.19 35 ARG B C 1
ATOM 2627 O O . ARG B 1 35 ? -9.312 -29.719 22.781 1 87.19 35 ARG B O 1
ATOM 2634 N N . ARG B 1 36 ? -10.047 -29.172 20.719 1 86.31 36 ARG B N 1
ATOM 2635 C CA . ARG B 1 36 ? -8.867 -29.719 20.062 1 86.31 36 ARG B CA 1
ATOM 2636 C C . ARG B 1 36 ? -7.609 -28.969 20.484 1 86.31 36 ARG B C 1
ATOM 2638 O O . ARG B 1 36 ? -6.551 -29.578 20.656 1 86.31 36 ARG B O 1
ATOM 2645 N N . ILE B 1 37 ? -7.746 -27.672 20.609 1 89.38 37 ILE B N 1
ATOM 2646 C CA . ILE B 1 37 ? -6.617 -26.859 21.062 1 89.38 37 ILE B CA 1
ATOM 2647 C C . ILE B 1 37 ? -6.254 -27.234 22.5 1 89.38 37 ILE B C 1
ATOM 2649 O O . ILE B 1 37 ? -5.074 -27.406 22.812 1 89.38 37 ILE B O 1
ATOM 2653 N N . ALA B 1 38 ? -7.254 -27.391 23.328 1 88.25 38 ALA B N 1
ATOM 2654 C CA . ALA B 1 38 ? -7.031 -27.797 24.719 1 88.25 38 ALA B CA 1
ATOM 2655 C C . ALA B 1 38 ? -6.363 -29.156 24.797 1 88.25 38 ALA B C 1
ATOM 2657 O O . ALA B 1 38 ? -5.469 -29.375 25.609 1 88.25 38 ALA B O 1
ATOM 2658 N N . GLU B 1 39 ? -6.824 -30.016 23.984 1 83 39 GLU B N 1
ATOM 2659 C CA . GLU B 1 39 ? -6.242 -31.359 23.922 1 83 39 GLU B CA 1
ATOM 2660 C C . GLU B 1 39 ? -4.777 -31.297 23.5 1 83 39 GLU B C 1
ATOM 2662 O O . GLU B 1 39 ? -3.934 -32 24.062 1 83 39 GLU B O 1
ATOM 2667 N N . LEU B 1 40 ? -4.5 -30.547 22.469 1 83.88 40 LEU B N 1
ATOM 2668 C CA . LEU B 1 40 ? -3.129 -30.391 22 1 83.88 40 LEU B CA 1
ATOM 2669 C C . LEU B 1 40 ? -2.234 -29.828 23.094 1 83.88 40 LEU B C 1
ATOM 2671 O O . LEU B 1 40 ? -1.133 -30.328 23.328 1 83.88 40 LEU B O 1
ATOM 2675 N N . GLU B 1 41 ? -2.738 -28.797 23.797 1 87.69 41 GLU B N 1
ATOM 2676 C CA . GLU B 1 41 ? -1.986 -28.188 24.875 1 87.69 41 GLU B CA 1
ATOM 2677 C C . GLU B 1 41 ? -1.77 -29.172 26.031 1 87.69 41 GLU B C 1
ATOM 2679 O O . GLU B 1 41 ? -0.683 -29.219 26.609 1 87.69 41 GLU B O 1
ATOM 2684 N N . ARG B 1 42 ? -2.771 -29.922 26.328 1 83.94 42 ARG B N 1
ATOM 2685 C CA . ARG B 1 42 ? -2.664 -30.953 27.359 1 83.94 42 ARG B CA 1
ATOM 2686 C C . ARG B 1 42 ? -1.644 -32.031 26.969 1 83.94 42 ARG B C 1
ATOM 2688 O O . ARG B 1 42 ? -0.81 -32.406 27.797 1 83.94 42 ARG B O 1
ATOM 2695 N N . GLY B 1 43 ? -1.767 -32.469 25.781 1 77.81 43 GLY B N 1
ATOM 2696 C CA . GLY B 1 43 ? -0.835 -33.469 25.281 1 77.81 43 GLY B CA 1
ATOM 2697 C C . GLY B 1 43 ? 0.61 -33 25.312 1 77.81 43 GLY B C 1
ATOM 2698 O O . GLY B 1 43 ? 1.517 -33.812 25.547 1 77.81 43 GLY B O 1
ATOM 2699 N N . LEU B 1 44 ? 0.792 -31.719 25.047 1 78.44 44 LEU B N 1
ATOM 2700 C CA . LEU B 1 44 ? 2.133 -31.141 25.031 1 78.44 44 LEU B CA 1
ATOM 2701 C C . LEU B 1 44 ? 2.516 -30.594 26.406 1 78.44 44 LEU B C 1
ATOM 2703 O O . LEU B 1 44 ? 3.658 -30.188 26.609 1 78.44 44 LEU B O 1
ATOM 2707 N N . ASP B 1 45 ? 1.607 -30.672 27.266 1 82.25 45 ASP B N 1
ATOM 2708 C CA . ASP B 1 45 ? 1.769 -30.125 28.609 1 82.25 45 ASP B CA 1
ATOM 2709 C C . ASP B 1 45 ? 2.297 -28.688 28.547 1 82.25 45 ASP B C 1
ATOM 2711 O O . ASP B 1 45 ? 3.236 -28.344 29.266 1 82.25 45 ASP B O 1
ATOM 2715 N N . THR B 1 46 ? 1.828 -27.953 27.656 1 82.81 46 THR B N 1
ATOM 2716 C CA . THR B 1 46 ? 2.238 -26.578 27.453 1 82.81 46 THR B CA 1
ATOM 2717 C C . THR B 1 46 ? 1.085 -25.75 26.891 1 82.81 46 THR B C 1
ATOM 2719 O O . THR B 1 46 ? 0.287 -26.25 26.094 1 82.81 46 THR B O 1
ATOM 2722 N N . LYS B 1 47 ? 0.996 -24.516 27.328 1 88.62 47 LYS B N 1
ATOM 2723 C CA . LYS B 1 47 ? 0.029 -23.594 26.75 1 88.62 47 LYS B CA 1
ATOM 2724 C C . LYS B 1 47 ? 0.576 -22.953 25.469 1 88.62 47 LYS B C 1
ATOM 2726 O O . LYS B 1 47 ? 1.712 -22.484 25.438 1 88.62 47 LYS B O 1
ATOM 2731 N N . LEU B 1 48 ? -0.251 -23.094 24.438 1 88.62 48 LEU B N 1
ATOM 2732 C CA . LEU B 1 48 ? 0.161 -22.578 23.141 1 88.62 48 LEU B CA 1
ATOM 2733 C C . LEU B 1 48 ? -0.482 -21.234 22.859 1 88.62 48 LEU B C 1
ATOM 2735 O O . LEU B 1 48 ? 0.032 -20.453 22.047 1 88.62 48 LEU B O 1
ATOM 2739 N N . PHE B 1 49 ? -1.638 -21.031 23.422 1 89.88 49 PHE B N 1
ATOM 2740 C CA . PHE B 1 49 ? -2.379 -19.797 23.25 1 89.88 49 PHE B CA 1
ATOM 2741 C C . PHE B 1 49 ? -2.678 -19.141 24.578 1 89.88 49 PHE B C 1
ATOM 2743 O O . PHE B 1 49 ? -2.826 -19.828 25.594 1 89.88 49 PHE B O 1
ATOM 2750 N N . GLN B 1 50 ? -2.631 -17.812 24.531 1 85.44 50 GLN B N 1
ATOM 2751 C CA . GLN B 1 50 ? -3.176 -17 25.609 1 85.44 50 GLN B CA 1
ATOM 2752 C C . GLN B 1 50 ? -4.477 -16.328 25.203 1 85.44 50 GLN B C 1
ATOM 2754 O O . GLN B 1 50 ? -4.551 -15.727 24.125 1 85.44 50 GLN B O 1
ATOM 2759 N N . ARG B 1 51 ? -5.512 -16.578 25.938 1 81 51 ARG B N 1
ATOM 2760 C CA . ARG B 1 51 ? -6.797 -15.961 25.641 1 81 51 ARG B CA 1
ATOM 2761 C C . ARG B 1 51 ? -6.805 -14.5 26.078 1 81 51 ARG B C 1
ATOM 2763 O O . ARG B 1 51 ? -6.379 -14.172 27.188 1 81 51 ARG B O 1
ATOM 2770 N N . CYS B 1 52 ? -7.047 -13.688 25.156 1 73.5 52 CYS B N 1
ATOM 2771 C CA . CYS B 1 52 ? -7.199 -12.258 25.422 1 73.5 52 CYS B CA 1
ATOM 2772 C C . CYS B 1 52 ? -8.617 -11.797 25.094 1 73.5 52 CYS B C 1
ATOM 2774 O O . CYS B 1 52 ? -9.445 -12.586 24.641 1 73.5 52 CYS B O 1
ATOM 2776 N N . SER B 1 53 ? -8.992 -10.516 25.391 1 66.94 53 SER B N 1
ATOM 2777 C CA . SER B 1 53 ? -10.336 -9.984 25.172 1 66.94 53 SER B CA 1
ATOM 2778 C C . SER B 1 53 ? -10.719 -10.078 23.688 1 66.94 53 SER B C 1
ATOM 2780 O O . SER B 1 53 ? -11.891 -10.289 23.359 1 66.94 53 SER B O 1
ATOM 2782 N N . ASP B 1 54 ? -9.727 -10.055 22.922 1 62.66 54 ASP B N 1
ATOM 2783 C CA . ASP B 1 54 ? -10.062 -9.945 21.5 1 62.66 54 ASP B CA 1
ATOM 2784 C C . ASP B 1 54 ? -9.672 -11.219 20.75 1 62.66 54 ASP B C 1
ATOM 2786 O O . ASP B 1 54 ? -9.641 -11.234 19.531 1 62.66 54 ASP B O 1
ATOM 2790 N N . GLY B 1 55 ? -9.383 -12.234 21.516 1 78.38 55 GLY B N 1
ATOM 2791 C CA . GLY B 1 55 ? -9.078 -13.477 20.828 1 78.38 55 GLY B CA 1
ATOM 2792 C C . GLY B 1 55 ? -7.938 -14.25 21.453 1 78.38 55 GLY B C 1
ATOM 2793 O O . GLY B 1 55 ? -7.816 -14.297 22.688 1 78.38 55 GLY B O 1
ATOM 2794 N N . PHE B 1 56 ? -7.309 -15.008 20.641 1 83.88 56 PHE B N 1
ATOM 2795 C CA . PHE B 1 56 ? -6.219 -15.891 21.062 1 83.88 56 PHE B CA 1
ATOM 2796 C C . PHE B 1 56 ? -4.883 -15.375 20.531 1 83.88 56 PHE B C 1
ATOM 2798 O O . PHE B 1 56 ? -4.77 -14.992 19.375 1 83.88 56 PHE B O 1
ATOM 2805 N N . LEU B 1 57 ? -3.963 -15.25 21.438 1 80.94 57 LEU B N 1
ATOM 2806 C CA . LEU B 1 57 ? -2.59 -14.922 21.062 1 80.94 57 LEU B CA 1
ATOM 2807 C C . LEU B 1 57 ? -1.657 -16.094 21.344 1 80.94 57 LEU B C 1
ATOM 2809 O O . LEU B 1 57 ? -1.812 -16.797 22.344 1 80.94 57 LEU B O 1
ATOM 2813 N N . LEU B 1 58 ? -0.662 -16.266 20.469 1 81.12 58 LEU B N 1
ATOM 2814 C CA . LEU B 1 58 ? 0.319 -17.328 20.656 1 81.12 58 LEU B CA 1
ATOM 2815 C C . LEU B 1 58 ? 1.229 -17.031 21.844 1 81.12 58 LEU B C 1
ATOM 2817 O O . LEU B 1 58 ? 1.652 -15.898 22.031 1 81.12 58 LEU B O 1
ATOM 2821 N N . THR B 1 59 ? 1.436 -18.141 22.656 1 79.75 59 THR B N 1
ATOM 2822 C CA . THR B 1 59 ? 2.514 -18.094 23.641 1 79.75 59 THR B CA 1
ATOM 2823 C C . THR B 1 59 ? 3.867 -18.297 22.969 1 79.75 59 THR B C 1
ATOM 2825 O O . THR B 1 59 ? 3.939 -18.484 21.75 1 79.75 59 THR B O 1
ATOM 2828 N N . GLU B 1 60 ? 4.91 -18.219 23.766 1 70.75 60 GLU B N 1
ATOM 2829 C CA . GLU B 1 60 ? 6.234 -18.531 23.234 1 70.75 60 GLU B CA 1
ATOM 2830 C C . GLU B 1 60 ? 6.281 -19.938 22.656 1 70.75 60 GLU B C 1
ATOM 2832 O O . GLU B 1 60 ? 6.809 -20.141 21.562 1 70.75 60 GLU B O 1
ATOM 2837 N N . ALA B 1 61 ? 5.758 -20.75 23.406 1 76.5 61 ALA B N 1
ATOM 2838 C CA . ALA B 1 61 ? 5.676 -22.141 22.938 1 76.5 61 ALA B CA 1
ATOM 2839 C C . ALA B 1 61 ? 4.785 -22.25 21.703 1 76.5 61 ALA B C 1
ATOM 2841 O O . ALA B 1 61 ? 5.074 -23.031 20.797 1 76.5 61 ALA B O 1
ATOM 2842 N N . GLY B 1 62 ? 3.727 -21.453 21.734 1 80.12 62 GLY B N 1
ATOM 2843 C CA . GLY B 1 62 ? 2.854 -21.422 20.562 1 80.12 62 GLY B CA 1
ATOM 2844 C C . GLY B 1 62 ? 3.564 -20.969 19.297 1 80.12 62 GLY B C 1
ATOM 2845 O O . GLY B 1 62 ? 3.367 -21.547 18.234 1 80.12 62 GLY B O 1
ATOM 2846 N N . HIS B 1 63 ? 4.367 -20.047 19.453 1 75.5 63 HIS B N 1
ATOM 2847 C CA . HIS B 1 63 ? 5.133 -19.547 18.312 1 75.5 63 HIS B CA 1
ATOM 2848 C C . HIS B 1 63 ? 6.098 -20.609 17.797 1 75.5 63 HIS B C 1
ATOM 2850 O O . HIS B 1 63 ? 6.238 -20.781 16.594 1 75.5 63 HIS B O 1
ATOM 2856 N N . LYS B 1 64 ? 6.688 -21.328 18.719 1 68.75 64 LYS B N 1
ATOM 2857 C CA . LYS B 1 64 ? 7.598 -22.406 18.328 1 68.75 64 LYS B CA 1
ATOM 2858 C C . LYS B 1 64 ? 6.855 -23.516 17.578 1 68.75 64 LYS B C 1
ATOM 2860 O O . LYS B 1 64 ? 7.324 -23.984 16.547 1 68.75 64 LYS B O 1
ATOM 2865 N N . LEU B 1 65 ? 5.719 -23.891 18.125 1 75.25 65 LEU B N 1
ATOM 2866 C CA . LEU B 1 65 ? 4.941 -24.938 17.469 1 75.25 65 LEU B CA 1
ATOM 2867 C C . LEU B 1 65 ? 4.418 -24.469 16.125 1 75.25 65 LEU B C 1
ATOM 2869 O O . LEU B 1 65 ? 4.301 -25.25 15.18 1 75.25 65 LEU B O 1
ATOM 2873 N N . PHE B 1 66 ? 4.109 -23.203 16.188 1 76.38 66 PHE B N 1
ATOM 2874 C CA . PHE B 1 66 ? 3.584 -22.641 14.945 1 76.38 66 PHE B CA 1
ATOM 2875 C C . PHE B 1 66 ? 4.578 -22.828 13.805 1 76.38 66 PHE B C 1
ATOM 2877 O O . PHE B 1 66 ? 4.203 -23.266 12.711 1 76.38 66 PHE B O 1
ATOM 2884 N N . VAL B 1 67 ? 5.77 -22.703 14.078 1 62.88 67 VAL B N 1
ATOM 2885 C CA . VAL B 1 67 ? 6.832 -22.844 13.086 1 62.88 67 VAL B CA 1
ATOM 2886 C C . VAL B 1 67 ? 6.914 -24.297 12.625 1 62.88 67 VAL B C 1
ATOM 2888 O O . VAL B 1 67 ? 6.977 -24.578 11.422 1 62.88 67 VAL B O 1
ATOM 2891 N N . ILE B 1 68 ? 6.816 -25.141 13.547 1 62.88 68 ILE B N 1
ATOM 2892 C CA . ILE B 1 68 ? 6.914 -26.562 13.273 1 62.88 68 ILE B CA 1
ATOM 2893 C C . ILE B 1 68 ? 5.672 -27.031 12.516 1 62.88 68 ILE B C 1
ATOM 2895 O O . ILE B 1 68 ? 5.777 -27.75 11.516 1 62.88 68 ILE B O 1
ATOM 2899 N N . ALA B 1 69 ? 4.531 -26.641 13.016 1 70.81 69 ALA B N 1
ATOM 2900 C CA . ALA B 1 69 ? 3.262 -27.078 12.43 1 70.81 69 ALA B CA 1
ATOM 2901 C C . ALA B 1 69 ? 3.125 -26.562 10.992 1 70.81 69 ALA B C 1
ATOM 2903 O O . ALA B 1 69 ? 2.641 -27.297 10.117 1 70.81 69 ALA B O 1
ATOM 2904 N N . GLU B 1 70 ? 3.533 -25.422 10.906 1 63.34 70 GLU B N 1
ATOM 2905 C CA . GLU B 1 70 ? 3.5 -24.844 9.562 1 63.34 70 GLU B CA 1
ATOM 2906 C C . GLU B 1 70 ? 4.387 -25.641 8.602 1 63.34 70 GLU B C 1
ATOM 2908 O O . GLU B 1 70 ? 3.996 -25.906 7.469 1 63.34 70 GLU B O 1
ATOM 2913 N N . ALA B 1 71 ? 5.5 -26.094 9.023 1 58.97 71 ALA B N 1
ATOM 2914 C CA . ALA B 1 71 ? 6.418 -26.906 8.234 1 58.97 71 ALA B CA 1
ATOM 2915 C C . ALA B 1 71 ? 5.797 -28.266 7.883 1 58.97 71 ALA B C 1
ATOM 2917 O O . ALA B 1 71 ? 5.934 -28.75 6.754 1 58.97 71 ALA B O 1
ATOM 2918 N N . ILE B 1 72 ? 5.148 -28.766 8.789 1 57.94 72 ILE B N 1
ATOM 2919 C CA . ILE B 1 72 ? 4.496 -30.047 8.594 1 57.94 72 ILE B CA 1
ATOM 2920 C C . ILE B 1 72 ? 3.369 -29.906 7.57 1 57.94 72 ILE B C 1
ATOM 2922 O O . ILE B 1 72 ? 3.25 -30.719 6.652 1 57.94 72 ILE B O 1
ATOM 2926 N N . GLU B 1 73 ? 2.637 -28.906 7.781 1 59.5 73 GLU B N 1
ATOM 2927 C CA . GLU B 1 73 ? 1.535 -28.672 6.848 1 59.5 73 GLU B CA 1
ATOM 2928 C C . GLU B 1 73 ? 2.047 -28.5 5.422 1 59.5 73 GLU B C 1
ATOM 2930 O O . GLU B 1 73 ? 1.489 -29.078 4.484 1 59.5 73 GLU B O 1
ATOM 2935 N N . GLN B 1 74 ? 3.031 -27.938 5.414 1 54.97 74 GLN B N 1
ATOM 2936 C CA . GLN B 1 74 ? 3.645 -27.703 4.109 1 54.97 74 GLN B CA 1
ATOM 2937 C C . GLN B 1 74 ? 4.148 -29 3.49 1 54.97 74 GLN B C 1
ATOM 2939 O O . GLN B 1 74 ? 3.961 -29.234 2.295 1 54.97 74 GLN B O 1
ATOM 2944 N N . LYS B 1 75 ? 4.773 -29.766 4.301 1 54.47 75 LYS B N 1
ATOM 2945 C CA . LYS B 1 75 ? 5.254 -31.062 3.826 1 54.47 75 LYS B CA 1
ATOM 2946 C C . LYS B 1 75 ? 4.094 -31.969 3.428 1 54.47 75 LYS B C 1
ATOM 2948 O O . LYS B 1 75 ? 4.18 -32.688 2.436 1 54.47 75 LYS B O 1
ATOM 2953 N N . MET B 1 76 ? 3.076 -31.891 4.133 1 54.44 76 MET B N 1
ATOM 2954 C CA . MET B 1 76 ? 1.898 -32.688 3.822 1 54.44 76 MET B CA 1
ATOM 2955 C C . MET B 1 76 ? 1.291 -32.281 2.486 1 54.44 76 MET B C 1
ATOM 2957 O O . MET B 1 76 ? 0.833 -33.125 1.717 1 54.44 76 MET B O 1
ATOM 2961 N N . LEU B 1 77 ? 1.398 -31.016 2.283 1 53.75 77 LEU B N 1
ATOM 2962 C CA . LEU B 1 77 ? 0.812 -30.469 1.06 1 53.75 77 LEU B CA 1
ATOM 2963 C C . LEU B 1 77 ? 1.657 -30.844 -0.155 1 53.75 77 LEU B C 1
ATOM 2965 O O . LEU B 1 77 ? 1.144 -30.922 -1.272 1 53.75 77 LEU B O 1
ATOM 2969 N N . SER B 1 78 ? 2.881 -31.125 0.171 1 52.34 78 SER B N 1
ATOM 2970 C CA . SER B 1 78 ? 3.789 -31.453 -0.919 1 52.34 78 SER B CA 1
ATOM 2971 C C . SER B 1 78 ? 3.705 -32.938 -1.269 1 52.34 78 SER B C 1
ATOM 2973 O O . SER B 1 78 ? 4.215 -33.375 -2.305 1 52.34 78 SER B O 1
ATOM 2975 N N . VAL B 1 79 ? 3.191 -33.719 -0.384 1 49.03 79 VAL B N 1
ATOM 2976 C CA . VAL B 1 79 ? 3.197 -35.156 -0.483 1 49.03 79 VAL B CA 1
ATOM 2977 C C . VAL B 1 79 ? 2.604 -35.594 -1.823 1 49.03 79 VAL B C 1
ATOM 2979 O O . VAL B 1 79 ? 3.188 -36.406 -2.533 1 49.03 79 VAL B O 1
ATOM 2982 N N . PRO B 1 80 ? 1.465 -35.031 -2.121 1 46.94 80 PRO B N 1
ATOM 2983 C CA . PRO B 1 80 ? 0.959 -35.5 -3.404 1 46.94 80 PRO B CA 1
ATOM 2984 C C . PRO B 1 80 ? 1.918 -35.25 -4.559 1 46.94 80 PRO B C 1
ATOM 2986 O O . PRO B 1 80 ? 2.102 -36.094 -5.43 1 46.94 80 PRO B O 1
ATOM 2989 N N . ASP B 1 81 ? 2.457 -34.062 -4.508 1 47.62 81 ASP B N 1
ATOM 2990 C CA . ASP B 1 81 ? 3.373 -33.688 -5.582 1 47.62 81 ASP B CA 1
ATOM 2991 C C . ASP B 1 81 ? 4.605 -34.594 -5.582 1 47.62 81 ASP B C 1
ATOM 2993 O O . ASP B 1 81 ? 5.07 -35.031 -6.641 1 47.62 81 ASP B O 1
ATOM 2997 N N . GLU B 1 82 ? 5.109 -34.781 -4.395 1 46.22 82 GLU B N 1
ATOM 2998 C CA . GLU B 1 82 ? 6.32 -35.594 -4.27 1 46.22 82 GLU B CA 1
ATOM 2999 C C . GLU B 1 82 ? 6.055 -37.062 -4.668 1 46.22 82 GLU B C 1
ATOM 3001 O O . GLU B 1 82 ? 6.957 -37.75 -5.152 1 46.22 82 GLU B O 1
ATOM 3006 N N . LEU B 1 83 ? 4.949 -37.469 -4.262 1 44.31 83 LEU B N 1
ATOM 3007 C CA . LEU B 1 83 ? 4.625 -38.844 -4.621 1 44.31 83 LEU B CA 1
ATOM 3008 C C . LEU B 1 83 ? 4.273 -38.938 -6.102 1 44.31 83 LEU B C 1
ATOM 3010 O O . LEU B 1 83 ? 3.953 -40.031 -6.594 1 44.31 83 LEU B O 1
ATOM 3014 N N . GLY B 1 84 ? 4.742 -37.969 -6.867 1 45.34 84 GLY B N 1
ATOM 3015 C CA . GLY B 1 84 ? 4.516 -38.062 -8.305 1 45.34 84 GLY B CA 1
ATOM 3016 C C . GLY B 1 84 ? 3.051 -38.188 -8.672 1 45.34 84 GLY B C 1
ATOM 3017 O O . GLY B 1 84 ? 2.721 -38.688 -9.75 1 45.34 84 GLY B O 1
ATOM 3018 N N . LEU B 1 85 ? 2.357 -38.281 -7.703 1 41.91 85 LEU B N 1
ATOM 3019 C CA . LEU B 1 85 ? 0.93 -38.375 -7.98 1 41.91 85 LEU B CA 1
ATOM 3020 C C . LEU B 1 85 ? 0.414 -37.125 -8.68 1 41.91 85 LEU B C 1
ATOM 3022 O O . LEU B 1 85 ? -0.796 -36.969 -8.844 1 41.91 85 LEU B O 1
ATOM 3026 N N . SER B 1 86 ? 1.252 -36.094 -8.734 1 43.62 86 SER B N 1
ATOM 3027 C CA . SER B 1 86 ? 0.881 -35 -9.633 1 43.62 86 SER B CA 1
ATOM 3028 C C . SER B 1 86 ? 0.791 -35.5 -11.078 1 43.62 86 SER B C 1
ATOM 3030 O O . SER B 1 86 ? 1.807 -35.812 -11.688 1 43.62 86 SER B O 1
ATOM 3032 N N . ASP B 1 87 ? 0.057 -36.375 -11.328 1 41.91 87 ASP B N 1
ATOM 3033 C CA . ASP B 1 87 ? -0.22 -36.75 -12.719 1 41.91 87 ASP B CA 1
ATOM 3034 C C . ASP B 1 87 ? 0.023 -35.562 -13.656 1 41.91 87 ASP B C 1
ATOM 3036 O O . ASP B 1 87 ? -0 -34.406 -13.227 1 41.91 87 ASP B O 1
ATOM 3040 N N . GLY B 1 88 ? 0.486 -35.719 -15.055 1 50.25 88 GLY B N 1
ATOM 3041 C CA . GLY B 1 88 ? 0.431 -34.906 -16.266 1 50.25 88 GLY B CA 1
ATOM 3042 C C . GLY B 1 88 ? -0.414 -33.656 -16.109 1 50.25 88 GLY B C 1
ATOM 3043 O O . GLY B 1 88 ? -0.706 -32.969 -17.094 1 50.25 88 GLY B O 1
ATOM 3044 N N . ALA B 1 89 ? -1.04 -33.562 -15.062 1 54.69 89 ALA B N 1
ATOM 3045 C CA . ALA B 1 89 ? -2.068 -32.531 -14.93 1 54.69 89 ALA B CA 1
ATOM 3046 C C . ALA B 1 89 ? -1.447 -31.156 -14.633 1 54.69 89 ALA B C 1
ATOM 3048 O O . ALA B 1 89 ? -0.383 -31.078 -14.016 1 54.69 89 ALA B O 1
ATOM 3049 N N . GLU B 1 90 ? -1.72 -30.156 -15.375 1 70.5 90 GLU B N 1
ATOM 3050 C CA . GLU B 1 90 ? -1.35 -28.75 -15.242 1 70.5 90 GLU B CA 1
ATOM 3051 C C . GLU B 1 90 ? -1.4 -28.297 -13.789 1 70.5 90 GLU B C 1
ATOM 3053 O O . GLU B 1 90 ? -2.32 -28.672 -13.047 1 70.5 90 GLU B O 1
ATOM 3058 N N . PRO B 1 91 ? -0.202 -27.766 -13.203 1 79 91 PRO B N 1
ATOM 3059 C CA . PRO B 1 91 ? -0.191 -27.266 -11.828 1 79 91 PRO B CA 1
ATOM 3060 C C . PRO B 1 91 ? -1.421 -26.422 -11.492 1 79 91 PRO B C 1
ATOM 3062 O O . PRO B 1 91 ? -1.916 -25.688 -12.352 1 79 91 PRO B O 1
ATOM 3065 N N . ALA B 1 92 ? -1.921 -26.75 -10.391 1 81.38 92 ALA B N 1
ATOM 3066 C CA . ALA B 1 92 ? -3.111 -26.016 -9.961 1 81.38 92 ALA B CA 1
ATOM 3067 C C . ALA B 1 92 ? -3.043 -25.672 -8.469 1 81.38 92 ALA B C 1
ATOM 3069 O O . ALA B 1 92 ? -2.314 -26.328 -7.715 1 81.38 92 ALA B O 1
ATOM 3070 N N . GLY B 1 93 ? -3.664 -24.562 -8.102 1 88 93 GLY B N 1
ATOM 3071 C CA . GLY B 1 93 ? -3.768 -24.188 -6.703 1 88 93 GLY B CA 1
ATOM 3072 C C . GLY B 1 93 ? -3.402 -22.734 -6.445 1 88 93 GLY B C 1
ATOM 3073 O O . GLY B 1 93 ? -3.268 -21.938 -7.383 1 88 93 GLY B O 1
ATOM 3074 N N . ARG B 1 94 ? -3.305 -22.469 -5.172 1 88.56 94 ARG B N 1
ATOM 3075 C CA . ARG B 1 94 ? -2.996 -21.109 -4.754 1 88.56 94 ARG B CA 1
ATOM 3076 C C . ARG B 1 94 ? -1.518 -20.969 -4.402 1 88.56 94 ARG B C 1
ATOM 3078 O O . ARG B 1 94 ? -0.928 -21.859 -3.795 1 88.56 94 ARG B O 1
ATOM 3085 N N . VAL B 1 95 ? -0.967 -19.906 -4.863 1 89.88 95 VAL B N 1
ATOM 3086 C CA . VAL B 1 95 ? 0.405 -19.562 -4.504 1 89.88 95 VAL B CA 1
ATOM 3087 C C . VAL B 1 95 ? 0.45 -18.156 -3.92 1 89.88 95 VAL B C 1
ATOM 3089 O O . VAL B 1 95 ? 0.083 -17.188 -4.59 1 89.88 95 VAL B O 1
ATOM 3092 N N . ARG B 1 96 ? 0.885 -18.062 -2.742 1 91.06 96 ARG B N 1
ATOM 3093 C CA . ARG B 1 96 ? 0.998 -16.766 -2.098 1 91.06 96 ARG B CA 1
ATOM 3094 C C . ARG B 1 96 ? 2.393 -16.172 -2.287 1 91.06 96 ARG B C 1
ATOM 3096 O O . ARG B 1 96 ? 3.387 -16.781 -1.886 1 91.06 96 ARG B O 1
ATOM 3103 N N . VAL B 1 97 ? 2.398 -15.016 -2.896 1 92.25 97 VAL B N 1
ATOM 3104 C CA . VAL B 1 97 ? 3.639 -14.289 -3.127 1 92.25 97 VAL B CA 1
ATOM 3105 C C . VAL B 1 97 ? 3.66 -13.023 -2.271 1 92.25 97 VAL B C 1
ATOM 3107 O O . VAL B 1 97 ? 2.75 -12.195 -2.355 1 92.25 97 VAL B O 1
ATOM 3110 N N . ALA B 1 98 ? 4.664 -12.867 -1.437 1 90.44 98 ALA B N 1
ATOM 3111 C CA . ALA B 1 98 ? 4.836 -11.664 -0.635 1 90.44 98 ALA B CA 1
ATOM 3112 C C . ALA B 1 98 ? 5.891 -10.742 -1.244 1 90.44 98 ALA B C 1
ATOM 3114 O O . ALA B 1 98 ? 6.93 -11.211 -1.715 1 90.44 98 ALA B O 1
ATOM 3115 N N . SER B 1 99 ? 5.559 -9.516 -1.298 1 90.5 99 SER B N 1
ATOM 3116 C CA . SER B 1 99 ? 6.512 -8.523 -1.794 1 90.5 99 SER B CA 1
ATOM 3117 C C . SER B 1 99 ? 6.238 -7.145 -1.208 1 90.5 99 SER B C 1
ATOM 3119 O O . SER B 1 99 ? 5.352 -6.988 -0.363 1 90.5 99 SER B O 1
ATOM 3121 N N . MET B 1 100 ? 7.125 -6.219 -1.549 1 87.25 100 MET B N 1
ATOM 3122 C CA . MET B 1 100 ? 6.938 -4.828 -1.139 1 87.25 100 MET B CA 1
ATOM 3123 C C . MET B 1 100 ? 5.879 -4.145 -1.997 1 87.25 100 MET B C 1
ATOM 3125 O O . MET B 1 100 ? 5.668 -4.527 -3.148 1 87.25 100 MET B O 1
ATOM 3129 N N . GLU B 1 101 ? 5.285 -3.131 -1.478 1 86.44 101 GLU B N 1
ATOM 3130 C CA . GLU B 1 101 ? 4.141 -2.471 -2.1 1 86.44 101 GLU B CA 1
ATOM 3131 C C . GLU B 1 101 ? 4.465 -2.025 -3.521 1 86.44 101 GLU B C 1
ATOM 3133 O O . GLU B 1 101 ? 3.711 -2.311 -4.453 1 86.44 101 GLU B O 1
ATOM 3138 N N . GLY B 1 102 ? 5.582 -1.391 -3.691 1 89.81 102 GLY B N 1
ATOM 3139 C CA . GLY B 1 102 ? 5.895 -0.782 -4.973 1 89.81 102 GLY B CA 1
ATOM 3140 C C . GLY B 1 102 ? 5.953 -1.783 -6.113 1 89.81 102 GLY B C 1
ATOM 3141 O O . GLY B 1 102 ? 5.172 -1.695 -7.062 1 89.81 102 GLY B O 1
ATOM 3142 N N . ILE B 1 103 ? 6.785 -2.775 -5.945 1 92.62 103 ILE B N 1
ATOM 3143 C CA . ILE B 1 103 ? 6.973 -3.703 -7.055 1 92.62 103 ILE B CA 1
ATOM 3144 C C . ILE B 1 103 ? 5.727 -4.57 -7.219 1 92.62 103 ILE B C 1
ATOM 3146 O O . ILE B 1 103 ? 5.363 -4.941 -8.336 1 92.62 103 ILE B O 1
ATOM 3150 N N . ALA B 1 104 ? 5.066 -4.848 -6.145 1 93.75 104 ALA B N 1
ATOM 3151 C CA . ALA B 1 104 ? 3.836 -5.633 -6.203 1 93.75 104 ALA B CA 1
ATOM 3152 C C . ALA B 1 104 ? 2.748 -4.895 -6.977 1 93.75 104 ALA B C 1
ATOM 3154 O O . ALA B 1 104 ? 2.148 -5.445 -7.898 1 93.75 104 ALA B O 1
ATOM 3155 N N . ALA B 1 105 ? 2.578 -3.664 -6.645 1 92.69 105 ALA B N 1
ATOM 3156 C CA . ALA B 1 105 ? 1.45 -2.896 -7.164 1 92.69 105 ALA B CA 1
ATOM 3157 C C . ALA B 1 105 ? 1.735 -2.393 -8.578 1 92.69 105 ALA B C 1
ATOM 3159 O O . ALA B 1 105 ? 0.854 -2.41 -9.438 1 92.69 105 ALA B O 1
ATOM 3160 N N . PHE B 1 106 ? 2.941 -2.014 -8.906 1 93.75 106 PHE B N 1
ATOM 3161 C CA . PHE B 1 106 ? 3.197 -1.248 -10.117 1 93.75 106 PHE B CA 1
ATOM 3162 C C . PHE B 1 106 ? 3.803 -2.135 -11.203 1 93.75 106 PHE B C 1
ATOM 3164 O O . PHE B 1 106 ? 3.922 -1.72 -12.359 1 93.75 106 PHE B O 1
ATOM 3171 N N . TYR B 1 107 ? 4.188 -3.381 -10.805 1 96 107 TYR B N 1
ATOM 3172 C CA . TYR B 1 107 ? 4.883 -4.207 -11.789 1 96 107 TYR B CA 1
ATOM 3173 C C . TYR B 1 107 ? 4.367 -5.641 -11.75 1 96 107 TYR B C 1
ATOM 3175 O O . TYR B 1 107 ? 3.746 -6.109 -12.711 1 96 107 TYR B O 1
ATOM 3183 N N . LEU B 1 108 ? 4.414 -6.297 -10.609 1 97.38 108 LEU B N 1
ATOM 3184 C CA . LEU B 1 108 ? 4.109 -7.723 -10.523 1 97.38 108 LEU B CA 1
ATOM 3185 C C . LEU B 1 108 ? 2.629 -7.977 -10.797 1 97.38 108 LEU B C 1
ATOM 3187 O O . LEU B 1 108 ? 2.271 -8.992 -11.398 1 97.38 108 LEU B O 1
ATOM 3191 N N . SER B 1 109 ? 1.791 -7.129 -10.328 1 96.44 109 SER B N 1
ATOM 3192 C CA . SER B 1 109 ? 0.352 -7.324 -10.477 1 96.44 109 SER B CA 1
ATOM 3193 C C . SER B 1 109 ? -0.042 -7.445 -11.945 1 96.44 109 SER B C 1
ATOM 3195 O O . SER B 1 109 ? -0.801 -8.344 -12.312 1 96.44 109 SER B O 1
ATOM 3197 N N . ALA B 1 110 ? 0.46 -6.59 -12.805 1 95.88 110 ALA B N 1
ATOM 3198 C CA . ALA B 1 110 ? 0.177 -6.645 -14.234 1 95.88 110 ALA B CA 1
ATOM 3199 C C . ALA B 1 110 ? 0.725 -7.926 -14.852 1 95.88 110 ALA B C 1
ATOM 3201 O O . ALA B 1 110 ? 0.084 -8.531 -15.719 1 95.88 110 ALA B O 1
ATOM 3202 N N . LYS B 1 111 ? 1.876 -8.281 -14.383 1 96.62 111 LYS B N 1
ATOM 3203 C CA . LYS B 1 111 ? 2.518 -9.469 -14.945 1 96.62 111 LYS B CA 1
ATOM 3204 C C . LYS B 1 111 ? 1.802 -10.734 -14.492 1 96.62 111 LYS B C 1
ATOM 3206 O O . LYS B 1 111 ? 1.715 -11.711 -15.25 1 96.62 111 LYS B O 1
ATOM 3211 N N . PHE B 1 112 ? 1.257 -10.703 -13.281 1 96.38 112 PHE B N 1
ATOM 3212 C CA . PHE B 1 112 ? 0.502 -11.859 -12.805 1 96.38 112 PHE B CA 1
ATOM 3213 C C . PHE B 1 112 ? -0.839 -11.961 -13.523 1 96.38 112 PHE B C 1
ATOM 3215 O O . PHE B 1 112 ? -1.419 -13.039 -13.617 1 96.38 112 PHE B O 1
ATOM 3222 N N . ALA B 1 113 ? -1.362 -10.828 -14.008 1 93.62 113 ALA B N 1
ATOM 3223 C CA . ALA B 1 113 ? -2.535 -10.891 -14.875 1 93.62 113 ALA B CA 1
ATOM 3224 C C . ALA B 1 113 ? -2.248 -11.711 -16.125 1 93.62 113 ALA B C 1
ATOM 3226 O O . ALA B 1 113 ? -3.066 -12.539 -16.531 1 93.62 113 ALA B O 1
ATOM 3227 N N . GLU B 1 114 ? -1.062 -11.5 -16.672 1 90.81 114 GLU B N 1
ATOM 3228 C CA . GLU B 1 114 ? -0.629 -12.273 -17.828 1 90.81 114 GLU B CA 1
ATOM 3229 C C . GLU B 1 114 ? -0.428 -13.742 -17.469 1 90.81 114 GLU B C 1
ATOM 3231 O O . GLU B 1 114 ? -0.806 -14.633 -18.234 1 90.81 114 GLU B O 1
ATOM 3236 N N . PHE B 1 115 ? 0.119 -13.961 -16.344 1 94.31 115 PHE B N 1
ATOM 3237 C CA . PHE B 1 115 ? 0.368 -15.312 -15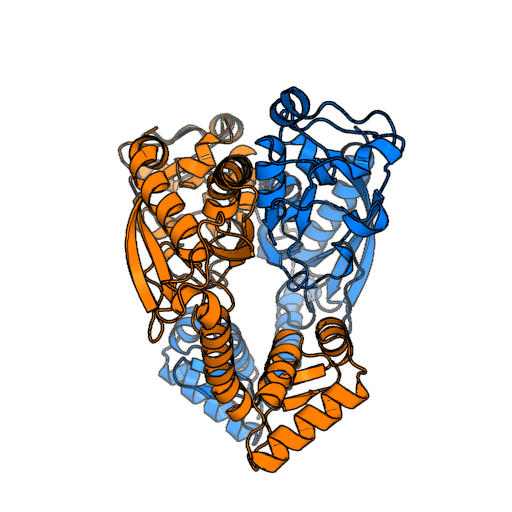.859 1 94.31 115 PHE B CA 1
ATOM 3238 C C . PHE B 1 115 ? -0.939 -16.078 -15.695 1 94.31 115 PHE B C 1
ATOM 3240 O O . PHE B 1 115 ? -1.014 -17.266 -16.031 1 94.31 115 PHE B O 1
ATOM 3247 N N . ALA B 1 116 ? -1.942 -15.352 -15.18 1 91.81 116 ALA B N 1
ATOM 3248 C CA . ALA B 1 116 ? -3.236 -15.984 -14.945 1 91.81 116 ALA B CA 1
ATOM 3249 C C . ALA B 1 116 ? -3.854 -16.469 -16.25 1 91.81 116 ALA B C 1
ATOM 3251 O O . ALA B 1 116 ? -4.535 -17.5 -16.281 1 91.81 116 ALA B O 1
ATOM 3252 N N . ALA B 1 117 ? -3.619 -15.805 -17.312 1 86.12 117 ALA B N 1
ATOM 3253 C CA . ALA B 1 117 ? -4.113 -16.203 -18.625 1 86.12 117 ALA B CA 1
ATOM 3254 C C . ALA B 1 117 ? -3.361 -17.438 -19.141 1 86.12 117 ALA B C 1
ATOM 3256 O O . ALA B 1 117 ? -3.957 -18.312 -19.766 1 86.12 117 ALA B O 1
ATOM 3257 N N . ALA B 1 118 ? -2.068 -17.516 -18.828 1 86.56 118 ALA B N 1
ATOM 3258 C CA . ALA B 1 118 ? -1.207 -18.578 -19.328 1 86.56 118 ALA B CA 1
ATOM 3259 C C . ALA B 1 118 ? -1.36 -19.844 -18.484 1 86.56 118 ALA B C 1
ATOM 3261 O O . ALA B 1 118 ? -1.22 -20.953 -18.984 1 86.56 118 ALA B O 1
ATOM 3262 N N . MET B 1 119 ? -1.61 -19.625 -17.219 1 90.25 119 MET B N 1
ATOM 3263 C CA . MET B 1 119 ? -1.736 -20.734 -16.281 1 90.25 119 MET B CA 1
ATOM 3264 C C . MET B 1 119 ? -2.988 -20.578 -15.422 1 90.25 119 MET B C 1
ATOM 3266 O O . MET B 1 119 ? -2.896 -20.375 -14.211 1 90.25 119 MET B O 1
ATOM 3270 N N . PRO B 1 120 ? -4.125 -20.859 -15.977 1 87.31 120 PRO B N 1
ATOM 3271 C CA . PRO B 1 120 ? -5.395 -20.578 -15.297 1 87.31 120 PRO B CA 1
ATOM 3272 C C . PRO B 1 120 ? -5.625 -21.484 -14.086 1 87.31 120 PRO B C 1
ATOM 3274 O O . PRO B 1 120 ? -6.488 -21.188 -13.25 1 87.31 120 PRO B O 1
ATOM 3277 N N . GLY B 1 121 ? -4.875 -22.516 -13.977 1 88 121 GLY B N 1
ATOM 3278 C CA . GLY B 1 121 ? -5.023 -23.422 -12.852 1 88 121 GLY B CA 1
ATOM 3279 C C . GLY B 1 121 ? -4.41 -22.875 -11.57 1 88 121 GLY B C 1
ATOM 3280 O O . GLY B 1 121 ? -4.68 -23.391 -10.484 1 88 121 GLY B O 1
ATOM 3281 N N . ILE B 1 122 ? -3.633 -21.844 -11.68 1 91.38 122 ILE B N 1
ATOM 3282 C CA . ILE B 1 122 ? -2.943 -21.281 -10.523 1 91.38 122 ILE B CA 1
ATOM 3283 C C . ILE B 1 122 ? -3.541 -19.922 -10.18 1 91.38 122 ILE B C 1
ATOM 3285 O O . ILE B 1 122 ? -3.693 -19.062 -11.055 1 91.38 122 ILE B O 1
ATOM 3289 N N . VAL B 1 123 ? -3.902 -19.766 -8.945 1 92.06 123 VAL B N 1
ATOM 3290 C CA . VAL B 1 123 ? -4.34 -18.453 -8.453 1 92.06 123 VAL B CA 1
ATOM 3291 C C . VAL B 1 123 ? -3.25 -17.844 -7.57 1 92.06 123 VAL B C 1
ATOM 3293 O O . VAL B 1 123 ? -2.924 -18.391 -6.512 1 92.06 123 VAL B O 1
ATOM 3296 N N . VAL B 1 124 ? -2.734 -16.719 -8.023 1 95.31 124 VAL B N 1
ATOM 3297 C CA . VAL B 1 124 ? -1.711 -16.031 -7.25 1 95.31 124 VAL B CA 1
ATOM 3298 C C . VAL B 1 124 ? -2.371 -15.109 -6.23 1 95.31 124 VAL B C 1
ATOM 3300 O O . VAL B 1 124 ? -3.291 -14.359 -6.562 1 95.31 124 VAL B O 1
ATOM 3303 N N . GLU B 1 125 ? -1.969 -15.195 -4.98 1 92.38 125 GLU B N 1
ATOM 3304 C CA . GLU B 1 125 ? -2.262 -14.234 -3.922 1 92.38 125 GLU B CA 1
ATOM 3305 C C . GLU B 1 125 ? -1.062 -13.328 -3.646 1 92.38 125 GLU B C 1
ATOM 3307 O O . GLU B 1 125 ? -0.094 -13.75 -3.012 1 92.38 125 GLU B O 1
ATOM 3312 N N . LEU B 1 126 ? -1.152 -12.133 -4.156 1 93.06 126 LEU B N 1
ATOM 3313 C CA . LEU B 1 126 ? -0.063 -11.172 -3.998 1 93.06 126 LEU B CA 1
ATOM 3314 C C . LEU B 1 126 ? -0.256 -10.328 -2.742 1 93.06 126 LEU B C 1
ATOM 3316 O O . LEU B 1 126 ? -1.13 -9.461 -2.699 1 93.06 126 LEU B O 1
ATOM 3320 N N . VAL B 1 127 ? 0.628 -10.523 -1.763 1 88.38 127 VAL B N 1
ATOM 3321 C CA . VAL B 1 127 ? 0.521 -9.844 -0.475 1 88.38 127 VAL B CA 1
ATOM 3322 C C . VAL B 1 127 ? 1.643 -8.812 -0.336 1 88.38 127 VAL B C 1
ATOM 3324 O O . VAL B 1 127 ? 2.805 -9.117 -0.614 1 88.38 127 VAL B O 1
ATOM 3327 N N . THR B 1 128 ? 1.252 -7.602 0.028 1 84.81 128 THR B N 1
ATOM 3328 C CA . THR B 1 128 ? 2.252 -6.559 0.229 1 84.81 128 THR B CA 1
ATOM 3329 C C . THR B 1 128 ? 2.605 -6.43 1.708 1 84.81 128 THR B C 1
ATOM 3331 O O . THR B 1 128 ? 1.731 -6.523 2.572 1 84.81 128 THR B O 1
ATOM 3334 N N . GLU B 1 129 ? 3.887 -6.309 1.932 1 71.5 129 GLU B N 1
ATOM 3335 C CA . GLU B 1 129 ? 4.383 -6.199 3.301 1 71.5 129 GLU B CA 1
ATOM 3336 C C . GLU B 1 129 ? 5.188 -4.918 3.496 1 71.5 129 GLU B C 1
ATOM 3338 O O . GLU B 1 129 ? 5.852 -4.449 2.572 1 71.5 129 GLU B O 1
ATOM 3343 N N . ARG B 1 130 ? 5 -4.371 4.723 1 63.12 130 ARG B N 1
ATOM 3344 C CA . ARG B 1 130 ? 5.777 -3.184 5.066 1 63.12 130 ARG B CA 1
ATOM 3345 C C . ARG B 1 130 ? 7.152 -3.566 5.602 1 63.12 130 ARG B C 1
ATOM 3347 O O . ARG B 1 130 ? 8.094 -2.777 5.527 1 63.12 130 ARG B O 1
ATOM 3354 N N . HIS B 1 131 ? 7.129 -4.723 6.258 1 55.72 131 HIS B N 1
ATOM 3355 C CA . HIS B 1 131 ? 8.367 -5.195 6.863 1 55.72 131 HIS B CA 1
ATOM 3356 C C . HIS B 1 131 ? 8.938 -6.383 6.098 1 55.72 131 HIS B C 1
ATOM 3358 O O . HIS B 1 131 ? 8.227 -7.02 5.312 1 55.72 131 HIS B O 1
ATOM 3364 N N . LEU B 1 132 ? 10.398 -6.387 6.203 1 47.53 132 LEU B N 1
ATOM 3365 C CA . LEU B 1 132 ? 10.992 -7.602 5.652 1 47.53 132 LEU B CA 1
ATOM 3366 C C . LEU B 1 132 ? 10.281 -8.844 6.184 1 47.53 132 LEU B C 1
ATOM 3368 O O . LEU B 1 132 ? 10.039 -8.953 7.387 1 47.53 132 LEU B O 1
ATOM 3372 N N . ILE B 1 133 ? 9.547 -9.453 5.27 1 44.09 133 ILE B N 1
ATOM 3373 C CA . ILE B 1 133 ? 8.727 -10.617 5.602 1 44.09 133 ILE B CA 1
ATOM 3374 C C . ILE B 1 133 ? 9.594 -11.688 6.262 1 44.09 133 ILE B C 1
ATOM 3376 O O . ILE B 1 133 ? 10.711 -11.961 5.801 1 44.09 133 ILE B O 1
ATOM 3380 N N . ASN B 1 134 ? 9.297 -11.922 7.547 1 43.66 134 ASN B N 1
ATOM 3381 C CA . ASN B 1 134 ? 9.805 -13.195 8.039 1 43.66 134 ASN B CA 1
ATOM 3382 C C . ASN B 1 134 ? 9.133 -14.375 7.34 1 43.66 134 ASN B C 1
ATOM 3384 O O . ASN B 1 134 ? 7.98 -14.703 7.637 1 43.66 134 ASN B O 1
ATOM 3388 N N . LEU B 1 135 ? 9.672 -14.75 6.152 1 42.56 135 LEU B N 1
ATOM 3389 C CA . LEU B 1 135 ? 9.156 -15.891 5.406 1 42.56 135 LEU B CA 1
ATOM 3390 C C . LEU B 1 135 ? 8.969 -17.094 6.32 1 42.56 135 LEU B C 1
ATOM 3392 O O . LEU B 1 135 ? 8.273 -18.047 5.961 1 42.56 135 LEU B O 1
ATOM 3396 N N . THR B 1 136 ? 9.656 -17.016 7.438 1 42.06 136 THR B N 1
ATOM 3397 C CA . THR B 1 136 ? 9.57 -18.203 8.281 1 42.06 136 THR B CA 1
ATOM 3398 C C . THR B 1 136 ? 8.164 -18.344 8.859 1 42.06 136 THR B C 1
ATOM 3400 O O . THR B 1 136 ? 7.758 -19.453 9.234 1 42.06 136 THR B O 1
ATOM 3403 N N . LYS B 1 137 ? 7.543 -17.188 9 1 46.12 137 LYS B N 1
ATOM 3404 C CA . LYS B 1 137 ? 6.246 -17.312 9.664 1 46.12 137 LYS B CA 1
ATOM 3405 C C . LYS B 1 137 ? 5.145 -17.625 8.664 1 46.12 137 LYS B C 1
ATOM 3407 O O . LYS B 1 137 ? 3.961 -17.422 8.945 1 46.12 137 LYS B O 1
ATOM 3412 N N . ARG B 1 138 ? 5.609 -18.375 7.5 1 51.03 138 ARG B N 1
ATOM 3413 C CA . ARG B 1 138 ? 4.824 -18.984 6.422 1 51.03 138 ARG B CA 1
ATOM 3414 C C . ARG B 1 138 ? 3.717 -18.031 5.965 1 51.03 138 ARG B C 1
ATOM 3416 O O . ARG B 1 138 ? 2.605 -18.469 5.66 1 51.03 138 ARG B O 1
ATOM 3423 N N . GLU B 1 139 ? 3.949 -16.812 6.059 1 64.88 139 GLU B N 1
ATOM 3424 C CA . GLU B 1 139 ? 3.01 -15.789 5.633 1 64.88 139 GLU B CA 1
ATOM 3425 C C . GLU B 1 139 ? 2.961 -15.68 4.109 1 64.88 139 GLU B C 1
ATOM 3427 O O . GLU B 1 139 ? 1.95 -15.258 3.545 1 64.88 139 GLU B O 1
ATOM 3432 N N . ALA B 1 140 ? 3.975 -16.438 3.504 1 82 140 ALA B N 1
ATOM 3433 C CA . ALA B 1 140 ? 4.031 -16.422 2.045 1 82 140 ALA B CA 1
ATOM 3434 C C . ALA B 1 140 ? 4.797 -17.641 1.521 1 82 140 ALA B C 1
ATOM 3436 O O . ALA B 1 140 ? 5.656 -18.188 2.215 1 82 140 ALA B O 1
ATOM 3437 N N . ASP B 1 141 ? 4.414 -18.234 0.382 1 85.19 141 ASP B N 1
ATOM 3438 C CA . ASP B 1 141 ? 5.109 -19.328 -0.29 1 85.19 141 ASP B CA 1
ATOM 3439 C C . ASP B 1 141 ? 6.391 -18.828 -0.962 1 85.19 141 ASP B C 1
ATOM 3441 O O . ASP B 1 141 ? 7.414 -19.516 -0.941 1 85.19 141 ASP B O 1
ATOM 3445 N N . ILE B 1 142 ? 6.25 -17.766 -1.588 1 90.62 142 ILE B N 1
ATOM 3446 C CA . ILE B 1 142 ? 7.344 -17.141 -2.316 1 90.62 142 ILE B CA 1
ATOM 3447 C C . ILE B 1 142 ? 7.508 -15.688 -1.854 1 90.62 142 ILE B C 1
ATOM 3449 O O . ILE B 1 142 ? 6.523 -15 -1.585 1 90.62 142 ILE B O 1
ATOM 3453 N N . SER B 1 143 ? 8.742 -15.242 -1.722 1 91.19 143 SER B N 1
ATOM 3454 C CA . SER B 1 143 ? 9 -13.836 -1.421 1 91.19 143 SER B CA 1
ATOM 3455 C C . SER B 1 143 ? 9.82 -13.18 -2.521 1 91.19 143 SER B C 1
ATOM 3457 O O . SER B 1 143 ? 10.734 -13.789 -3.074 1 91.19 143 SER B O 1
ATOM 3459 N N . VAL B 1 144 ? 9.391 -12.008 -2.934 1 91.88 144 VAL B N 1
ATO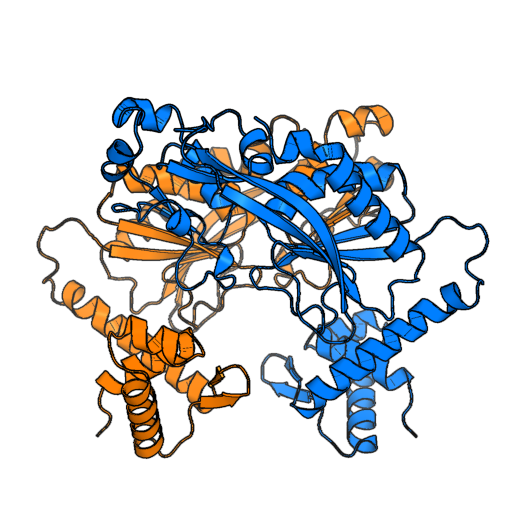M 3460 C CA . VAL B 1 144 ? 10.172 -11.117 -3.781 1 91.88 144 VAL B CA 1
ATOM 3461 C C . VAL B 1 144 ? 10.617 -9.891 -2.979 1 91.88 144 VAL B C 1
ATOM 3463 O O . VAL B 1 144 ? 9.781 -9.133 -2.484 1 91.88 144 VAL B O 1
ATOM 3466 N N . SER B 1 145 ? 11.93 -9.742 -2.842 1 88.44 145 SER B N 1
ATOM 3467 C CA . SER B 1 145 ? 12.445 -8.68 -1.975 1 88.44 145 SER B CA 1
ATOM 3468 C C . SER B 1 145 ? 13.672 -8.016 -2.582 1 88.44 145 SER B C 1
ATOM 3470 O O . SER B 1 145 ? 14.234 -8.508 -3.564 1 88.44 145 SER B O 1
ATOM 3472 N N . PHE B 1 146 ? 13.953 -6.875 -1.934 1 86.75 146 PHE B N 1
ATOM 3473 C CA . PHE B 1 146 ? 15.148 -6.18 -2.391 1 86.75 146 PHE B CA 1
ATOM 3474 C C . PHE B 1 146 ? 16.328 -6.477 -1.476 1 86.75 146 PHE B C 1
ATOM 3476 O O . PHE B 1 146 ? 17.438 -5.969 -1.692 1 86.75 146 PHE B O 1
ATOM 3483 N N . VAL B 1 147 ? 16.109 -7.133 -0.439 1 81.12 147 VAL B N 1
ATOM 3484 C CA . VAL B 1 147 ? 17.125 -7.664 0.458 1 81.12 147 VAL B CA 1
ATOM 3485 C C . VAL B 1 147 ? 16.969 -9.18 0.583 1 81.12 147 VAL B C 1
ATOM 3487 O O . VAL B 1 147 ? 15.852 -9.695 0.555 1 81.12 147 VAL B O 1
ATOM 3490 N N . PRO B 1 148 ? 18.078 -9.82 0.684 1 81 148 PRO B N 1
ATOM 3491 C CA . PRO B 1 148 ? 17.922 -11.266 0.859 1 81 148 PRO B CA 1
ATOM 3492 C C . PRO B 1 148 ? 17.141 -11.633 2.111 1 81 148 PRO B C 1
ATOM 3494 O O . PRO B 1 148 ? 17.516 -11.25 3.223 1 81 148 PRO B O 1
ATOM 3497 N N . PRO B 1 149 ? 16.016 -12.242 1.881 1 75.94 149 PRO B N 1
ATOM 3498 C CA . PRO B 1 149 ? 15.258 -12.641 3.07 1 75.94 149 PRO B CA 1
ATOM 3499 C C . PRO B 1 149 ? 16.047 -13.586 3.977 1 75.94 149 PRO B C 1
ATOM 3501 O O . PRO B 1 149 ? 16.875 -14.359 3.494 1 75.94 149 PRO B O 1
ATOM 3504 N N . GLN B 1 150 ? 15.75 -13.383 5.211 1 71.5 150 GLN B N 1
ATOM 3505 C CA . GLN B 1 150 ? 16.469 -14.195 6.188 1 71.5 150 GLN B CA 1
ATOM 3506 C C . GLN B 1 150 ? 15.539 -15.211 6.848 1 71.5 150 GLN B C 1
ATOM 3508 O O . GLN B 1 150 ? 14.328 -14.969 6.961 1 71.5 150 GLN B O 1
ATOM 3513 N N . GLY B 1 151 ? 15.953 -16.312 7.07 1 70.38 151 GLY B N 1
ATOM 3514 C CA . GLY B 1 151 ? 15.195 -17.328 7.766 1 70.38 151 GLY B CA 1
ATOM 3515 C C . GLY B 1 151 ? 15.711 -18.734 7.516 1 70.38 151 GLY B C 1
ATOM 3516 O O . GLY B 1 151 ? 16.422 -18.969 6.543 1 70.38 151 GLY B O 1
ATOM 3517 N N . PRO B 1 152 ? 15.469 -19.5 8.484 1 67.88 152 PRO B N 1
ATOM 3518 C CA . PRO B 1 152 ? 15.93 -20.891 8.32 1 67.88 152 PRO B CA 1
ATOM 3519 C C . PRO B 1 152 ? 15.25 -21.594 7.148 1 67.88 152 PRO B C 1
ATOM 3521 O O . PRO B 1 152 ? 14.078 -21.344 6.871 1 67.88 152 PRO B O 1
ATOM 3524 N N . ARG B 1 153 ? 16.047 -22.422 6.352 1 72.81 153 ARG B N 1
ATOM 3525 C CA . ARG B 1 153 ? 15.57 -23.328 5.312 1 72.81 153 ARG B CA 1
ATOM 3526 C C . ARG B 1 153 ? 14.945 -22.562 4.156 1 72.81 153 ARG B C 1
ATOM 3528 O O . ARG B 1 153 ? 13.914 -22.969 3.619 1 72.81 153 ARG B O 1
ATOM 3535 N N . LEU B 1 154 ? 15.414 -21.359 4.074 1 82.69 154 LEU B N 1
ATOM 3536 C CA . LEU B 1 154 ? 15 -20.609 2.902 1 82.69 154 LEU B CA 1
ATOM 3537 C C . LEU B 1 154 ? 16 -20.766 1.764 1 82.69 154 LEU B C 1
ATOM 3539 O O . LEU B 1 154 ? 17.219 -20.719 1.984 1 82.69 154 LEU B O 1
ATOM 3543 N N . GLN B 1 155 ? 15.5 -21.125 0.635 1 83.69 155 GLN B N 1
ATOM 3544 C CA . GLN B 1 155 ? 16.281 -21 -0.589 1 83.69 155 GLN B CA 1
ATOM 3545 C C . GLN B 1 155 ? 16.156 -19.594 -1.165 1 83.69 155 GLN B C 1
ATOM 3547 O O . GLN B 1 155 ? 15.062 -19.156 -1.545 1 83.69 155 GLN B O 1
ATOM 3552 N N . VAL B 1 156 ? 17.219 -18.891 -1.183 1 90.75 156 VAL B N 1
ATOM 3553 C CA . VAL B 1 156 ? 17.234 -17.5 -1.64 1 90.75 156 VAL B CA 1
ATOM 3554 C C . VAL B 1 156 ? 18.109 -17.391 -2.889 1 90.75 156 VAL B C 1
ATOM 3556 O O . VAL B 1 156 ? 19.219 -17.906 -2.93 1 90.75 156 VAL B O 1
ATOM 3559 N N . ARG B 1 157 ? 17.625 -16.75 -3.947 1 91.12 157 ARG B N 1
ATOM 3560 C CA . ARG B 1 157 ? 18.359 -16.531 -5.191 1 91.12 157 ARG B CA 1
ATOM 3561 C C . ARG B 1 157 ? 18.203 -15.102 -5.684 1 91.12 157 ARG B C 1
ATOM 3563 O O . ARG B 1 157 ? 17.125 -14.523 -5.613 1 91.12 157 ARG B O 1
ATOM 3570 N N . ARG B 1 158 ? 19.312 -14.602 -6.109 1 93.88 158 ARG B N 1
ATOM 3571 C CA . ARG B 1 158 ? 19.25 -13.32 -6.812 1 93.88 158 ARG B CA 1
ATOM 3572 C C . ARG B 1 158 ? 18.688 -13.492 -8.219 1 93.88 158 ARG B C 1
ATOM 3574 O O . ARG B 1 158 ? 19.156 -14.328 -8.992 1 93.88 158 ARG B O 1
ATOM 3581 N N . VAL B 1 159 ? 17.719 -12.672 -8.57 1 94.81 159 VAL B N 1
ATOM 3582 C CA . VAL B 1 159 ? 17.031 -12.945 -9.836 1 94.81 159 VAL B CA 1
ATOM 3583 C C . VAL B 1 159 ? 17.078 -11.711 -10.727 1 94.81 159 VAL B C 1
ATOM 3585 O O . VAL B 1 159 ? 16.625 -11.75 -11.875 1 94.81 159 VAL B O 1
ATOM 3588 N N . GLY B 1 160 ? 17.578 -10.578 -10.219 1 94.81 160 GLY B N 1
ATOM 3589 C CA . GLY B 1 160 ? 17.641 -9.383 -11.031 1 94.81 160 GLY B CA 1
ATOM 3590 C C . GLY B 1 160 ? 17.969 -8.133 -10.234 1 94.81 160 GLY B C 1
ATOM 3591 O O . GLY B 1 160 ? 18.484 -8.219 -9.125 1 94.81 160 GLY B O 1
ATOM 3592 N N . GLU B 1 161 ? 17.766 -7.023 -10.898 1 95.38 161 GLU B N 1
ATOM 3593 C CA . GLU B 1 161 ? 17.953 -5.707 -10.297 1 95.38 161 GLU B CA 1
ATOM 3594 C C . GLU B 1 161 ? 17.062 -4.664 -10.945 1 95.38 161 GLU B C 1
ATOM 3596 O O . GLU B 1 161 ? 16.469 -4.914 -12 1 95.38 161 GLU B O 1
ATOM 3601 N N . PHE B 1 162 ? 16.891 -3.6 -10.289 1 95 162 PHE B N 1
ATOM 3602 C CA . PHE B 1 162 ? 16.141 -2.492 -10.859 1 95 162 PHE B CA 1
ATOM 3603 C C . PHE B 1 162 ? 16.75 -1.155 -10.469 1 95 162 PHE B C 1
ATOM 3605 O O . PHE B 1 162 ? 17.469 -1.065 -9.469 1 95 162 PHE B O 1
ATOM 3612 N N . ARG B 1 163 ? 16.484 -0.156 -11.281 1 95.5 163 ARG B N 1
ATOM 3613 C CA . ARG B 1 163 ? 17.047 1.178 -11.109 1 95.5 163 ARG B CA 1
ATOM 3614 C C . ARG B 1 163 ? 16.016 2.141 -10.531 1 95.5 163 ARG B C 1
ATOM 3616 O O . ARG B 1 163 ? 14.844 2.088 -10.891 1 95.5 163 ARG B O 1
ATOM 3623 N N . LEU B 1 164 ? 16.484 2.967 -9.594 1 95.38 164 LEU B N 1
ATOM 3624 C CA . LEU B 1 164 ? 15.727 4.121 -9.117 1 95.38 164 LEU B CA 1
ATOM 3625 C C . LEU B 1 164 ? 16.344 5.422 -9.641 1 95.38 164 LEU B C 1
ATOM 3627 O O . LEU B 1 164 ? 17.547 5.484 -9.906 1 95.38 164 LEU B O 1
ATOM 3631 N N . ALA B 1 165 ? 15.508 6.422 -9.734 1 95.31 165 ALA B N 1
ATOM 3632 C CA . ALA B 1 165 ? 15.938 7.754 -10.141 1 95.31 165 ALA B CA 1
ATOM 3633 C C . ALA B 1 165 ? 15.102 8.836 -9.461 1 95.31 165 ALA B C 1
ATOM 3635 O O . ALA B 1 165 ? 14.094 8.539 -8.82 1 95.31 165 ALA B O 1
ATOM 3636 N N . LEU B 1 166 ? 15.641 10 -9.539 1 95.75 166 LEU B N 1
ATOM 3637 C CA . LEU B 1 166 ? 14.898 11.156 -9.031 1 95.75 166 LEU B CA 1
ATOM 3638 C C . LEU B 1 166 ? 13.875 11.633 -10.062 1 95.75 166 LEU B C 1
ATOM 3640 O O . LEU B 1 166 ? 14.188 11.719 -11.25 1 95.75 166 LEU B O 1
ATOM 3644 N N . PHE B 1 167 ? 12.633 11.922 -9.523 1 97.44 167 PHE B N 1
ATOM 3645 C CA . PHE B 1 167 ? 11.57 12.398 -10.406 1 97.44 167 PHE B CA 1
ATOM 3646 C C . PHE B 1 167 ? 10.898 13.633 -9.82 1 97.44 167 PHE B C 1
ATOM 3648 O O . PHE B 1 167 ? 10.852 13.805 -8.602 1 97.44 167 PHE B O 1
ATOM 3655 N N . GLY B 1 168 ? 10.438 14.461 -10.633 1 97.62 168 GLY B N 1
ATOM 3656 C CA . GLY B 1 168 ? 9.531 15.57 -10.359 1 97.62 168 GLY B CA 1
ATOM 3657 C C . GLY B 1 168 ? 8.414 15.695 -11.375 1 97.62 168 GLY B C 1
ATOM 3658 O O . GLY B 1 168 ? 8.164 14.766 -12.148 1 97.62 168 GLY B O 1
ATOM 3659 N N . ALA B 1 169 ? 7.656 16.75 -11.273 1 98.06 169 ALA B N 1
ATOM 3660 C CA . ALA B 1 169 ? 6.559 17 -12.203 1 98.06 169 ALA B CA 1
ATOM 3661 C C . ALA B 1 169 ? 6.609 18.422 -12.734 1 98.06 169 ALA B C 1
ATOM 3663 O O . ALA B 1 169 ? 7.207 19.312 -12.117 1 98.06 169 ALA B O 1
ATOM 3664 N N . GLU B 1 170 ? 5.953 18.609 -13.875 1 97.19 170 GLU B N 1
ATOM 3665 C CA . GLU B 1 170 ? 5.945 19.922 -14.516 1 97.19 170 GLU B CA 1
ATOM 3666 C C . GLU B 1 170 ? 5.363 20.984 -13.586 1 97.19 170 GLU B C 1
ATOM 3668 O O . GLU B 1 170 ? 5.859 22.109 -13.539 1 97.19 170 GLU B O 1
ATOM 3673 N N . ARG B 1 171 ? 4.371 20.609 -12.922 1 95 171 ARG B N 1
ATOM 3674 C CA . ARG B 1 171 ? 3.74 21.531 -12 1 95 171 ARG B CA 1
ATOM 3675 C C . ARG B 1 171 ? 4.738 22.047 -10.961 1 95 171 ARG B C 1
ATOM 3677 O O . ARG B 1 171 ? 4.691 23.219 -10.57 1 95 171 ARG B O 1
ATOM 3684 N N . TYR B 1 172 ? 5.578 21.25 -10.539 1 96.62 172 TYR B N 1
ATOM 3685 C CA . TYR B 1 172 ? 6.602 21.625 -9.578 1 96.62 172 TYR B CA 1
ATOM 3686 C C . TYR B 1 172 ? 7.664 22.516 -10.234 1 96.62 172 TYR B C 1
ATOM 3688 O O . TYR B 1 172 ? 8.039 23.547 -9.695 1 96.62 172 TYR B O 1
ATOM 3696 N N . PHE B 1 173 ? 8.078 22.109 -11.391 1 97.12 173 PHE B N 1
ATOM 3697 C CA . PHE B 1 173 ? 9.172 22.797 -12.062 1 97.12 173 PHE B CA 1
ATOM 3698 C C . PHE B 1 173 ? 8.742 24.188 -12.516 1 97.12 173 PHE B C 1
ATOM 3700 O O . PHE B 1 173 ? 9.562 25.109 -12.602 1 97.12 173 PHE B O 1
ATOM 3707 N N . ALA B 1 174 ? 7.484 24.328 -12.742 1 95.56 174 ALA B N 1
ATOM 3708 C CA . ALA B 1 174 ? 6.953 25.625 -13.172 1 95.56 174 ALA B CA 1
ATOM 3709 C C . ALA B 1 174 ? 7.172 26.688 -12.109 1 95.56 174 ALA B C 1
ATOM 3711 O O . ALA B 1 174 ? 7.336 27.875 -12.422 1 95.56 174 ALA B O 1
ATOM 3712 N N . THR B 1 175 ? 7.25 26.297 -10.906 1 92.31 175 THR B N 1
ATOM 3713 C CA . THR B 1 175 ? 7.34 27.266 -9.812 1 92.31 175 THR B CA 1
ATOM 3714 C C . THR 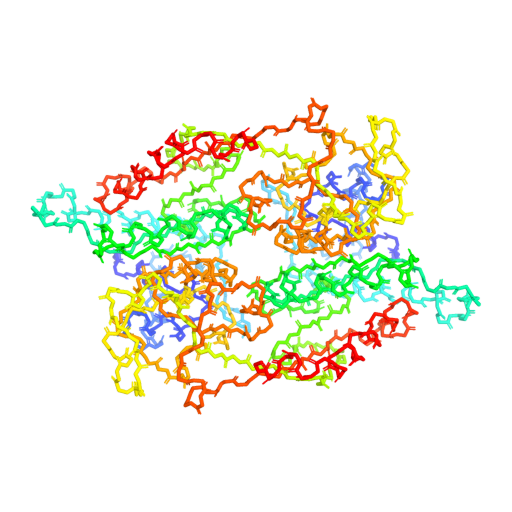B 1 175 ? 8.727 27.25 -9.188 1 92.31 175 THR B C 1
ATOM 3716 O O . THR B 1 175 ? 9.211 28.281 -8.703 1 92.31 175 THR B O 1
ATOM 3719 N N . HIS B 1 176 ? 9.438 26.125 -9.242 1 95.12 176 HIS B N 1
ATOM 3720 C CA . HIS B 1 176 ? 10.664 25.984 -8.469 1 95.12 176 HIS B CA 1
ATOM 3721 C C . HIS B 1 176 ? 11.875 25.844 -9.383 1 95.12 176 HIS B C 1
ATOM 3723 O O . HIS B 1 176 ? 13.016 25.859 -8.922 1 95.12 176 HIS B O 1
ATOM 3729 N N . GLY B 1 177 ? 11.633 25.734 -10.742 1 96 177 GLY B N 1
ATOM 3730 C CA . GLY B 1 177 ? 12.719 25.453 -11.672 1 96 177 GLY B CA 1
ATOM 3731 C C . GLY B 1 177 ? 13.172 24.016 -11.664 1 96 177 GLY B C 1
ATOM 3732 O O . GLY B 1 177 ? 12.852 23.266 -10.742 1 96 177 GLY B O 1
ATOM 3733 N N . ARG B 1 178 ? 13.875 23.594 -12.688 1 95.81 178 ARG B N 1
ATOM 3734 C CA . ARG B 1 178 ? 14.422 22.25 -12.812 1 95.81 178 ARG B CA 1
ATOM 3735 C C . ARG B 1 178 ? 15.898 22.219 -12.406 1 95.81 178 ARG B C 1
ATOM 3737 O O . ARG B 1 178 ? 16.703 23.016 -12.898 1 95.81 178 ARG B O 1
ATOM 3744 N N . PRO B 1 179 ? 16.203 21.359 -11.5 1 95.69 179 PRO B N 1
ATOM 3745 C CA . PRO B 1 179 ? 17.625 21.266 -11.164 1 95.69 179 PRO B CA 1
ATOM 3746 C C . PRO B 1 179 ? 18.469 20.766 -12.336 1 95.69 179 PRO B C 1
ATOM 3748 O O . PRO B 1 179 ? 18.062 19.844 -13.039 1 95.69 179 PRO B O 1
ATOM 3751 N N . THR B 1 180 ? 19.656 21.359 -12.477 1 94.12 180 THR B N 1
ATOM 3752 C CA . THR B 1 180 ? 20.531 20.984 -13.578 1 94.12 180 THR B CA 1
ATOM 3753 C C . THR B 1 180 ? 21.828 20.375 -13.062 1 94.12 180 THR B C 1
ATOM 3755 O O . THR B 1 180 ? 22.562 19.734 -13.812 1 94.12 180 THR B O 1
ATOM 3758 N N . THR B 1 181 ? 22.094 20.594 -11.805 1 93.44 181 THR B N 1
ATOM 3759 C CA . THR B 1 181 ? 23.234 19.984 -11.148 1 93.44 181 THR B CA 1
ATOM 3760 C C . THR B 1 181 ? 22.828 19.375 -9.805 1 93.44 181 THR B C 1
ATOM 3762 O O . THR B 1 181 ? 21.766 19.703 -9.273 1 93.44 181 THR B O 1
ATOM 3765 N N . ARG B 1 182 ? 23.672 18.578 -9.258 1 91.19 182 ARG B N 1
ATOM 3766 C CA . ARG B 1 182 ? 23.422 17.984 -7.949 1 91.19 182 ARG B CA 1
ATOM 3767 C C . ARG B 1 182 ? 23.344 19.047 -6.867 1 91.19 182 ARG B C 1
ATOM 3769 O O . ARG B 1 182 ? 22.578 18.922 -5.91 1 91.19 182 ARG B O 1
ATOM 3776 N N . ALA B 1 183 ? 24.125 20.031 -6.957 1 91.75 183 ALA B N 1
ATOM 3777 C CA . ALA B 1 183 ? 24.141 21.125 -5.98 1 91.75 183 ALA B CA 1
ATOM 3778 C C . ALA B 1 183 ? 22.797 21.844 -5.941 1 91.75 183 ALA B C 1
ATOM 3780 O O . ALA B 1 183 ? 22.375 22.312 -4.883 1 91.75 183 ALA B O 1
ATOM 3781 N N . ASP B 1 184 ? 22.109 21.891 -7.133 1 93.88 184 ASP B N 1
ATOM 3782 C CA . ASP B 1 184 ? 20.812 22.547 -7.223 1 93.88 184 ASP B CA 1
ATOM 3783 C C . ASP B 1 184 ? 19.781 21.859 -6.328 1 93.88 184 ASP B C 1
ATOM 3785 O O . ASP B 1 184 ? 18.797 22.469 -5.934 1 93.88 184 ASP B O 1
ATOM 3789 N N . LEU B 1 185 ? 20 20.609 -5.965 1 93.19 185 LEU B N 1
ATOM 3790 C CA . LEU B 1 185 ? 19.016 19.797 -5.258 1 93.19 185 LEU B CA 1
ATOM 3791 C C . LEU B 1 185 ? 18.797 20.312 -3.838 1 93.19 185 LEU B C 1
ATOM 3793 O O . LEU B 1 185 ? 17.734 20.109 -3.25 1 93.19 185 LEU B O 1
ATOM 3797 N N . GLN B 1 186 ? 19.766 21 -3.297 1 90.19 186 GLN B N 1
ATOM 3798 C CA . GLN B 1 186 ? 19.703 21.469 -1.919 1 90.19 186 GLN B CA 1
ATOM 3799 C C . GLN B 1 186 ? 18.578 22.484 -1.739 1 90.19 186 GLN B C 1
ATOM 3801 O O . GLN B 1 186 ? 18.062 22.656 -0.632 1 90.19 186 GLN B O 1
ATOM 3806 N N . ASP B 1 187 ? 18.141 23.094 -2.822 1 91.81 187 ASP B N 1
ATOM 3807 C CA . ASP B 1 187 ? 17.141 24.156 -2.748 1 91.81 187 ASP B CA 1
ATOM 3808 C C . ASP B 1 187 ? 15.75 23.641 -3.119 1 91.81 187 ASP B C 1
ATOM 3810 O O . ASP B 1 187 ? 14.828 24.422 -3.332 1 91.81 187 ASP B O 1
ATOM 3814 N N . HIS B 1 188 ? 15.617 22.359 -3.254 1 95.38 188 HIS B N 1
ATOM 3815 C CA . HIS B 1 188 ? 14.344 21.812 -3.711 1 95.38 188 HIS B CA 1
ATOM 3816 C C . HIS B 1 188 ? 13.633 21.062 -2.59 1 95.38 188 HIS B C 1
ATOM 3818 O O . HIS B 1 188 ? 14.25 20.734 -1.574 1 95.38 188 HIS B O 1
ATOM 3824 N N . ASP B 1 189 ? 12.305 20.922 -2.787 1 94.88 189 ASP B N 1
ATOM 3825 C CA . ASP B 1 189 ? 11.461 20.156 -1.878 1 94.88 189 ASP B CA 1
ATOM 3826 C C . ASP B 1 189 ? 11.477 18.672 -2.234 1 94.88 189 ASP B C 1
ATOM 3828 O O . ASP B 1 189 ? 11.602 18.312 -3.406 1 94.88 189 ASP B O 1
ATOM 3832 N N . PHE B 1 190 ? 11.273 17.859 -1.158 1 94.56 190 PHE B N 1
ATOM 3833 C CA . PHE B 1 190 ? 11.359 16.422 -1.391 1 94.56 190 PHE B CA 1
ATOM 3834 C C . PHE B 1 190 ? 10.18 15.703 -0.755 1 94.56 190 PHE B C 1
ATOM 3836 O O . PHE B 1 190 ? 9.594 16.188 0.218 1 94.56 190 PHE B O 1
ATOM 3843 N N . VAL B 1 191 ? 9.781 14.68 -1.402 1 94.19 191 VAL B N 1
ATOM 3844 C CA . VAL B 1 191 ? 8.883 13.664 -0.866 1 94.19 191 VAL B CA 1
ATOM 3845 C C . VAL B 1 191 ? 9.695 12.445 -0.414 1 94.19 191 VAL B C 1
ATOM 3847 O O . VAL B 1 191 ? 10.57 11.969 -1.14 1 94.19 191 VAL B O 1
ATOM 3850 N N . ASP B 1 192 ? 9.422 11.945 0.824 1 89.31 192 ASP B N 1
ATOM 3851 C CA . ASP B 1 192 ? 10.25 10.867 1.35 1 89.31 192 ASP B CA 1
ATOM 3852 C C . ASP B 1 192 ? 9.438 9.93 2.236 1 89.31 192 ASP B C 1
ATOM 3854 O O . ASP B 1 192 ? 8.234 10.125 2.416 1 89.31 192 ASP B O 1
ATOM 3858 N N . TYR B 1 193 ? 10.094 8.836 2.66 1 86.31 193 TYR B N 1
ATOM 3859 C CA . TYR B 1 193 ? 9.469 7.879 3.561 1 86.31 193 TYR B CA 1
ATOM 3860 C C . TYR B 1 193 ? 9.406 8.43 4.984 1 86.31 193 TYR B C 1
ATOM 3862 O O . TYR B 1 193 ? 10.203 9.289 5.359 1 86.31 193 TYR B O 1
ATOM 3870 N N . VAL B 1 194 ? 8.359 7.875 5.691 1 77.88 194 VAL B N 1
ATOM 3871 C CA . VAL B 1 194 ? 8.281 8.164 7.121 1 77.88 194 VAL B CA 1
ATOM 3872 C C . VAL B 1 194 ? 9.422 7.461 7.852 1 77.88 194 VAL B C 1
ATOM 3874 O O . VAL B 1 194 ? 9.531 6.23 7.812 1 77.88 194 VAL B O 1
ATOM 3877 N N . ASP B 1 195 ? 10.281 8.172 8.445 1 62.34 195 ASP B N 1
ATOM 3878 C CA . ASP B 1 195 ? 11.57 7.73 8.969 1 62.34 195 ASP B CA 1
ATOM 3879 C C . ASP B 1 195 ? 11.391 6.578 9.961 1 62.34 195 ASP B C 1
ATOM 3881 O O . ASP B 1 195 ? 12.109 5.582 9.898 1 62.34 195 ASP B O 1
ATOM 3885 N N . ASP B 1 196 ? 10.555 6.727 10.805 1 52.62 196 ASP B N 1
ATOM 3886 C CA . ASP B 1 196 ? 10.508 5.801 11.93 1 52.62 196 ASP B CA 1
ATOM 3887 C C . ASP B 1 196 ? 9.672 4.57 11.602 1 52.62 196 ASP B C 1
ATOM 3889 O O . ASP B 1 196 ? 9.547 3.658 12.422 1 52.62 196 ASP B O 1
ATOM 3893 N N . LEU B 1 197 ? 9.094 4.578 10.516 1 52.16 197 LEU B N 1
ATOM 3894 C CA . LEU B 1 197 ? 8.25 3.439 10.172 1 52.16 197 LEU B CA 1
ATOM 3895 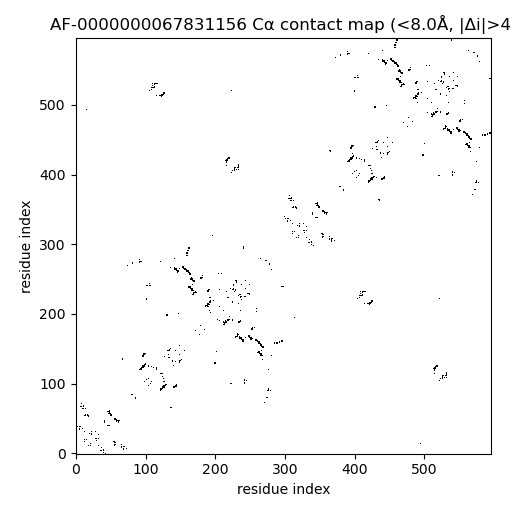C C . LEU B 1 197 ? 8.82 2.682 8.977 1 52.16 197 LEU B C 1
ATOM 3897 O O . LEU B 1 197 ? 8.148 1.822 8.398 1 52.16 197 LEU B O 1
ATOM 3901 N N . VAL B 1 198 ? 9.977 3.195 8.609 1 48.41 198 VAL B N 1
ATOM 3902 C CA . VAL B 1 198 ? 10.617 2.449 7.535 1 48.41 198 VAL B CA 1
ATOM 3903 C C . VAL B 1 198 ? 11.203 1.15 8.086 1 48.41 198 VAL B C 1
ATOM 3905 O O . VAL B 1 198 ? 12.18 1.172 8.836 1 48.41 198 VAL B O 1
ATOM 3908 N N . ALA B 1 199 ? 10.312 0.239 8.352 1 45.25 199 ALA B N 1
ATOM 3909 C CA . ALA B 1 199 ? 10.828 -1.028 8.875 1 45.25 199 ALA B CA 1
ATOM 3910 C C . ALA B 1 199 ? 12.039 -1.499 8.07 1 45.25 199 ALA B C 1
ATOM 3912 O O . ALA B 1 199 ? 12.883 -2.23 8.586 1 45.25 199 ALA B O 1
ATOM 3913 N N . ILE B 1 200 ? 12.055 -1.201 6.766 1 45.88 200 ILE B N 1
ATOM 3914 C CA . ILE B 1 200 ? 13.164 -1.727 5.977 1 45.88 200 ILE B CA 1
ATOM 3915 C C . ILE B 1 200 ? 14.211 -0.636 5.766 1 45.88 200 ILE B C 1
ATOM 3917 O O . ILE B 1 200 ? 13.992 0.309 5.004 1 45.88 200 ILE B O 1
ATOM 3921 N N . GLU B 1 201 ? 15.078 -0.421 6.73 1 48.94 201 GLU B N 1
ATOM 3922 C CA . GLU B 1 201 ? 16.203 0.5 6.629 1 48.94 201 GLU B CA 1
ATOM 3923 C C . GLU B 1 201 ? 16.609 0.72 5.172 1 48.94 201 GLU B C 1
ATOM 3925 O O . GLU B 1 201 ? 16.922 1.844 4.773 1 48.94 201 GLU B O 1
ATOM 3930 N N . PRO B 1 202 ? 16.578 -0.334 4.41 1 47.62 202 PRO B N 1
ATOM 3931 C CA . PRO B 1 202 ? 17.172 -0.152 3.082 1 47.62 202 PRO B CA 1
ATOM 3932 C C . PRO B 1 202 ? 16.266 0.628 2.135 1 47.62 202 PRO B C 1
ATOM 3934 O O . PRO B 1 202 ? 16.656 0.932 1.006 1 47.62 202 PRO B O 1
ATOM 3937 N N . VAL B 1 203 ? 15.102 1.127 2.648 1 54.41 203 VAL B N 1
ATOM 3938 C CA . VAL B 1 203 ? 14.32 1.805 1.619 1 54.41 203 VAL B CA 1
ATOM 3939 C C . VAL B 1 203 ? 14.523 3.314 1.728 1 54.41 203 VAL B C 1
ATOM 3941 O O . VAL B 1 203 ? 13.961 4.078 0.938 1 54.41 203 VAL B O 1
ATOM 3944 N N . HIS B 1 204 ? 15.406 3.666 2.645 1 62.91 204 HIS B N 1
ATOM 3945 C CA . HIS B 1 204 ? 15.695 5.094 2.617 1 62.91 204 HIS B CA 1
ATOM 3946 C C . HIS B 1 204 ? 16.719 5.426 1.54 1 62.91 204 HIS B C 1
ATOM 3948 O O . HIS B 1 204 ? 17.797 5.957 1.842 1 62.91 204 HIS B O 1
ATOM 3954 N N . TRP B 1 205 ? 16.328 5.211 0.405 1 70.69 205 TRP B N 1
ATOM 3955 C CA . TRP B 1 205 ? 17.234 5.25 -0.739 1 70.69 205 TRP B CA 1
ATOM 3956 C C . TRP B 1 205 ? 17.672 6.68 -1.039 1 70.69 205 TRP B C 1
ATOM 3958 O O . TRP B 1 205 ? 18.797 6.906 -1.501 1 70.69 205 TRP B O 1
ATOM 3968 N N . LEU B 1 206 ? 16.719 7.547 -0.577 1 73.69 206 LEU B N 1
ATOM 3969 C CA . LEU B 1 206 ? 17.016 8.945 -0.867 1 73.69 206 LEU B CA 1
ATOM 3970 C C . LEU B 1 206 ? 18.266 9.391 -0.12 1 73.69 206 LEU B C 1
ATOM 3972 O O . LEU B 1 206 ? 19.062 10.172 -0.648 1 73.69 206 LEU B O 1
ATOM 3976 N N . LEU B 1 207 ? 18.469 8.773 0.998 1 70.62 207 LEU B N 1
ATOM 3977 C CA . LEU B 1 207 ? 19.578 9.188 1.852 1 70.62 207 LEU B CA 1
ATOM 3978 C C . LEU B 1 207 ? 20.922 8.719 1.282 1 70.62 207 LEU B C 1
ATOM 3980 O O . LEU B 1 207 ? 21.969 9.281 1.608 1 70.62 207 LEU B O 1
ATOM 3984 N N . GLU B 1 208 ? 20.844 7.734 0.492 1 72.81 208 GLU B N 1
ATOM 3985 C CA . GLU B 1 208 ? 22.062 7.273 -0.182 1 72.81 208 GLU B CA 1
ATOM 3986 C C . GLU B 1 208 ? 22.5 8.258 -1.257 1 72.81 208 GLU B C 1
ATOM 3988 O O . GLU B 1 208 ? 23.656 8.234 -1.688 1 72.81 208 GLU B O 1
ATOM 3993 N N . VAL B 1 209 ? 21.516 9.102 -1.664 1 76.12 209 VAL B N 1
ATOM 3994 C CA . VAL B 1 209 ? 21.781 10.023 -2.766 1 76.12 209 VAL B CA 1
ATOM 3995 C C . VAL B 1 209 ? 22.031 11.43 -2.221 1 76.12 209 VAL B C 1
ATOM 3997 O O . VAL B 1 209 ? 22.969 12.117 -2.639 1 76.12 209 VAL B O 1
ATOM 4000 N N . LEU B 1 210 ? 21.141 11.789 -1.358 1 78.94 210 LEU B N 1
ATOM 4001 C CA . LEU B 1 210 ? 21.219 13.117 -0.773 1 78.94 210 LEU B CA 1
ATOM 4002 C C . LEU B 1 210 ? 20.484 13.172 0.563 1 78.94 210 LEU B C 1
ATOM 4004 O O . LEU B 1 210 ? 19.656 12.312 0.856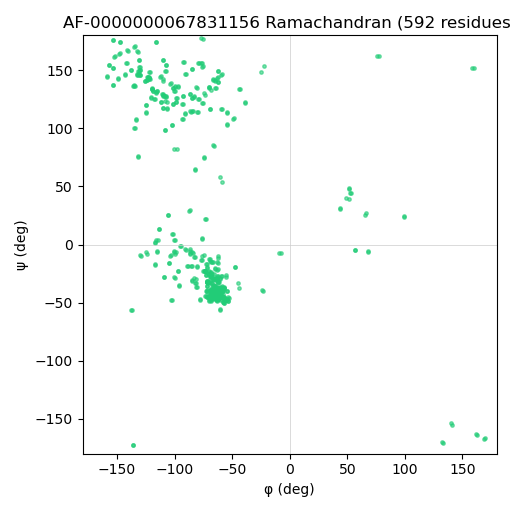 1 78.94 210 LEU B O 1
ATOM 4008 N N . LYS B 1 211 ? 20.969 14.125 1.35 1 81.25 211 LYS B N 1
ATOM 4009 C CA . LYS B 1 211 ? 20.188 14.484 2.533 1 81.25 211 LYS B CA 1
ATOM 4010 C C . LYS B 1 211 ? 19.25 15.656 2.238 1 81.25 211 LYS B C 1
ATOM 4012 O O . LYS B 1 211 ? 19.703 16.797 2.092 1 81.25 211 LYS B O 1
ATOM 4017 N N . PRO B 1 212 ? 17.984 15.305 2.178 1 83.5 212 PRO B N 1
ATOM 4018 C CA . PRO B 1 212 ? 17.094 16.406 1.816 1 83.5 212 PRO B CA 1
ATOM 4019 C C . PRO B 1 212 ? 16.969 17.453 2.918 1 83.5 212 PRO B C 1
ATOM 4021 O O . PRO B 1 212 ? 16.859 17.109 4.098 1 83.5 212 PRO B O 1
ATOM 4024 N N . THR B 1 213 ? 17.062 18.672 2.48 1 82.75 213 THR B N 1
ATOM 4025 C CA . THR B 1 213 ? 16.969 19.781 3.422 1 82.75 213 THR B CA 1
ATOM 4026 C C . THR B 1 213 ? 15.516 20.125 3.715 1 82.75 213 THR B C 1
ATOM 4028 O O . THR B 1 213 ? 15.188 20.641 4.785 1 82.75 213 THR B O 1
ATOM 4031 N N . ASN B 1 214 ? 14.703 19.859 2.758 1 90.75 214 ASN B N 1
ATOM 4032 C CA . ASN B 1 214 ? 13.297 20.219 2.904 1 90.75 214 ASN B CA 1
ATOM 4033 C C . ASN B 1 214 ? 12.383 19.094 2.453 1 90.75 214 ASN B C 1
ATOM 4035 O O . ASN B 1 214 ? 12.141 18.922 1.256 1 90.75 214 ASN B O 1
ATOM 4039 N N . VAL B 1 215 ? 11.875 18.359 3.379 1 91.25 215 VAL B N 1
ATOM 4040 C CA . VAL B 1 215 ? 10.875 17.344 3.088 1 91.25 215 VAL B CA 1
ATOM 4041 C C . VAL B 1 215 ? 9.484 17.891 3.383 1 91.25 215 VAL B C 1
ATOM 4043 O O . VAL B 1 215 ? 9.172 18.25 4.523 1 91.25 215 VAL B O 1
ATOM 4046 N N . VAL B 1 216 ? 8.625 17.875 2.352 1 93.56 216 VAL B N 1
ATOM 4047 C CA . VAL B 1 216 ? 7.348 18.562 2.473 1 93.56 216 VAL B CA 1
ATOM 4048 C C . VAL B 1 216 ? 6.227 17.547 2.668 1 93.56 216 VAL B C 1
ATOM 4050 O O . VAL B 1 216 ? 5.098 17.906 2.998 1 93.56 216 VAL B O 1
ATOM 4053 N N . PHE B 1 217 ? 6.527 16.266 2.367 1 93.94 217 PHE B N 1
ATOM 4054 C CA . PHE B 1 217 ? 5.559 15.188 2.479 1 93.94 217 PHE B CA 1
ATOM 4055 C C . PHE B 1 217 ? 6.262 13.859 2.715 1 93.94 217 PHE B C 1
ATOM 4057 O O . PHE B 1 217 ? 7.293 13.578 2.1 1 93.94 217 PHE B O 1
ATOM 4064 N N . ARG B 1 218 ? 5.684 13.094 3.623 1 91.31 218 ARG B N 1
ATOM 4065 C CA . ARG B 1 218 ? 6.219 11.766 3.906 1 91.31 218 ARG B CA 1
ATOM 4066 C C . ARG B 1 218 ? 5.113 10.711 3.869 1 91.31 218 ARG B C 1
ATOM 4068 O O . ARG B 1 218 ? 3.977 10.984 4.258 1 91.31 218 ARG B O 1
ATOM 4075 N N . SER B 1 219 ? 5.535 9.516 3.389 1 91.5 219 SER B N 1
ATOM 4076 C CA . SER B 1 219 ? 4.574 8.422 3.418 1 91.5 219 SER B CA 1
ATOM 4077 C C . SER B 1 219 ? 5.277 7.07 3.498 1 91.5 219 SER B C 1
ATOM 4079 O O . SER B 1 219 ? 6.379 6.906 2.971 1 91.5 219 SER B O 1
ATOM 4081 N N . THR B 1 220 ? 4.555 6.133 4.098 1 85.06 220 THR B N 1
ATOM 4082 C CA . THR B 1 220 ? 5.02 4.75 4.109 1 85.06 220 THR B CA 1
ATOM 4083 C C . THR B 1 220 ? 4.648 4.039 2.811 1 85.06 220 THR B C 1
ATOM 4085 O O . THR B 1 220 ? 5.125 2.936 2.541 1 85.06 220 THR B O 1
ATOM 4088 N N . SER B 1 221 ? 3.85 4.641 2.041 1 88.31 221 SER B N 1
ATOM 4089 C CA . SER B 1 221 ? 3.359 4.074 0.79 1 88.31 221 SER B CA 1
ATOM 4090 C C . SER B 1 221 ? 4.105 4.648 -0.409 1 88.31 221 SER B C 1
ATOM 4092 O O . SER B 1 221 ? 4.094 5.863 -0.631 1 88.31 221 SER B O 1
ATOM 4094 N N . MET B 1 222 ? 4.727 3.764 -1.152 1 90.44 222 MET B N 1
ATOM 4095 C CA . MET B 1 222 ? 5.387 4.203 -2.377 1 90.44 222 MET B CA 1
ATOM 4096 C C . MET B 1 222 ? 4.379 4.805 -3.354 1 90.44 222 MET B C 1
ATOM 4098 O O . MET B 1 222 ? 4.684 5.777 -4.043 1 90.44 222 MET B O 1
ATOM 4102 N N . ALA B 1 223 ? 3.203 4.191 -3.4 1 92.44 223 ALA B N 1
ATOM 4103 C CA . ALA B 1 223 ? 2.164 4.703 -4.289 1 92.44 223 ALA B CA 1
ATOM 4104 C C . ALA B 1 223 ? 1.771 6.129 -3.914 1 92.44 223 ALA B C 1
ATOM 4106 O O . ALA B 1 223 ? 1.576 6.977 -4.785 1 92.44 223 ALA B O 1
ATOM 4107 N N . ALA B 1 224 ? 1.676 6.363 -2.641 1 93.5 224 ALA B N 1
ATOM 4108 C CA . ALA B 1 224 ? 1.367 7.715 -2.172 1 93.5 224 ALA B CA 1
ATOM 4109 C C . ALA B 1 224 ? 2.482 8.688 -2.539 1 93.5 224 ALA B C 1
ATOM 4111 O O . ALA B 1 224 ? 2.215 9.828 -2.938 1 93.5 224 ALA B O 1
ATOM 4112 N N . GLN B 1 225 ? 3.684 8.242 -2.385 1 94 225 GLN B N 1
ATOM 4113 C CA . GLN B 1 225 ? 4.812 9.094 -2.744 1 94 225 GLN B CA 1
ATOM 4114 C C . GLN B 1 225 ? 4.793 9.438 -4.23 1 94 225 GLN B C 1
ATOM 4116 O O . GLN B 1 225 ? 4.98 10.602 -4.605 1 94 225 GLN B O 1
ATOM 4121 N N . GLN B 1 226 ? 4.582 8.43 -5.027 1 95.69 226 GLN B N 1
ATOM 4122 C CA . GLN B 1 226 ? 4.523 8.672 -6.465 1 95.69 226 GLN B CA 1
ATOM 4123 C C . GLN B 1 226 ? 3.441 9.695 -6.809 1 95.69 226 GLN B C 1
ATOM 4125 O O . GLN B 1 226 ? 3.678 10.617 -7.594 1 95.69 226 GLN B O 1
ATOM 4130 N N . THR B 1 227 ? 2.273 9.562 -6.234 1 96 227 THR B N 1
ATOM 4131 C CA . THR B 1 227 ? 1.143 10.445 -6.496 1 96 227 THR B CA 1
ATOM 4132 C C . THR B 1 227 ? 1.456 11.867 -6.055 1 96 227 THR B C 1
ATOM 4134 O O . THR B 1 227 ? 1.132 12.828 -6.758 1 96 227 THR B O 1
ATOM 4137 N N . ALA B 1 228 ? 2.092 12 -4.941 1 97 228 ALA B N 1
ATOM 4138 C CA . ALA B 1 228 ? 2.453 13.32 -4.438 1 97 228 ALA B CA 1
ATOM 4139 C C . ALA B 1 228 ? 3.445 14.016 -5.371 1 97 228 ALA B C 1
ATOM 4141 O O . ALA B 1 228 ? 3.291 15.195 -5.688 1 97 228 ALA B O 1
ATOM 4142 N N . VAL B 1 229 ? 4.43 13.273 -5.82 1 97.5 229 VAL B N 1
ATOM 4143 C CA . VAL B 1 229 ? 5.43 13.82 -6.727 1 97.5 229 VAL B CA 1
ATOM 4144 C C . VAL B 1 229 ? 4.766 14.242 -8.039 1 97.5 229 VAL B C 1
ATOM 4146 O O . VAL B 1 229 ? 5.008 15.344 -8.539 1 97.5 229 VAL B O 1
ATOM 4149 N N . ALA B 1 230 ? 3.928 13.391 -8.531 1 97.38 230 ALA B N 1
ATOM 4150 C CA . ALA B 1 230 ? 3.238 13.672 -9.789 1 97.38 230 ALA B CA 1
ATOM 4151 C C . ALA B 1 230 ? 2.34 14.898 -9.672 1 97.38 230 ALA B C 1
ATOM 4153 O O . ALA B 1 230 ? 2.131 15.617 -10.641 1 97.38 230 ALA B O 1
ATOM 4154 N N . ALA B 1 231 ? 1.88 15.117 -8.477 1 96.06 231 ALA B N 1
ATOM 4155 C CA . ALA B 1 231 ? 0.979 16.234 -8.219 1 96.06 231 ALA B CA 1
ATOM 4156 C C . ALA B 1 231 ? 1.763 17.516 -7.977 1 96.06 231 ALA B C 1
ATOM 4158 O O . ALA B 1 231 ? 1.173 18.594 -7.781 1 96.06 231 ALA B O 1
ATOM 4159 N N . GLY B 1 232 ? 3.039 17.406 -7.902 1 96.88 232 GLY B N 1
ATOM 4160 C CA . GLY B 1 232 ? 3.873 18.594 -7.84 1 96.88 232 GLY B CA 1
ATOM 4161 C C . GLY B 1 232 ? 4.305 18.938 -6.43 1 96.88 232 GLY B C 1
ATOM 4162 O O . GLY B 1 232 ? 4.59 20.109 -6.137 1 96.88 232 GLY B O 1
ATOM 4163 N N . ALA B 1 233 ? 4.328 17.969 -5.551 1 96.5 233 ALA B N 1
ATOM 4164 C CA . ALA B 1 233 ? 4.719 18.25 -4.172 1 96.5 233 ALA B CA 1
ATOM 4165 C C . ALA B 1 233 ? 6.215 18.531 -4.074 1 96.5 233 ALA B C 1
ATOM 4167 O O . ALA B 1 233 ? 6.656 19.281 -3.203 1 96.5 233 ALA B O 1
ATOM 4168 N N . GLY B 1 234 ? 6.957 17.922 -4.887 1 97.19 234 GLY B N 1
ATOM 4169 C CA . GLY B 1 234 ? 8.406 17.984 -4.852 1 97.19 234 GLY B CA 1
ATOM 4170 C C . GLY B 1 234 ? 9.07 16.875 -5.645 1 97.19 234 GLY B C 1
ATOM 4171 O O . GLY B 1 234 ? 8.445 16.281 -6.531 1 97.19 234 GLY B O 1
ATOM 4172 N N . LEU B 1 235 ? 10.367 16.703 -5.352 1 96.81 235 LEU B N 1
ATOM 4173 C CA . LEU B 1 235 ? 11.133 15.625 -5.977 1 96.81 235 LEU B CA 1
ATOM 4174 C C . LEU B 1 235 ? 11.07 14.352 -5.137 1 96.81 235 LEU B C 1
ATOM 4176 O O . LEU B 1 235 ? 10.977 14.414 -3.91 1 96.81 235 LEU B O 1
ATOM 4180 N N . GLY B 1 236 ? 11.078 13.219 -5.777 1 95.44 236 GLY B N 1
ATOM 4181 C CA . GLY B 1 236 ? 11.094 11.938 -5.09 1 95.44 236 GLY B CA 1
ATOM 4182 C C . GLY B 1 236 ? 11.938 10.891 -5.797 1 95.44 236 GLY B C 1
ATOM 4183 O O . GLY B 1 236 ? 12.086 10.93 -7.02 1 95.44 236 GLY B O 1
ATOM 4184 N N . LEU B 1 237 ? 12.578 9.992 -5.008 1 94.25 237 LEU B N 1
ATOM 4185 C CA . LEU B 1 237 ? 13.312 8.852 -5.543 1 94.25 237 LEU B CA 1
ATOM 4186 C C . LEU B 1 237 ? 12.375 7.664 -5.762 1 94.25 237 LEU B C 1
ATOM 4188 O O . LEU B 1 237 ? 11.812 7.125 -4.805 1 94.25 237 LEU B O 1
ATOM 4192 N N . LEU B 1 238 ? 12.203 7.289 -7.047 1 94.94 238 LEU B N 1
ATOM 4193 C CA . LEU B 1 238 ? 11.25 6.242 -7.398 1 94.94 238 LEU B CA 1
ATOM 4194 C C . LEU B 1 238 ? 11.891 5.215 -8.328 1 94.94 238 LEU B C 1
ATOM 4196 O O . LEU B 1 238 ? 12.734 5.562 -9.156 1 94.94 238 LEU B O 1
ATOM 4200 N N . PRO B 1 239 ? 11.469 3.947 -8.172 1 95.5 239 PRO B N 1
ATOM 4201 C CA . PRO B 1 239 ? 11.891 2.969 -9.172 1 95.5 239 PRO B CA 1
ATOM 4202 C C . PRO B 1 239 ? 11.383 3.299 -10.57 1 95.5 239 PRO B C 1
ATOM 4204 O O . PRO B 1 239 ? 10.266 3.793 -10.727 1 95.5 239 PRO B O 1
ATOM 4207 N N . LEU B 1 240 ? 12.156 2.918 -11.625 1 96.75 240 LEU B N 1
ATOM 4208 C CA . LEU B 1 240 ? 11.758 3.17 -13.008 1 96.75 240 LEU B CA 1
ATOM 4209 C C . LEU B 1 240 ? 10.445 2.465 -13.336 1 96.75 240 LEU B C 1
ATOM 4211 O O . LEU B 1 240 ? 9.594 3.025 -14.016 1 96.75 240 LEU B O 1
ATOM 4215 N N . PHE B 1 241 ? 10.258 1.277 -12.797 1 95.56 241 PHE B N 1
ATOM 4216 C CA . PHE B 1 241 ? 9.062 0.507 -13.133 1 95.56 241 PHE B CA 1
ATOM 4217 C C . PHE B 1 241 ? 7.809 1.194 -12.602 1 95.56 241 PHE B C 1
ATOM 4219 O O . PHE B 1 241 ? 6.715 0.989 -13.133 1 95.56 241 PHE B O 1
ATOM 4226 N N . SER B 1 242 ? 7.945 1.893 -11.531 1 94.62 242 SER B N 1
ATOM 4227 C CA . SER B 1 242 ? 6.828 2.66 -10.992 1 94.62 242 SER B CA 1
ATOM 4228 C C . SER B 1 242 ? 6.613 3.951 -11.773 1 94.62 242 SER B C 1
ATOM 4230 O O . SER B 1 242 ? 5.492 4.254 -12.188 1 94.62 242 SER B O 1
ATOM 4232 N N . ALA B 1 243 ? 7.648 4.668 -12.016 1 96.06 243 ALA B N 1
ATOM 4233 C CA . ALA B 1 243 ? 7.574 5.973 -12.672 1 96.06 243 ALA B CA 1
ATOM 4234 C C . ALA B 1 243 ? 7.031 5.848 -14.094 1 96.06 243 ALA B C 1
ATOM 4236 O O . ALA B 1 243 ? 6.34 6.746 -14.578 1 96.06 243 ALA B O 1
ATOM 4237 N N . LYS B 1 244 ? 7.293 4.742 -14.742 1 95.31 244 LYS B N 1
ATOM 4238 C CA . LYS B 1 244 ? 6.883 4.527 -16.125 1 95.31 244 LYS B CA 1
ATOM 4239 C C . LYS B 1 244 ? 5.363 4.434 -16.234 1 95.31 244 LYS B C 1
ATOM 4241 O O . LYS B 1 244 ? 4.809 4.57 -17.328 1 95.31 244 LYS B O 1
ATOM 4246 N N . THR B 1 245 ? 4.691 4.242 -15.109 1 92 245 THR B N 1
ATOM 4247 C CA . THR B 1 245 ? 3.242 4.078 -15.141 1 92 245 THR B CA 1
ATOM 4248 C C . THR B 1 245 ? 2.545 5.434 -15.094 1 92 245 THR B C 1
ATOM 4250 O O . THR B 1 245 ? 1.33 5.52 -15.281 1 92 245 THR B O 1
ATOM 4253 N N . ASN B 1 246 ? 3.256 6.504 -14.883 1 93.94 246 ASN B N 1
ATOM 4254 C CA . ASN B 1 246 ? 2.689 7.84 -14.742 1 93.94 246 ASN B CA 1
ATOM 4255 C C . ASN B 1 246 ? 3.461 8.867 -15.57 1 93.94 246 ASN B C 1
ATOM 4257 O O . ASN B 1 246 ? 4.531 9.32 -15.164 1 93.94 246 ASN B O 1
ATOM 4261 N N . PRO B 1 247 ? 2.881 9.312 -16.625 1 93.56 247 PRO B N 1
ATOM 4262 C CA . PRO B 1 247 ? 3.59 10.195 -17.562 1 93.56 247 PRO B CA 1
ATOM 4263 C C . PRO B 1 247 ? 3.857 11.578 -16.969 1 93.56 247 PRO B C 1
ATOM 4265 O O . PRO B 1 247 ? 4.629 12.359 -17.531 1 93.56 247 PRO B O 1
ATOM 4268 N N . ALA B 1 248 ? 3.242 11.898 -15.883 1 95.38 248 ALA B N 1
ATOM 4269 C CA . ALA B 1 248 ? 3.475 13.195 -15.25 1 95.38 248 ALA B CA 1
ATOM 4270 C C . ALA B 1 248 ? 4.852 13.25 -14.594 1 95.38 248 ALA B C 1
ATOM 4272 O O . ALA B 1 248 ? 5.328 14.32 -14.227 1 95.38 248 ALA B O 1
ATOM 4273 N N . LEU B 1 249 ? 5.449 12.086 -14.391 1 97.62 249 LEU B N 1
ATOM 4274 C CA . LEU B 1 249 ? 6.742 12.016 -13.711 1 97.62 249 LEU B CA 1
ATOM 4275 C C . LEU B 1 249 ? 7.883 12.234 -14.703 1 97.62 249 LEU B C 1
ATOM 4277 O O . LEU B 1 249 ? 7.98 11.523 -15.711 1 97.62 249 LEU B O 1
ATOM 4281 N N . ILE B 1 250 ? 8.711 13.188 -14.375 1 97.69 250 ILE B N 1
ATOM 4282 C CA . ILE B 1 250 ? 9.828 13.586 -15.234 1 97.69 250 ILE B CA 1
ATOM 4283 C C . ILE B 1 250 ? 11.148 13.328 -14.516 1 97.69 250 ILE B C 1
ATOM 4285 O O . ILE B 1 250 ? 11.367 13.82 -13.414 1 97.69 250 ILE B O 1
ATOM 4289 N N . PRO B 1 251 ? 12.062 12.547 -15.172 1 97.19 251 PRO B N 1
ATOM 4290 C CA . PRO B 1 251 ? 13.352 12.281 -14.523 1 97.19 251 PRO B CA 1
ATOM 4291 C C . PRO B 1 251 ? 14.211 13.539 -14.383 1 97.19 251 PRO B C 1
ATOM 4293 O O . PRO B 1 251 ? 14.203 14.398 -15.266 1 97.19 251 PRO B O 1
ATOM 4296 N N . VAL B 1 252 ? 14.875 13.586 -13.266 1 95.94 252 VAL B N 1
ATOM 4297 C CA . VAL B 1 252 ? 15.773 14.688 -12.93 1 95.94 252 VAL B CA 1
ATOM 4298 C C . VAL B 1 252 ? 17.188 14.156 -12.703 1 95.94 252 VAL B C 1
ATOM 4300 O O . VAL B 1 252 ? 17.375 13.219 -11.93 1 95.94 252 VAL B O 1
ATOM 4303 N N . LEU B 1 253 ? 18.156 14.75 -13.43 1 95.06 253 LEU B N 1
ATOM 4304 C CA . LEU B 1 253 ? 19.562 14.398 -13.25 1 95.06 253 LEU B CA 1
ATOM 4305 C C . LEU B 1 253 ? 19.766 12.891 -13.344 1 95.06 253 LEU B C 1
ATOM 4307 O O . LEU B 1 253 ? 20.391 12.289 -12.461 1 95.06 253 LEU B O 1
ATOM 4311 N N . ALA B 1 254 ? 19.188 12.312 -14.367 1 93.69 254 ALA B N 1
ATOM 4312 C CA . ALA B 1 254 ? 19.094 10.867 -14.539 1 93.69 254 ALA B CA 1
ATOM 4313 C C . ALA B 1 254 ? 20.484 10.234 -14.602 1 93.69 254 ALA B C 1
ATOM 4315 O O . ALA B 1 254 ? 20.688 9.094 -14.18 1 93.69 254 ALA B O 1
ATOM 4316 N N . ASP B 1 255 ? 21.438 10.93 -15.062 1 91.19 255 ASP B N 1
ATOM 4317 C CA . ASP B 1 255 ? 22.781 10.391 -15.219 1 91.19 255 ASP B CA 1
ATOM 4318 C C . ASP B 1 255 ? 23.594 10.594 -13.945 1 91.19 255 ASP B C 1
ATOM 4320 O O . ASP B 1 255 ? 24.562 9.867 -13.703 1 91.19 255 ASP B O 1
ATOM 4324 N N . ASP B 1 256 ? 23.188 11.461 -13.125 1 89.56 256 ASP B N 1
ATOM 4325 C CA . ASP B 1 256 ? 23.953 11.82 -11.93 1 89.56 256 ASP B CA 1
ATOM 4326 C C . ASP B 1 256 ? 23.453 11.039 -10.711 1 89.56 256 ASP B C 1
ATOM 4328 O O . ASP B 1 256 ? 24.234 10.766 -9.789 1 89.56 256 ASP B O 1
ATOM 4332 N N . VAL B 1 257 ? 22.203 10.852 -10.734 1 89.19 257 VAL B N 1
ATOM 4333 C CA . VAL B 1 257 ? 21.594 10.141 -9.617 1 89.19 257 VAL B CA 1
ATOM 4334 C C . VAL B 1 257 ? 21.156 8.75 -10.07 1 89.19 257 VAL B C 1
ATOM 4336 O O . VAL B 1 257 ? 20.094 8.602 -10.688 1 89.19 257 VAL B O 1
ATOM 4339 N N . VAL B 1 258 ? 22 7.805 -9.758 1 88.19 258 VAL B N 1
ATOM 4340 C CA . VAL B 1 258 ? 21.734 6.426 -10.148 1 88.19 258 VAL B CA 1
ATOM 4341 C C . VAL B 1 258 ? 21.766 5.52 -8.922 1 88.19 258 VAL B C 1
ATOM 4343 O O . VAL B 1 258 ? 22.797 5.391 -8.266 1 88.19 258 VAL B O 1
ATOM 4346 N N . VAL B 1 259 ? 20.609 4.984 -8.633 1 91.38 259 VAL B N 1
ATOM 4347 C CA . VAL B 1 259 ? 20.5 4.031 -7.535 1 91.38 259 VAL B CA 1
ATOM 4348 C C . VAL B 1 259 ? 20.031 2.68 -8.062 1 91.38 259 VAL B C 1
ATOM 4350 O O . VAL B 1 259 ? 19.078 2.615 -8.844 1 91.38 259 VAL B O 1
ATOM 4353 N N . GLN B 1 260 ? 20.734 1.646 -7.633 1 91.62 260 GLN B N 1
ATOM 4354 C CA . GLN B 1 260 ? 20.375 0.293 -8.055 1 91.62 260 GLN B CA 1
ATOM 4355 C C . GLN B 1 260 ? 20.078 -0.599 -6.855 1 91.62 260 GLN B C 1
ATOM 4357 O O . GLN B 1 260 ? 20.719 -0.475 -5.809 1 91.62 260 GLN B O 1
ATOM 4362 N N . ARG B 1 261 ? 19.078 -1.46 -7.066 1 91.19 261 ARG B N 1
ATOM 4363 C CA . ARG B 1 261 ? 18.75 -2.467 -6.066 1 91.19 261 ARG B CA 1
ATOM 4364 C C . ARG B 1 261 ? 18.656 -3.854 -6.691 1 91.19 261 ARG B C 1
ATOM 4366 O O . ARG B 1 261 ? 18.234 -3.99 -7.848 1 91.19 261 ARG B O 1
ATOM 4373 N N . GLU B 1 262 ? 18.984 -4.762 -5.832 1 91.75 262 GLU B N 1
ATOM 4374 C CA . GLU B 1 262 ? 18.891 -6.141 -6.289 1 91.75 262 GLU B CA 1
ATOM 4375 C C . GLU B 1 262 ? 17.531 -6.742 -5.961 1 91.75 262 GLU B C 1
ATOM 4377 O O . GLU B 1 262 ? 16.828 -6.258 -5.07 1 91.75 262 GLU B O 1
ATOM 4382 N N . LEU B 1 263 ? 17.219 -7.766 -6.742 1 93.88 263 LEU B N 1
ATOM 4383 C CA . LEU B 1 263 ? 15.984 -8.516 -6.531 1 93.88 263 LEU B CA 1
ATOM 4384 C C . LEU B 1 263 ? 16.281 -9.953 -6.121 1 93.88 263 LEU B C 1
ATOM 4386 O O . LEU B 1 263 ? 17.094 -10.625 -6.75 1 93.88 263 LEU B O 1
ATOM 4390 N N . TYR B 1 264 ? 15.57 -10.328 -5.066 1 91.88 264 TYR B N 1
ATOM 4391 C CA . TYR B 1 264 ? 15.758 -11.68 -4.559 1 91.88 264 TYR B CA 1
ATOM 4392 C C . TYR B 1 264 ? 14.438 -12.438 -4.512 1 91.88 264 TYR B C 1
ATOM 4394 O O . TYR B 1 264 ? 13.398 -11.859 -4.164 1 91.88 264 TYR B O 1
ATOM 4402 N N . LEU B 1 265 ? 14.547 -13.695 -4.855 1 92.62 265 LEU B N 1
ATOM 4403 C CA . LEU B 1 265 ? 13.453 -14.633 -4.668 1 92.62 265 LEU B CA 1
ATOM 4404 C C . LEU B 1 265 ? 13.758 -15.602 -3.529 1 92.62 265 LEU B C 1
ATOM 4406 O O . LEU B 1 265 ? 14.852 -16.156 -3.461 1 92.62 265 LEU B O 1
ATOM 4410 N N . GLY B 1 266 ? 12.828 -15.688 -2.602 1 90.5 266 GLY B N 1
ATOM 4411 C CA . GLY B 1 266 ? 12.945 -16.656 -1.517 1 90.5 266 GLY B CA 1
ATOM 4412 C C . GLY B 1 266 ? 11.805 -17.656 -1.484 1 90.5 266 GLY B C 1
ATOM 4413 O O . GLY B 1 266 ? 10.648 -17.281 -1.693 1 90.5 266 GLY B O 1
ATOM 4414 N N . VAL B 1 267 ? 12.18 -18.922 -1.33 1 86.62 267 VAL B N 1
ATOM 4415 C CA . VAL B 1 267 ? 11.203 -20 -1.18 1 86.62 267 VAL B CA 1
ATOM 4416 C C . VAL B 1 267 ? 11.633 -20.938 -0.05 1 86.62 267 VAL B C 1
ATOM 4418 O O . VAL B 1 267 ? 12.812 -21.234 0.094 1 86.62 267 VAL B O 1
ATOM 4421 N N . HIS B 1 268 ? 10.633 -21.25 0.7 1 80.25 268 HIS B N 1
ATOM 4422 C CA . HIS B 1 268 ? 10.969 -22.25 1.708 1 80.25 268 HIS B CA 1
ATOM 4423 C C . HIS B 1 268 ? 11.391 -23.562 1.061 1 80.25 268 HIS B C 1
ATOM 4425 O O . HIS B 1 268 ? 10.766 -24.016 0.096 1 80.25 268 HIS B O 1
ATOM 4431 N N . GLU B 1 269 ? 12.328 -24.266 1.632 1 74.44 269 GLU B N 1
ATOM 4432 C CA . GLU B 1 269 ? 12.938 -25.453 1.047 1 74.44 269 GLU B CA 1
ATOM 4433 C C . GLU B 1 269 ? 11.938 -26.594 0.959 1 74.44 269 GLU B C 1
ATOM 4435 O O . GLU B 1 269 ? 11.992 -27.422 0.037 1 74.44 269 GLU B O 1
ATOM 4440 N N . ASP B 1 270 ? 11.023 -26.547 1.858 1 68.56 270 ASP B N 1
ATOM 4441 C CA . ASP B 1 270 ? 10.102 -27.656 1.969 1 68.56 270 ASP B CA 1
ATOM 4442 C C . ASP B 1 270 ? 9.086 -27.656 0.829 1 68.56 270 ASP B C 1
ATOM 4444 O O . ASP B 1 270 ? 8.516 -28.688 0.488 1 68.56 270 ASP B O 1
ATOM 4448 N N . ILE B 1 271 ? 8.891 -26.469 0.243 1 72.75 271 ILE B N 1
ATOM 4449 C CA . ILE B 1 271 ? 7.789 -26.391 -0.714 1 72.75 271 ILE B CA 1
ATOM 4450 C C . ILE B 1 271 ? 8.336 -26.078 -2.104 1 72.75 271 ILE B C 1
ATOM 4452 O O . ILE B 1 271 ? 7.586 -26.031 -3.08 1 72.75 271 ILE B O 1
ATOM 4456 N N . GLU B 1 272 ? 9.547 -25.984 -2.148 1 72.75 272 GLU B N 1
ATOM 4457 C CA . GLU B 1 272 ? 10.156 -25.531 -3.395 1 72.75 272 GLU B CA 1
ATOM 4458 C C . GLU B 1 272 ? 9.891 -26.516 -4.527 1 72.75 272 GLU B C 1
ATOM 4460 O O . GLU B 1 272 ? 9.922 -26.141 -5.703 1 72.75 272 GLU B O 1
ATOM 4465 N N . TYR B 1 273 ? 9.461 -27.734 -4.246 1 69.06 273 TYR B N 1
ATOM 4466 C CA . TYR B 1 273 ? 9.32 -28.766 -5.262 1 69.06 273 TYR B CA 1
ATOM 4467 C C . TYR B 1 273 ? 7.871 -28.906 -5.703 1 69.06 273 TYR B C 1
ATOM 4469 O O . TYR B 1 273 ? 7.578 -29.562 -6.695 1 69.06 273 TYR B O 1
ATOM 4477 N N . ALA B 1 274 ? 6.992 -28.203 -5.027 1 77.81 274 ALA B N 1
ATOM 4478 C CA . ALA B 1 274 ? 5.594 -28.234 -5.453 1 77.81 274 ALA B CA 1
ATOM 4479 C C . ALA B 1 274 ? 5.43 -27.609 -6.832 1 77.81 274 ALA B C 1
ATOM 4481 O O . ALA B 1 274 ? 5.992 -26.547 -7.109 1 77.81 274 ALA B O 1
ATOM 4482 N N . GLY B 1 275 ? 4.668 -28.234 -7.754 1 80.25 275 GLY B N 1
ATOM 4483 C CA . GLY B 1 275 ? 4.504 -27.812 -9.141 1 80.25 275 GLY B CA 1
ATOM 4484 C C . GLY B 1 275 ? 4.066 -26.375 -9.273 1 80.25 275 GLY B C 1
ATOM 4485 O O . GLY B 1 275 ? 4.617 -25.625 -10.086 1 80.25 275 GLY B O 1
ATOM 4486 N N . ARG B 1 276 ? 3.084 -25.969 -8.461 1 87.56 276 ARG B N 1
ATOM 4487 C CA . ARG B 1 276 ? 2.568 -24.609 -8.555 1 87.56 276 ARG B CA 1
ATOM 4488 C C . ARG B 1 276 ? 3.621 -23.594 -8.109 1 87.56 276 ARG B C 1
ATOM 4490 O O . ARG B 1 276 ? 3.721 -22.516 -8.68 1 87.56 276 ARG B O 1
ATOM 4497 N N . ILE B 1 277 ? 4.43 -23.984 -7.105 1 89.69 277 ILE B N 1
ATOM 4498 C CA . ILE B 1 277 ? 5.477 -23.094 -6.609 1 89.69 277 ILE B CA 1
ATOM 4499 C C . ILE B 1 277 ? 6.578 -22.953 -7.656 1 89.69 277 ILE B C 1
ATOM 4501 O O . ILE B 1 277 ? 7.031 -21.844 -7.949 1 89.69 277 ILE B O 1
ATOM 4505 N N . ARG B 1 278 ? 6.934 -24.016 -8.211 1 86.56 278 ARG B N 1
ATOM 4506 C CA . ARG B 1 278 ? 7.953 -24.016 -9.25 1 86.56 278 ARG B CA 1
ATOM 4507 C C . ARG B 1 278 ? 7.496 -23.203 -10.461 1 86.56 278 ARG B C 1
ATOM 4509 O O . ARG B 1 278 ? 8.281 -22.453 -11.055 1 86.56 278 ARG B O 1
ATOM 4516 N N . ALA B 1 279 ? 6.246 -23.375 -10.82 1 90 279 ALA B N 1
ATOM 4517 C CA . ALA B 1 279 ? 5.707 -22.641 -11.961 1 90 279 ALA B CA 1
ATOM 4518 C C . ALA B 1 279 ? 5.805 -21.125 -11.734 1 90 279 ALA B C 1
ATOM 4520 O O . ALA B 1 279 ? 6.254 -20.391 -12.609 1 90 279 ALA B O 1
ATOM 4521 N N . VAL B 1 280 ? 5.438 -20.688 -10.555 1 95.12 280 VAL B N 1
ATOM 4522 C CA . VAL B 1 280 ? 5.438 -19.266 -10.242 1 95.12 280 VAL B CA 1
ATOM 4523 C C . VAL B 1 280 ? 6.875 -18.766 -10.109 1 95.12 280 VAL B C 1
ATOM 4525 O O . VAL B 1 280 ? 7.211 -17.672 -10.594 1 95.12 280 VAL B O 1
ATOM 4528 N N . THR B 1 281 ? 7.73 -19.578 -9.484 1 93.19 281 THR B N 1
ATOM 4529 C CA . THR B 1 281 ? 9.125 -19.188 -9.32 1 93.19 281 THR B CA 1
ATOM 4530 C C . THR B 1 281 ? 9.82 -19.062 -10.672 1 93.19 281 THR B C 1
ATOM 4532 O O . THR B 1 281 ? 10.57 -18.125 -10.906 1 93.19 281 THR B O 1
ATOM 4535 N N . ARG B 1 282 ? 9.57 -19.984 -11.508 1 90.44 282 ARG B N 1
ATOM 4536 C CA . ARG B 1 282 ? 10.141 -19.938 -12.852 1 90.44 282 ARG B CA 1
ATOM 4537 C C . ARG B 1 282 ? 9.633 -18.719 -13.625 1 90.44 282 ARG B C 1
ATOM 4539 O O . ARG B 1 282 ? 10.406 -18.031 -14.281 1 90.44 282 ARG B O 1
ATOM 4546 N N . PHE B 1 283 ? 8.383 -18.469 -13.578 1 95.19 283 PHE B N 1
ATOM 4547 C CA . PHE B 1 283 ? 7.789 -17.297 -14.227 1 95.19 283 PHE B CA 1
ATOM 4548 C C . PHE B 1 283 ? 8.469 -16.016 -13.766 1 95.19 283 PHE B C 1
ATOM 4550 O O . PHE B 1 283 ? 8.852 -15.188 -14.586 1 95.19 283 PHE B O 1
ATOM 4557 N N . LEU B 1 284 ? 8.656 -15.867 -12.469 1 97.06 284 LEU B N 1
ATOM 4558 C CA . LEU B 1 284 ? 9.234 -14.664 -11.891 1 97.06 284 LEU B CA 1
ATOM 4559 C C . LEU B 1 284 ? 10.695 -14.508 -12.312 1 97.06 284 LEU B C 1
ATOM 4561 O O . LEU B 1 284 ? 11.125 -13.414 -12.688 1 97.06 284 LEU B O 1
ATOM 4565 N N . ALA B 1 285 ? 11.414 -15.617 -12.203 1 92.88 285 ALA B N 1
ATOM 4566 C CA . ALA B 1 285 ? 12.82 -15.562 -12.602 1 92.88 285 ALA B CA 1
ATOM 4567 C C . ALA B 1 285 ? 12.953 -15.172 -14.07 1 92.88 285 ALA B C 1
ATOM 4569 O O . ALA B 1 285 ? 13.781 -14.312 -14.422 1 92.88 285 ALA B O 1
ATOM 4570 N N . ASP B 1 286 ? 12.148 -15.766 -14.914 1 92.19 286 ASP B N 1
ATOM 4571 C CA . ASP B 1 286 ? 12.164 -15.453 -16.344 1 92.19 286 ASP B CA 1
ATOM 4572 C C . ASP B 1 286 ? 11.75 -14.008 -16.594 1 92.19 286 ASP B C 1
ATOM 4574 O O . ASP B 1 286 ? 12.352 -13.32 -17.422 1 92.19 286 ASP B O 1
ATOM 4578 N N . LEU B 1 287 ? 10.75 -13.562 -15.914 1 96.06 287 LEU B N 1
ATOM 4579 C CA . LEU B 1 287 ? 10.211 -12.219 -16.047 1 96.06 287 LEU B CA 1
ATOM 4580 C C . LEU B 1 287 ? 11.297 -11.172 -15.789 1 96.06 287 LEU B C 1
ATOM 4582 O O . LEU B 1 287 ? 11.508 -10.273 -16.609 1 96.06 287 LEU B O 1
ATOM 4586 N N . PHE B 1 288 ? 12.008 -11.305 -14.695 1 96.31 288 PHE B N 1
ATOM 4587 C CA . PHE B 1 288 ? 12.992 -10.312 -14.289 1 96.31 288 PHE B CA 1
ATOM 4588 C C . PHE B 1 288 ? 14.18 -10.297 -15.25 1 96.31 288 PHE B C 1
ATOM 4590 O O . PHE B 1 288 ? 14.781 -9.25 -15.484 1 96.31 288 PHE B O 1
ATOM 4597 N N . SER B 1 289 ? 14.445 -11.477 -15.742 1 91.88 289 SER B N 1
ATOM 4598 C CA . SER B 1 289 ? 15.5 -11.555 -16.75 1 91.88 289 SER B CA 1
ATOM 4599 C C . SER B 1 289 ? 15.062 -10.914 -18.062 1 91.88 289 SER B C 1
ATOM 4601 O O . SER B 1 289 ? 15.773 -10.078 -18.609 1 91.88 289 SER B O 1
ATOM 4603 N N . LYS B 1 290 ? 13.891 -11.195 -18.531 1 93.19 290 LYS B N 1
ATOM 4604 C CA . LYS B 1 290 ? 13.383 -10.719 -19.812 1 93.19 290 LYS B CA 1
ATOM 4605 C C . LYS B 1 290 ? 13.117 -9.219 -19.781 1 93.19 290 LYS B C 1
ATOM 4607 O O . LYS B 1 290 ? 13.273 -8.531 -20.797 1 93.19 290 LYS B O 1
ATOM 4612 N N . GLU B 1 291 ? 12.742 -8.719 -18.625 1 96.56 291 GLU B N 1
ATOM 4613 C CA . GLU B 1 291 ? 12.328 -7.324 -18.531 1 96.56 291 GLU B CA 1
ATOM 4614 C C . GLU B 1 291 ? 13.398 -6.473 -17.859 1 96.56 291 GLU B C 1
ATOM 4616 O O . GLU B 1 291 ? 13.102 -5.41 -17.312 1 96.56 291 GLU B O 1
ATOM 4621 N N . ALA B 1 292 ? 14.633 -6.938 -17.953 1 95.88 292 ALA B N 1
ATOM 4622 C CA . ALA B 1 292 ? 15.75 -6.207 -17.359 1 95.88 292 ALA B CA 1
ATOM 4623 C C . ALA B 1 292 ? 15.844 -4.793 -17.922 1 95.88 292 ALA B C 1
ATOM 4625 O O . ALA B 1 292 ? 16.109 -3.838 -17.188 1 95.88 292 ALA B O 1
ATOM 4626 N N . ALA B 1 293 ? 15.602 -4.672 -19.219 1 96.81 293 ALA B N 1
ATOM 4627 C CA . ALA B 1 293 ? 15.672 -3.35 -19.828 1 96.81 293 ALA B CA 1
ATOM 4628 C C . ALA B 1 293 ? 14.57 -2.436 -19.297 1 96.81 293 ALA B C 1
ATOM 4630 O O . ALA B 1 293 ? 14.82 -1.262 -19.016 1 96.81 293 ALA B O 1
ATOM 4631 N N . TYR B 1 294 ? 13.391 -2.93 -19.172 1 96.94 294 TYR B N 1
ATOM 4632 C CA . TYR B 1 294 ? 12.273 -2.154 -18.641 1 96.94 294 TYR B CA 1
ATOM 4633 C C . TYR B 1 294 ? 12.555 -1.698 -17.219 1 96.94 294 TYR B C 1
ATOM 4635 O O . TYR B 1 294 ? 12.219 -0.572 -16.844 1 96.94 294 TYR B O 1
ATOM 4643 N N . LEU B 1 295 ? 13.211 -2.562 -16.453 1 97.12 295 LEU B N 1
ATOM 4644 C CA . LEU B 1 295 ? 13.438 -2.318 -15.031 1 97.12 295 LEU B CA 1
ATOM 4645 C C . LEU B 1 295 ? 14.617 -1.368 -14.82 1 97.12 295 LEU B C 1
ATOM 4647 O O . LEU B 1 295 ? 14.742 -0.756 -13.758 1 97.12 295 LEU B O 1
ATOM 4651 N N . ASN B 1 296 ? 15.508 -1.185 -15.859 1 96.69 296 ASN B N 1
ATOM 4652 C CA . ASN B 1 296 ? 16.781 -0.533 -15.57 1 96.69 296 ASN B CA 1
ATOM 4653 C C . ASN B 1 296 ? 17.078 0.6 -16.547 1 96.69 296 ASN B C 1
ATOM 4655 O O . ASN B 1 296 ? 18.016 1.371 -16.344 1 96.69 296 ASN B O 1
ATOM 4659 N N . ARG B 1 297 ? 16.234 0.656 -17.578 1 96 297 ARG B N 1
ATOM 4660 C CA . ARG B 1 297 ? 16.469 1.685 -18.578 1 96 297 ARG B CA 1
ATOM 4661 C C . ARG B 1 297 ? 15.258 2.586 -18.734 1 96 297 ARG B C 1
ATOM 4663 O O . ARG B 1 297 ? 14.117 2.137 -18.578 1 96 297 ARG B O 1
ATOM 4670 N N . PHE B 1 298 ? 15.539 3.865 -19.062 1 94.62 298 PHE B N 1
ATOM 4671 C CA . PHE B 1 298 ? 14.453 4.805 -19.297 1 94.62 298 PHE B CA 1
ATOM 4672 C C . PHE B 1 298 ? 13.719 4.477 -20.594 1 94.62 298 PHE B C 1
ATOM 4674 O O . PHE B 1 298 ? 14.328 3.984 -21.547 1 94.62 298 PHE B O 1
#

InterPro domains:
  IPR000847 LysR, HTH, N-terminal domain [PF00126] (4-63)
  IPR000847 LysR, HTH, N-terminal domain [PS50931] (2-59)
  IPR005119 LysR, substrate-binding [PF03466] (89-287)
  IPR036388 Winged helix-like DNA-binding domain superfamily [G3DSA:1.10.10.10] (1-79)
  IPR036390 Winged helix DNA-binding domain superfamily [SSF46785] (1-110)
  IPR058163 LysR-type transcriptional regulator, proteobacterial-type [PTHR30537] (2-292)

Foldseek 3Di:
DQDLVLLLLLLLCAVVQAQVRSCVVVVHDSVVSVVSQVVNCVVVVHHQWDQDPVGTHGDPVVQVSLLVSVLVVLLVVCVCVVVVVPPVDQDADEFEEEEAQQCLPLPVVVLVVVVCVVRVRYHYHYHHDLALDQCSSVPGQKYKYLDFRDDPQKDKDWQAKFKKAKKAFPLQCVVQNADDDLVSQQRWEEEFADVVSNNPVVVRQVVVRHDHPHYQYYYSHLVVRQVCRLVNVTMYIDFLSRNVVPPRIDGGPRVRDIDMTIIMMIGRNSNCSRNNNVSVVVSVSVVNVVCNCSRYHD/DQDLVLLLLLLLCAVVQAQVRSCVVVVHDSVVSVVSQVVNCVVVVHHQWDQDPVGTHGDPVVQVSLLVSVLVVLLVVCVCVVVVVPPVDQDADEFEEEEAQQCLPLPVVVLVVVVCVVRVRYDYHYHHDLALDQCSSVPGQKYKYLDFRDDPQKDKDWQAKFKKAKKAFPLQCVVQNADDDLVSQQSWEEEFEDVVSNNPVVVRQVVVQHDHPHYQYYYSHLVVRQVCRLVNVTMYIDFLSRNVVPPRIDGGPRVRDIDMTIIMMIGRNSNCSRNNNVSVVVSVSVVNVVCNCSRYHD

pLDDT: mean 82.2, std 15.4, range [37.84, 98.06]

Sequence (596 aa):
MFDWNDLTFFLELARHGRLMPAARRLKVDNTTVSRRIAELERGLDTKLFQRCSDGFLLTEAGHKLFVIAEAIEQKMLSVPDELGLSDGAEPAGRVRVASMEGIAAFYLSAKFAEFAAAMPGIVVELVTERHLINLTKREADISVSFVPPQGPRLQVRRVGEFRLALFGAERYFATHGRPTTRADLQDHDFVDYVDDLVAIEPVHWLLEVLKPTNVVFRSTSMAAQQTAVAAGAGLGLLPLFSAKTNPALIPVLADDVVVQRELYLGVHEDIEYAGRIRAVTRFLADLFSKEAAYLNRFMFDWNDLTFFLELARHGRLMPAARRLKVDNTTVSRRIAELERGLDTKLFQRCSDGFLLTEAGHKLFVIAEAIEQKMLSVPDELGLSDGAEPAGRVRVASMEGIAAFYLSAKFAEFAAAMPGIVVELVTERHLINLTKREADISVSFVPPQGPRLQVRRVGEFRLALFGAERYFATHGRPTTRADLQDHDFVDYVDDLVAIEPVHWLLEVLKPTNVVFRSTSMAAQQTAVAAGAGLGLLPLFSAKTNPALIPVLADDVVVQRELYLGVHEDIEYAGRIRAVTRFLADLFSKEAAYLNRF

Secondary structure (DSSP, 8-state):
---HHHHHHHHHHHHHSSHHHHHHHHTS-HHHHHHHHHHHHHHHTS--EEEETTEEEE-HHHHHHHHHHHHHHHHHHHHHHHTT-S-S----EEEEEEEEHHHIIIIIHHHHHHHHHH-TTEEEEEEEESS---GGGTS-SEEEESS----TTEEEEEEEEEEEEEEE-HHHHHHH----SGGGGGGS-EEE--GGG-SSGGG-HHHHH---S-EEEEES-HHHHHHHHHTTS-BEEEEHHHHTT-TT-EEESTTT--EEEEEEEEEETTTTTSHHHHHHHHHHHHHHHHTHHHHH--/---HHHHHHHHHHHHHSSHHHHHHHHTS-HHHHHHHHHHHHHHHTS--EEEETTEEEE-HHHHHHHHHHHHHHHHHHHHHHHTT-S-S----EEEEEEEEHHHIIIIIHHHHHHHHHH-TTEEEEEEEESS---GGGTS-SEEEESS----TTEEEEEEEEEEEEEEE-HHHHHHH----SGGGGGGS-EEE--GGG-SSGGG-HHHHH---S-EEEEES-HHHHHHHHHTTS-BEEEEHHHHTT-TT-EEESTTT--EEEEEEEEEETTTTTSHHHHHHHHHHHHHHHHTHHHHH--